Protein AF-A0A074W845-F1 (afdb_monomer_lite)

Foldseek 3Di:
DLLVQLLVCVVDPPPQADDLVVLLVVLVCVVVCLFPPCQLDDDDDPDPLDQGDDCVSVLCVVVSVVSSVVSNVVVVQVVVCVVCVVVVHHDDPPDPPPVPPPPPVPQPHDGSQSVLSSVLVSCLVSVVLVVSLVVVLVQLPDDPSSHAAEDAVCVVCCVPDFAPCPVVRPSVVVSCCVRVVDDPDDPPDPCPPCRRYYYLSSLLSSLVSLLVQLPPDDDDSGDQLLSSLVSLLSSLVRQVVNLHDNLSAALLVSLVSSVVSVNDDLLPCLVSNVSNLSSQDAACSQCRGPSHQDPSRDPDPPPCVRRGRPCSSLVSLLSNLLSCLSVLNLVSNVVSVVSLQVRLVRNVVVVVVVVVVVVVVVVVPPPDDDDDDDDPPPPCPDPPHVSNDSCRDLLSVLSSLQSCLVVLVLVVNCCQDAPPPPVGHVCDPVCLLPLSNLLSQCSSCVSVVPPPSNVSSVVSQVVPDPDDGDPSNLVSVLVSCVVVVVVVVNVVSVVVD

Radius of gyration: 31.83 Å; chains: 1; bounding box: 89×54×103 Å

Organism: NCBI:txid1043004

Structure (mmCIF, N/CA/C/O backbone):
data_AF-A0A074W845-F1
#
_entry.id   AF-A0A074W845-F1
#
loop_
_atom_site.group_PDB
_atom_site.id
_atom_site.type_symbol
_atom_site.label_atom_id
_atom_site.label_alt_id
_atom_site.label_comp_id
_atom_site.label_asym_id
_atom_site.label_entity_id
_atom_site.label_seq_id
_atom_site.pdbx_PDB_ins_code
_atom_site.Cartn_x
_atom_site.Cartn_y
_atom_site.Cartn_z
_atom_site.occupancy
_atom_site.B_iso_or_equiv
_atom_site.auth_seq_id
_atom_site.auth_comp_id
_atom_site.auth_asym_id
_atom_site.auth_atom_id
_atom_site.pdbx_PDB_model_num
ATOM 1 N N . MET A 1 1 ? 23.859 1.327 -13.560 1.00 82.25 1 MET A N 1
ATOM 2 C CA . MET A 1 1 ? 24.710 2.215 -14.386 1.00 82.25 1 MET A CA 1
ATOM 3 C C . MET A 1 1 ? 23.879 3.316 -15.021 1.00 82.25 1 MET A C 1
ATOM 5 O O . MET A 1 1 ? 24.210 4.465 -14.781 1.00 82.25 1 MET A O 1
ATOM 9 N N . ILE A 1 2 ? 22.758 2.977 -15.671 1.00 84.50 2 ILE A N 1
ATOM 10 C CA . ILE A 1 2 ? 21.783 3.922 -16.255 1.00 84.50 2 ILE A CA 1
ATOM 11 C C . ILE A 1 2 ? 21.478 5.115 -15.334 1.00 84.50 2 ILE A C 1
ATOM 13 O O . ILE A 1 2 ? 21.730 6.248 -15.718 1.00 84.50 2 ILE A O 1
ATOM 17 N N . LEU A 1 3 ? 21.049 4.870 -14.087 1.00 85.19 3 LEU A N 1
ATOM 18 C CA . LEU A 1 3 ? 20.718 5.952 -13.142 1.00 85.19 3 LEU A CA 1
ATOM 19 C C . LEU A 1 3 ? 21.883 6.928 -12.902 1.00 85.19 3 LEU A C 1
ATOM 21 O O . LEU A 1 3 ? 21.678 8.134 -12.879 1.00 85.19 3 LEU A O 1
ATOM 25 N N . ARG A 1 4 ? 23.115 6.418 -12.754 1.00 84.06 4 ARG A N 1
ATOM 26 C CA . ARG A 1 4 ? 24.316 7.251 -12.543 1.00 84.06 4 ARG A CA 1
ATOM 27 C C . ARG A 1 4 ? 24.718 8.010 -13.805 1.00 84.06 4 ARG A C 1
ATOM 29 O O . ARG A 1 4 ? 25.264 9.099 -13.717 1.00 84.06 4 ARG A O 1
ATOM 36 N N . ASP A 1 5 ? 24.492 7.425 -14.973 1.00 82.31 5 ASP A N 1
ATOM 37 C CA . ASP A 1 5 ? 24.778 8.092 -16.237 1.00 82.31 5 ASP A CA 1
ATOM 38 C C . ASP A 1 5 ? 23.783 9.228 -16.498 1.00 82.31 5 ASP A C 1
ATOM 40 O O . ASP A 1 5 ? 24.181 10.353 -16.792 1.00 82.31 5 ASP A O 1
ATOM 44 N N . ALA A 1 6 ? 22.501 8.973 -16.229 1.00 80.69 6 ALA A N 1
ATOM 45 C CA . ALA A 1 6 ? 21.444 9.972 -16.295 1.00 80.69 6 ALA A CA 1
ATOM 46 C C . ALA A 1 6 ? 21.689 11.156 -15.341 1.00 80.69 6 ALA A C 1
ATOM 48 O O . ALA A 1 6 ? 21.361 12.295 -15.686 1.00 80.69 6 ALA A O 1
ATOM 49 N N . THR A 1 7 ? 22.282 10.936 -14.156 1.00 78.38 7 THR A N 1
ATOM 50 C CA . THR A 1 7 ? 22.653 12.035 -13.243 1.00 78.38 7 THR A CA 1
ATOM 51 C C . THR A 1 7 ? 23.821 12.872 -13.769 1.00 78.38 7 THR A C 1
ATOM 53 O O . THR A 1 7 ? 23.797 14.097 -13.655 1.00 78.38 7 THR A O 1
ATOM 56 N N . LEU A 1 8 ? 24.821 12.247 -14.400 1.00 73.25 8 LEU A N 1
ATOM 57 C CA . LEU A 1 8 ? 25.986 12.934 -14.974 1.00 73.25 8 LEU A CA 1
ATOM 58 C C . LEU A 1 8 ? 25.651 13.706 -16.257 1.00 73.25 8 LEU A C 1
ATOM 60 O O . LEU A 1 8 ? 26.157 14.813 -16.450 1.00 73.25 8 LEU A O 1
ATOM 64 N N . ALA A 1 9 ? 24.735 13.182 -17.074 1.00 66.31 9 ALA A N 1
ATOM 65 C CA . ALA A 1 9 ? 24.201 13.836 -18.270 1.00 66.31 9 ALA A CA 1
ATOM 66 C C . ALA A 1 9 ? 23.536 15.205 -17.987 1.00 66.31 9 ALA A C 1
ATOM 68 O O . ALA A 1 9 ? 23.264 15.971 -18.907 1.00 66.31 9 ALA A O 1
ATOM 69 N N . ASN A 1 10 ? 23.281 15.563 -16.720 1.00 54.00 10 ASN A N 1
ATOM 70 C CA . ASN A 1 10 ? 22.754 16.882 -16.346 1.00 54.00 10 ASN A CA 1
ATOM 71 C C . ASN A 1 10 ? 23.775 18.017 -16.467 1.00 54.00 10 ASN A C 1
ATOM 73 O O . ASN A 1 10 ? 23.391 19.171 -16.624 1.00 54.00 10 ASN A O 1
ATOM 77 N N . LYS A 1 11 ? 25.074 17.708 -16.368 1.00 54.34 11 LYS A N 1
ATOM 78 C CA . LYS A 1 11 ? 26.129 18.730 -16.282 1.00 54.34 11 LYS A CA 1
ATOM 79 C C . LYS A 1 11 ? 26.616 19.226 -17.649 1.00 54.34 11 LYS A C 1
ATOM 81 O O . LYS A 1 11 ? 27.352 20.204 -17.701 1.00 54.34 11 LYS A O 1
ATOM 86 N N . GLY A 1 12 ? 26.188 18.602 -18.750 1.00 45.66 12 GLY A N 1
ATOM 87 C CA . GLY A 1 12 ? 26.522 19.017 -20.113 1.00 45.66 12 GLY A CA 1
ATOM 88 C C . GLY A 1 12 ? 25.290 19.026 -21.013 1.00 45.66 12 GLY A C 1
ATOM 89 O O . GLY A 1 12 ? 24.629 18.006 -21.165 1.00 45.66 12 GLY A O 1
ATOM 90 N N . ARG A 1 13 ? 24.995 20.160 -21.664 1.00 39.72 13 ARG A N 1
ATOM 91 C CA . ARG A 1 13 ? 23.838 20.325 -22.574 1.00 39.72 13 ARG A CA 1
ATOM 92 C C . ARG A 1 13 ? 23.877 19.437 -23.837 1.00 39.72 13 ARG A C 1
ATOM 94 O O . ARG A 1 13 ? 22.915 19.446 -24.591 1.00 39.72 13 ARG A O 1
ATOM 101 N N . VAL A 1 14 ? 24.959 18.686 -24.069 1.00 44.03 14 VAL A N 1
ATOM 102 C CA . VAL A 1 14 ? 25.241 17.989 -25.342 1.00 44.03 14 VAL A CA 1
ATOM 103 C C . VAL A 1 14 ? 25.152 16.453 -25.240 1.00 44.03 14 VAL A C 1
ATOM 105 O O . VAL A 1 14 ? 24.965 15.795 -26.257 1.00 44.03 14 VAL A O 1
ATOM 108 N N . ASN A 1 15 ? 25.192 15.861 -24.037 1.00 48.34 15 ASN A N 1
ATOM 109 C CA . ASN A 1 15 ? 25.216 14.399 -23.857 1.00 48.34 15 ASN A CA 1
ATOM 110 C C . ASN A 1 15 ? 23.910 13.871 -23.245 1.00 48.34 15 ASN A C 1
ATOM 112 O O . ASN A 1 15 ? 23.876 13.470 -22.086 1.00 48.34 15 ASN A O 1
ATOM 116 N N . GLN A 1 16 ? 22.829 13.879 -24.028 1.00 57.00 16 GLN A N 1
ATOM 117 C CA . GLN A 1 16 ? 21.597 13.142 -23.695 1.00 57.00 16 GLN A CA 1
ATOM 118 C C . GLN A 1 16 ? 21.675 11.657 -24.084 1.00 57.00 16 GLN A C 1
ATOM 120 O O . GLN A 1 16 ? 20.848 10.866 -23.648 1.00 57.00 16 GLN A O 1
ATOM 125 N N . ALA A 1 17 ? 22.673 11.273 -24.884 1.00 66.19 17 ALA A N 1
ATOM 126 C CA . ALA A 1 17 ? 22.894 9.887 -25.260 1.00 66.19 17 ALA A CA 1
ATOM 127 C C . ALA A 1 17 ? 23.453 9.087 -24.077 1.00 66.19 17 ALA A C 1
ATOM 129 O O . ALA A 1 17 ? 24.376 9.531 -23.389 1.00 66.19 17 ALA A O 1
ATOM 130 N N . ILE A 1 18 ? 22.893 7.899 -23.867 1.00 77.12 18 ILE A N 1
ATOM 131 C CA . ILE A 1 18 ? 23.401 6.925 -22.906 1.00 77.12 18 ILE A CA 1
ATOM 132 C C . ILE A 1 18 ? 24.825 6.491 -23.276 1.00 77.12 18 ILE A C 1
ATOM 134 O O . ILE A 1 18 ? 25.165 6.350 -24.454 1.00 77.12 18 ILE A O 1
ATOM 138 N N . LYS A 1 19 ? 25.666 6.282 -22.262 1.00 81.88 19 LYS A N 1
ATOM 139 C CA . LYS A 1 19 ? 27.034 5.795 -22.456 1.00 81.88 19 LYS A CA 1
ATOM 140 C C . LYS A 1 19 ? 27.090 4.485 -23.258 1.00 81.88 19 LYS A C 1
ATOM 142 O O . LYS A 1 19 ? 26.320 3.567 -22.953 1.00 81.88 19 LYS A O 1
ATOM 147 N N . PRO A 1 20 ? 28.011 4.367 -24.234 1.00 80.75 20 PRO A N 1
ATOM 148 C CA . PRO A 1 20 ? 28.107 3.194 -25.101 1.00 80.75 20 PRO A CA 1
ATOM 149 C C . PRO A 1 20 ? 28.362 1.911 -24.307 1.00 80.75 20 PRO A C 1
ATOM 151 O O . PRO A 1 20 ? 27.722 0.906 -24.584 1.00 80.75 20 PRO A O 1
ATOM 154 N N . GLU A 1 21 ? 29.158 1.959 -23.236 1.00 83.06 21 GLU A N 1
ATOM 155 C CA . GLU A 1 21 ? 29.459 0.786 -22.403 1.00 83.06 21 GLU A CA 1
ATOM 156 C C . GLU A 1 21 ? 28.196 0.220 -21.730 1.00 83.06 21 GLU A C 1
ATOM 158 O O . GLU A 1 21 ? 28.090 -0.972 -21.452 1.00 83.06 21 GLU A O 1
ATOM 163 N N . ILE A 1 22 ? 27.202 1.073 -21.458 1.00 86.75 22 ILE A N 1
ATOM 164 C CA . ILE A 1 22 ? 25.917 0.633 -20.906 1.00 86.75 22 ILE A CA 1
ATOM 165 C C . ILE A 1 22 ? 25.093 -0.070 -21.987 1.00 86.75 22 ILE A C 1
ATOM 167 O O . ILE A 1 22 ? 24.481 -1.100 -21.706 1.00 86.75 22 ILE A O 1
ATOM 171 N N . LEU A 1 23 ? 25.090 0.464 -23.212 1.00 85.75 23 LEU A N 1
ATOM 172 C CA . LEU A 1 23 ? 24.406 -0.153 -24.350 1.00 85.75 23 LEU A CA 1
ATOM 173 C C . LEU A 1 23 ? 25.010 -1.502 -24.716 1.00 85.75 23 LEU A C 1
ATOM 175 O O . LEU A 1 23 ? 24.262 -2.417 -25.032 1.00 85.75 23 LEU A O 1
ATOM 179 N N . GLU A 1 24 ? 26.328 -1.647 -24.628 1.00 86.12 24 GLU A N 1
ATOM 180 C CA . GLU A 1 24 ? 27.018 -2.916 -24.868 1.00 86.12 24 GLU A CA 1
ATOM 181 C C . GLU A 1 24 ? 26.565 -3.989 -23.873 1.00 86.12 24 GLU A C 1
ATOM 183 O O . GLU A 1 24 ? 26.203 -5.091 -24.280 1.00 86.12 24 GLU A O 1
ATOM 188 N N . ILE A 1 25 ? 26.468 -3.654 -22.580 1.00 88.69 25 ILE A N 1
ATOM 189 C CA . ILE A 1 25 ? 25.952 -4.579 -21.558 1.00 88.69 25 ILE A CA 1
ATOM 190 C C . ILE A 1 25 ? 24.498 -4.966 -21.853 1.00 88.69 25 ILE A C 1
ATOM 192 O O . ILE A 1 25 ? 24.147 -6.145 -21.787 1.00 88.69 25 ILE A O 1
ATOM 196 N N . ILE A 1 26 ? 23.640 -3.994 -22.183 1.00 90.00 26 ILE A N 1
ATOM 197 C CA . ILE A 1 26 ? 22.236 -4.270 -22.525 1.00 90.00 26 ILE A CA 1
ATOM 198 C C . ILE A 1 26 ? 22.164 -5.144 -23.783 1.00 90.00 26 ILE A C 1
ATOM 200 O O . ILE A 1 26 ? 21.388 -6.096 -23.819 1.00 90.00 26 ILE A O 1
ATOM 204 N N . ALA A 1 27 ? 23.006 -4.883 -24.783 1.00 88.06 27 ALA A N 1
ATOM 205 C CA . ALA A 1 27 ? 23.071 -5.667 -26.005 1.00 88.06 27 ALA A CA 1
ATOM 206 C C . ALA A 1 27 ? 23.530 -7.102 -25.727 1.00 88.06 27 ALA A C 1
ATOM 208 O O . ALA A 1 27 ? 22.932 -8.035 -26.255 1.00 88.06 27 ALA A O 1
ATOM 209 N N . MET A 1 28 ? 24.517 -7.313 -24.856 1.00 87.25 28 MET A N 1
ATOM 210 C CA . MET A 1 28 ? 24.917 -8.655 -24.420 1.00 87.25 28 MET A CA 1
ATOM 211 C C . MET A 1 28 ? 23.769 -9.392 -23.713 1.00 87.25 28 MET A C 1
ATOM 213 O O . MET A 1 28 ? 23.518 -10.566 -23.992 1.00 87.25 28 MET A O 1
ATOM 217 N N . LEU A 1 29 ? 23.033 -8.715 -22.826 1.00 89.00 29 LEU A N 1
ATOM 218 C CA . LEU A 1 29 ? 21.866 -9.294 -22.146 1.00 89.00 29 LEU A CA 1
ATOM 219 C C . LEU A 1 29 ? 20.739 -9.641 -23.129 1.00 89.00 29 LEU A C 1
ATOM 221 O O . LEU A 1 29 ? 20.114 -10.692 -23.007 1.00 89.00 29 LEU A O 1
ATOM 225 N N . HIS A 1 30 ? 20.512 -8.795 -24.130 1.00 89.50 30 HIS A N 1
ATOM 226 C CA . HIS A 1 30 ? 19.548 -9.054 -25.192 1.00 89.50 30 HIS A CA 1
ATOM 227 C C . HIS A 1 30 ? 19.936 -10.285 -26.027 1.00 89.50 30 HIS A C 1
ATOM 229 O O . HIS A 1 30 ? 19.157 -11.227 -26.140 1.00 89.50 30 HIS A O 1
ATOM 235 N N . HIS A 1 31 ? 21.164 -10.327 -26.555 1.00 86.56 31 HIS A N 1
ATOM 236 C CA . HIS A 1 31 ? 21.617 -11.415 -27.431 1.00 86.56 31 HIS A CA 1
ATOM 237 C C . HIS A 1 31 ? 21.824 -12.749 -26.699 1.00 86.56 31 HIS A C 1
ATOM 239 O O . HIS A 1 31 ? 21.720 -13.803 -27.319 1.00 86.56 31 HIS A O 1
ATOM 245 N N . SER A 1 32 ? 22.074 -12.730 -25.386 1.00 87.00 32 SER A N 1
ATOM 246 C CA . SER A 1 32 ? 22.133 -13.950 -24.563 1.00 87.00 32 SER A CA 1
ATOM 247 C C . SER A 1 32 ? 20.758 -14.554 -24.251 1.00 87.00 32 SER A C 1
ATOM 249 O O . SER A 1 32 ? 20.689 -15.614 -23.631 1.00 87.00 32 SER A O 1
ATOM 251 N N . GLY A 1 33 ? 19.663 -13.900 -24.655 1.00 84.12 33 GLY A N 1
ATOM 252 C CA . GLY A 1 33 ? 18.299 -14.339 -24.354 1.00 84.12 33 GLY A CA 1
ATOM 253 C C . GLY A 1 33 ? 17.853 -14.037 -22.921 1.00 84.12 33 GLY A C 1
ATOM 254 O O . GLY A 1 33 ? 16.796 -14.502 -22.501 1.00 84.12 33 GLY A O 1
ATOM 255 N N . ALA A 1 34 ? 18.625 -13.247 -22.162 1.00 84.69 34 ALA A N 1
ATOM 256 C CA . ALA A 1 34 ? 18.235 -12.817 -20.820 1.00 84.69 34 ALA A CA 1
ATOM 257 C C . ALA A 1 34 ? 17.078 -11.801 -20.842 1.00 84.69 34 ALA A C 1
ATOM 259 O O . ALA A 1 34 ? 16.389 -11.641 -19.834 1.00 84.69 34 ALA A O 1
ATOM 260 N N . MET A 1 35 ? 16.855 -11.126 -21.978 1.00 88.06 35 MET A N 1
ATOM 261 C CA . MET A 1 35 ? 15.687 -10.274 -22.218 1.00 88.06 35 MET A CA 1
ATOM 262 C C . MET A 1 35 ? 14.655 -11.014 -23.082 1.00 88.06 35 MET A C 1
ATOM 264 O O . MET A 1 35 ? 14.930 -11.280 -24.252 1.00 88.06 35 MET A O 1
ATOM 268 N N . PRO A 1 36 ? 13.470 -11.344 -22.538 1.00 86.38 36 PRO A N 1
ATOM 269 C CA . PRO A 1 36 ? 12.386 -11.946 -23.309 1.00 86.38 36 PRO A CA 1
ATOM 270 C C . PRO A 1 36 ? 11.984 -11.115 -24.536 1.00 86.38 36 PRO A C 1
ATOM 272 O O . PRO A 1 36 ? 11.757 -9.911 -24.434 1.00 86.38 36 PRO A O 1
ATOM 275 N N . SER A 1 37 ? 11.807 -11.768 -25.688 1.00 84.12 37 SER A N 1
ATOM 276 C CA . SER A 1 37 ? 11.355 -11.109 -26.925 1.00 84.12 37 SER A CA 1
ATOM 277 C C . SER A 1 37 ? 9.947 -10.514 -26.811 1.00 84.12 37 SER A C 1
ATOM 279 O O . SER A 1 37 ? 9.619 -9.562 -27.517 1.00 84.12 37 SER A O 1
ATOM 281 N N . THR A 1 38 ? 9.139 -11.022 -25.875 1.00 85.06 38 THR A N 1
ATOM 282 C CA . THR A 1 38 ? 7.786 -10.535 -25.579 1.00 85.06 38 THR A CA 1
ATOM 283 C C . THR A 1 38 ? 7.753 -9.075 -25.127 1.00 85.06 38 THR A C 1
ATOM 285 O O . THR A 1 38 ? 6.720 -8.433 -25.254 1.00 85.06 38 THR A O 1
ATOM 288 N N . ILE A 1 39 ? 8.875 -8.519 -24.654 1.00 88.12 39 ILE A N 1
ATOM 289 C CA . ILE A 1 39 ? 8.981 -7.108 -24.240 1.00 88.12 39 ILE A CA 1
ATOM 290 C C . ILE A 1 39 ? 8.793 -6.151 -25.426 1.00 88.12 39 ILE A C 1
ATOM 292 O O . ILE A 1 39 ? 8.389 -5.004 -25.240 1.00 88.12 39 ILE A O 1
ATOM 296 N N . TYR A 1 40 ? 9.086 -6.610 -26.645 1.00 87.38 40 TYR A N 1
ATOM 297 C CA . TYR A 1 40 ? 8.967 -5.815 -27.869 1.00 87.38 40 TYR A CA 1
ATOM 298 C C . TYR A 1 40 ? 7.599 -5.952 -28.547 1.00 87.38 40 TYR A C 1
ATOM 300 O O . TYR A 1 40 ? 7.295 -5.205 -29.478 1.00 87.38 40 TYR A O 1
ATOM 308 N N . SER A 1 41 ? 6.773 -6.901 -28.106 1.00 83.44 41 SER A N 1
ATOM 309 C CA . SER A 1 41 ? 5.416 -7.100 -28.609 1.00 83.44 41 SER A CA 1
ATOM 310 C C . SER A 1 41 ? 4.407 -6.441 -27.680 1.00 83.44 41 SER A C 1
ATOM 312 O O . SER A 1 41 ? 4.434 -6.683 -26.478 1.00 83.44 41 SER A O 1
ATOM 314 N N . TYR A 1 42 ? 3.485 -5.662 -28.240 1.00 80.88 42 TYR A N 1
ATOM 315 C CA . TYR A 1 42 ? 2.322 -5.176 -27.508 1.00 80.88 42 TYR A CA 1
ATOM 316 C C . TY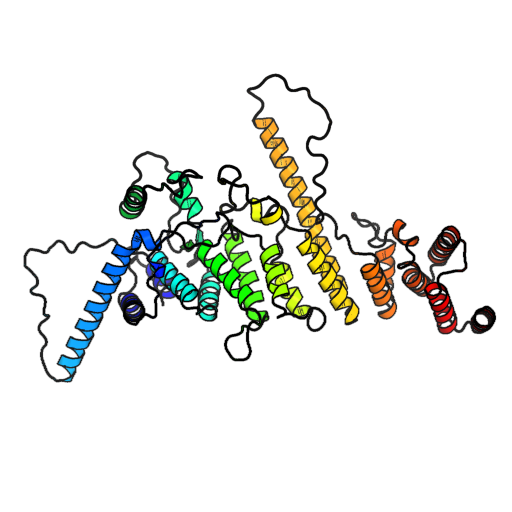R A 1 42 ? 1.082 -5.955 -27.942 1.00 80.88 42 TYR A C 1
ATOM 318 O O . TYR A 1 42 ? 0.841 -6.160 -29.131 1.00 80.88 42 TYR A O 1
ATOM 326 N N . SER A 1 43 ? 0.299 -6.405 -26.970 1.00 72.00 43 SER A N 1
ATOM 327 C CA . SER A 1 43 ? -1.049 -6.919 -27.191 1.00 72.00 43 SER A CA 1
ATOM 328 C C . SER A 1 43 ? -1.965 -6.169 -26.234 1.00 72.00 43 SER A C 1
ATOM 330 O O . SER A 1 43 ? -1.705 -6.213 -25.029 1.00 72.00 43 SER A O 1
ATOM 332 N N . PRO A 1 44 ? -2.984 -5.449 -26.736 1.00 67.94 44 PRO A N 1
ATOM 333 C CA . PRO A 1 44 ? -3.887 -4.723 -25.862 1.00 67.94 44 PRO A CA 1
ATOM 334 C C . PRO A 1 44 ? -4.589 -5.716 -24.927 1.00 67.94 44 PRO A C 1
ATOM 336 O O . PRO A 1 44 ? -4.960 -6.810 -25.373 1.00 67.94 44 PRO A O 1
ATOM 339 N N . PRO A 1 45 ? -4.759 -5.376 -23.640 1.00 66.06 45 PRO A N 1
ATOM 340 C CA . PRO A 1 45 ? -5.457 -6.251 -22.719 1.00 66.06 45 PRO A CA 1
ATOM 341 C C . PRO A 1 45 ? -6.884 -6.529 -23.193 1.00 66.06 45 PRO A C 1
ATOM 343 O O . PRO A 1 45 ? -7.580 -5.655 -23.711 1.00 66.06 45 PRO A O 1
ATOM 346 N N . ASN A 1 46 ? -7.350 -7.754 -22.949 1.00 64.44 46 ASN A N 1
ATOM 347 C CA . ASN A 1 46 ? -8.768 -8.080 -23.104 1.00 64.44 46 ASN A CA 1
ATOM 348 C C . ASN A 1 46 ? -9.631 -7.397 -22.033 1.00 64.44 46 ASN A C 1
ATOM 350 O O . ASN A 1 46 ? -10.817 -7.175 -22.267 1.00 64.44 46 ASN A O 1
ATOM 354 N N . ASP A 1 47 ? -9.025 -7.077 -20.889 1.00 63.25 47 ASP A N 1
ATOM 355 C CA . ASP A 1 47 ? -9.659 -6.504 -19.710 1.00 63.25 47 ASP A CA 1
ATOM 356 C C . ASP A 1 47 ? -9.036 -5.132 -19.363 1.00 63.25 47 ASP A C 1
ATOM 358 O O . ASP A 1 47 ? -7.836 -5.067 -19.087 1.00 63.25 47 ASP A O 1
ATOM 362 N N . PRO A 1 48 ? -9.810 -4.031 -19.360 1.00 56.59 48 PRO A N 1
ATOM 363 C CA . PRO A 1 48 ? -9.285 -2.675 -19.165 1.00 56.59 48 PRO A CA 1
ATOM 364 C C . PRO A 1 48 ? -8.653 -2.422 -17.785 1.00 56.59 48 PRO A C 1
ATOM 366 O O . PRO A 1 48 ? -7.879 -1.469 -17.638 1.00 56.59 48 PRO A O 1
ATOM 369 N N . VAL A 1 49 ? -8.953 -3.257 -16.781 1.00 59.84 49 VAL A N 1
ATOM 370 C CA . VAL A 1 49 ? -8.361 -3.163 -15.431 1.00 59.84 49 VAL A CA 1
ATOM 371 C C . VAL A 1 49 ? -7.136 -4.060 -15.241 1.00 59.84 49 VAL A C 1
ATOM 373 O O . VAL A 1 49 ? -6.525 -4.068 -14.174 1.00 59.84 49 VAL A O 1
ATOM 376 N N . SER A 1 50 ? -6.733 -4.803 -16.271 1.00 66.00 50 SER A N 1
ATOM 377 C CA . SER A 1 50 ? -5.541 -5.640 -16.201 1.00 66.00 50 SER A CA 1
ATOM 378 C C . SER A 1 50 ? -4.258 -4.818 -16.335 1.00 66.00 50 SER A C 1
ATOM 380 O O . SER A 1 50 ? -4.110 -3.972 -17.219 1.00 66.00 50 SER A O 1
ATOM 382 N N . LEU A 1 51 ? -3.284 -5.136 -15.481 1.00 72.75 51 LEU A N 1
ATOM 383 C CA . LEU A 1 51 ? -1.908 -4.661 -15.596 1.00 72.75 51 LEU A CA 1
ATOM 384 C C . LEU A 1 51 ? -1.330 -5.009 -16.963 1.00 72.75 51 LEU A C 1
ATOM 386 O O . LEU A 1 51 ? -1.237 -6.185 -17.316 1.00 72.75 51 LEU A O 1
ATOM 390 N N . CYS A 1 52 ? -0.902 -4.000 -17.715 1.00 73.38 52 CYS A N 1
ATOM 391 C CA . CYS A 1 52 ? -0.284 -4.204 -19.016 1.00 73.38 52 CYS A CA 1
ATOM 392 C C . CYS A 1 52 ? 0.917 -3.300 -19.223 1.00 73.38 52 CYS A C 1
ATOM 394 O O . CYS A 1 52 ? 0.957 -2.150 -18.787 1.00 73.38 52 CYS A O 1
ATOM 396 N N . GLN A 1 53 ? 1.891 -3.847 -19.943 1.00 84.00 53 GLN A N 1
ATOM 397 C CA . GLN A 1 53 ? 3.027 -3.090 -20.423 1.00 84.00 53 GLN A CA 1
ATOM 398 C C . GLN A 1 53 ? 2.548 -1.997 -21.390 1.00 84.00 53 GLN A C 1
ATOM 400 O O . GLN A 1 53 ? 1.840 -2.319 -22.346 1.00 84.00 53 GLN A O 1
ATOM 405 N N . PRO A 1 54 ? 2.955 -0.730 -21.199 1.00 82.50 54 PRO A N 1
ATOM 406 C CA . PRO A 1 54 ? 2.683 0.326 -22.161 1.00 82.50 54 PRO A CA 1
ATOM 407 C C . PRO A 1 54 ? 3.227 -0.010 -23.557 1.00 82.50 54 PRO A C 1
ATOM 409 O O . PRO A 1 54 ? 4.310 -0.597 -23.677 1.00 82.50 54 PRO A O 1
ATOM 412 N N . PRO A 1 55 ? 2.561 0.432 -24.636 1.00 80.88 55 PRO A N 1
ATOM 413 C CA . PRO A 1 55 ? 3.013 0.175 -26.001 1.00 80.88 55 PRO A CA 1
ATOM 414 C C . PRO A 1 55 ? 4.318 0.903 -26.359 1.00 80.88 55 PRO A C 1
ATOM 416 O O . PRO A 1 55 ? 4.870 0.673 -27.431 1.00 80.88 55 PRO A O 1
ATOM 419 N N . THR A 1 56 ? 4.862 1.750 -25.481 1.00 80.56 56 THR A N 1
ATOM 420 C CA . THR A 1 56 ? 6.076 2.549 -25.704 1.00 80.56 56 THR A CA 1
A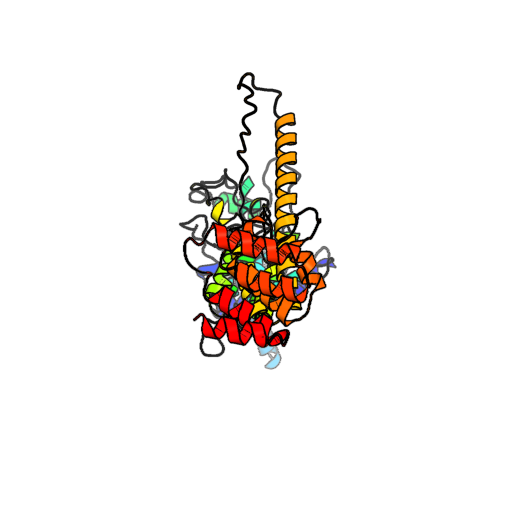TOM 421 C C . THR A 1 56 ? 7.266 1.721 -26.201 1.00 80.56 56 THR A C 1
ATOM 423 O O . THR A 1 56 ? 7.917 2.096 -27.175 1.00 80.56 56 THR A O 1
ATOM 426 N N . LEU A 1 57 ? 7.545 0.566 -25.584 1.00 87.06 57 LEU A N 1
ATOM 427 C CA . LEU A 1 57 ? 8.662 -0.293 -26.009 1.00 87.06 57 LEU A CA 1
ATOM 428 C C . LEU A 1 57 ? 8.387 -1.002 -27.340 1.00 87.06 57 LEU A C 1
ATOM 430 O O . LEU A 1 57 ? 9.317 -1.242 -28.109 1.00 87.06 57 LEU A O 1
ATOM 434 N N . HIS A 1 58 ? 7.120 -1.285 -27.642 1.00 85.69 58 HIS A N 1
ATOM 435 C CA . HIS A 1 58 ? 6.711 -1.819 -28.936 1.00 85.69 58 HIS A CA 1
ATOM 436 C C . HIS A 1 58 ? 6.869 -0.774 -30.051 1.00 85.69 58 HIS A C 1
ATOM 438 O O . HIS A 1 58 ? 7.474 -1.060 -31.086 1.00 85.69 58 HIS A O 1
ATOM 444 N N . LEU A 1 59 ? 6.422 0.460 -29.809 1.00 81.12 59 LEU A N 1
ATOM 445 C CA . LEU A 1 59 ? 6.545 1.594 -30.731 1.00 81.12 59 LEU A CA 1
ATOM 446 C C . LEU A 1 59 ? 8.006 1.915 -31.075 1.00 81.12 59 LEU A C 1
ATOM 448 O O . LEU A 1 59 ? 8.334 2.189 -32.233 1.00 81.12 59 LEU A O 1
ATOM 452 N N . LEU A 1 60 ? 8.887 1.828 -30.075 1.00 82.31 60 LEU A N 1
ATOM 453 C CA . LEU A 1 60 ? 10.320 2.110 -30.197 1.00 82.31 60 LEU A CA 1
ATOM 454 C C . LEU A 1 60 ? 11.165 0.866 -30.516 1.00 82.31 60 LEU A C 1
ATOM 456 O O . LEU A 1 60 ? 12.386 0.978 -30.638 1.00 82.31 60 LEU A O 1
ATOM 460 N N . SER A 1 61 ? 10.548 -0.306 -30.691 1.00 86.50 61 SER A N 1
ATOM 461 C CA . SER A 1 61 ? 11.242 -1.594 -30.866 1.00 86.50 61 SER A CA 1
ATOM 462 C C . SER A 1 61 ? 12.308 -1.557 -31.964 1.00 86.50 61 SER A C 1
ATOM 464 O O . SER A 1 61 ? 13.452 -1.933 -31.719 1.00 86.50 61 SER A O 1
ATOM 466 N N . ASN A 1 62 ? 11.987 -1.012 -33.142 1.00 83.56 62 ASN A N 1
ATOM 467 C CA . ASN A 1 62 ? 12.938 -0.897 -34.254 1.00 83.56 62 ASN A CA 1
ATOM 468 C C . ASN A 1 62 ? 14.169 -0.052 -33.885 1.00 83.56 62 ASN A C 1
ATOM 470 O O . ASN A 1 62 ? 15.295 -0.422 -34.219 1.00 83.56 62 ASN A O 1
ATOM 474 N N . GLN A 1 63 ? 13.973 1.071 -33.185 1.00 82.56 63 GLN A N 1
ATOM 475 C CA . GLN A 1 63 ? 15.071 1.946 -32.757 1.00 82.56 63 GLN A CA 1
ATOM 476 C C . GLN A 1 63 ? 15.915 1.285 -31.666 1.00 82.56 63 GLN A C 1
ATOM 478 O O . GLN A 1 63 ? 17.145 1.373 -31.707 1.00 82.56 63 GLN A O 1
ATOM 483 N N . ILE A 1 64 ? 15.270 0.584 -30.728 1.00 86.94 64 ILE A N 1
ATOM 484 C CA . ILE A 1 64 ? 15.941 -0.174 -29.670 1.00 86.94 64 ILE A CA 1
ATOM 485 C C . ILE A 1 64 ? 16.806 -1.275 -30.292 1.00 86.94 64 ILE A C 1
ATOM 487 O O . ILE A 1 64 ? 18.007 -1.313 -30.042 1.00 86.94 64 ILE A O 1
ATOM 491 N N . ILE A 1 65 ? 16.231 -2.127 -31.145 1.00 86.94 65 ILE A N 1
ATOM 492 C CA . ILE A 1 65 ? 16.931 -3.263 -31.767 1.00 86.94 65 ILE A CA 1
ATOM 493 C C . ILE A 1 65 ? 18.093 -2.780 -32.639 1.00 86.94 65 ILE A C 1
ATOM 495 O O . ILE A 1 65 ? 19.189 -3.334 -32.553 1.00 86.94 65 ILE A O 1
ATOM 499 N N . THR A 1 66 ? 17.896 -1.715 -33.424 1.00 85.75 66 THR A N 1
ATOM 500 C CA . THR A 1 66 ? 18.974 -1.121 -34.235 1.00 85.75 66 THR A CA 1
ATOM 501 C C . THR A 1 66 ? 20.110 -0.622 -33.341 1.00 85.75 66 THR A C 1
ATOM 503 O O . THR A 1 66 ? 21.269 -0.954 -33.572 1.00 85.75 66 THR A O 1
ATOM 506 N N . SER A 1 67 ? 19.783 0.097 -32.261 1.00 85.56 67 SER A N 1
ATOM 507 C CA . SER A 1 67 ? 20.779 0.620 -31.315 1.00 85.56 67 SER A CA 1
ATOM 508 C C . SER A 1 67 ? 21.544 -0.494 -30.590 1.00 85.56 67 SER A C 1
ATOM 510 O O . SER A 1 67 ? 22.751 -0.376 -30.380 1.00 85.56 67 SER A O 1
ATOM 512 N N . LEU A 1 68 ? 20.866 -1.587 -30.222 1.00 86.75 68 LEU A N 1
ATOM 513 C CA . LEU A 1 68 ? 21.486 -2.751 -29.580 1.00 86.75 68 LEU A CA 1
ATOM 514 C C . LEU A 1 68 ? 22.366 -3.549 -30.543 1.00 86.75 68 LEU A C 1
ATOM 516 O O . LEU A 1 68 ? 23.427 -4.020 -30.141 1.00 86.75 68 LEU A O 1
ATOM 520 N N . THR A 1 69 ? 21.956 -3.680 -31.804 1.00 85.56 69 THR A N 1
ATOM 521 C CA . THR A 1 69 ? 22.752 -4.353 -32.843 1.00 85.56 69 THR A CA 1
ATOM 522 C C . THR A 1 69 ? 24.024 -3.559 -33.137 1.00 85.56 69 THR A C 1
ATOM 524 O O . THR A 1 69 ? 25.118 -4.121 -33.149 1.00 85.56 69 THR A O 1
ATOM 527 N N . ASP A 1 70 ? 23.904 -2.235 -33.265 1.00 83.62 70 ASP A N 1
ATOM 528 C CA . ASP A 1 70 ? 25.040 -1.327 -33.425 1.00 83.62 70 ASP A CA 1
ATOM 529 C C . ASP A 1 70 ? 26.005 -1.390 -32.231 1.00 83.62 70 ASP A C 1
ATOM 531 O O . ASP A 1 70 ? 27.223 -1.382 -32.413 1.00 83.62 70 ASP A O 1
ATOM 535 N N . ALA A 1 71 ? 25.484 -1.438 -31.000 1.00 84.19 71 ALA A N 1
ATOM 536 C CA . ALA A 1 71 ? 26.302 -1.555 -29.794 1.00 84.19 71 ALA A CA 1
ATOM 537 C C . ALA A 1 71 ? 27.012 -2.915 -29.708 1.00 84.19 71 ALA A C 1
ATOM 539 O O . ALA A 1 71 ? 28.206 -2.957 -29.423 1.00 84.19 71 ALA A O 1
ATOM 540 N N . ALA A 1 72 ? 26.318 -4.016 -30.019 1.00 82.94 72 ALA A N 1
ATOM 541 C CA . ALA A 1 72 ? 26.921 -5.348 -30.069 1.00 82.94 72 ALA A CA 1
ATOM 542 C C . ALA A 1 72 ? 28.044 -5.429 -31.111 1.00 82.94 72 ALA A C 1
ATOM 544 O O . ALA A 1 72 ? 29.097 -6.004 -30.837 1.00 82.94 72 ALA A O 1
ATOM 545 N N . TRP A 1 73 ? 27.847 -4.819 -32.285 1.00 79.81 73 TRP A N 1
ATOM 546 C CA . TRP A 1 73 ? 28.873 -4.769 -33.323 1.00 79.81 73 TRP A CA 1
ATOM 547 C C . TRP A 1 73 ? 30.103 -3.975 -32.876 1.00 79.81 73 TRP A C 1
ATOM 549 O O . TRP A 1 73 ? 31.224 -4.443 -33.055 1.00 79.81 73 TRP A O 1
ATOM 559 N N . ARG A 1 74 ? 29.908 -2.811 -32.238 1.00 78.31 74 ARG A N 1
ATOM 560 C CA . ARG A 1 74 ? 31.018 -2.016 -31.684 1.00 78.31 74 ARG A CA 1
ATOM 561 C C . ARG A 1 74 ? 31.800 -2.785 -30.624 1.00 78.31 74 ARG A C 1
ATOM 563 O O . ARG A 1 74 ? 33.020 -2.810 -30.709 1.00 78.31 74 ARG A O 1
ATOM 570 N N . ALA A 1 75 ? 31.117 -3.454 -29.694 1.00 77.44 75 ALA A N 1
ATOM 571 C CA . ALA A 1 75 ? 31.770 -4.295 -28.690 1.00 77.44 75 ALA A CA 1
ATOM 572 C C . ALA A 1 75 ? 32.544 -5.464 -29.320 1.00 77.44 75 ALA A C 1
ATOM 574 O O . ALA A 1 75 ? 33.610 -5.853 -28.850 1.00 77.44 75 ALA A O 1
ATOM 575 N N . HIS A 1 76 ? 32.015 -6.057 -30.392 1.00 77.06 76 HIS A N 1
ATOM 576 C CA . HIS A 1 76 ? 32.724 -7.111 -31.106 1.00 77.06 76 HIS A CA 1
ATOM 577 C C . HIS A 1 76 ? 33.981 -6.571 -31.802 1.00 77.06 76 HIS A C 1
ATOM 579 O O . HIS A 1 76 ? 35.045 -7.173 -31.696 1.00 77.06 76 HIS A O 1
ATOM 585 N N . GLU A 1 77 ? 33.881 -5.415 -32.460 1.00 75.06 77 GLU A N 1
ATOM 586 C CA . GLU A 1 77 ? 35.007 -4.757 -33.122 1.00 75.06 77 GLU A CA 1
ATOM 587 C C . GLU A 1 77 ? 36.107 -4.358 -32.128 1.00 75.06 77 GLU A C 1
ATOM 589 O O . GLU A 1 77 ? 37.282 -4.618 -32.389 1.00 75.06 77 GLU A O 1
ATOM 594 N N . THR A 1 78 ? 35.753 -3.797 -30.966 1.00 75.56 78 THR A N 1
ATOM 595 C CA . THR A 1 78 ? 36.731 -3.457 -29.919 1.00 75.56 78 THR A CA 1
ATOM 596 C C . THR A 1 78 ? 37.440 -4.696 -29.385 1.00 75.56 78 THR A C 1
ATOM 598 O O . THR A 1 78 ? 38.668 -4.693 -29.319 1.00 75.56 78 THR A O 1
ATOM 601 N N . ASN A 1 79 ? 36.709 -5.780 -29.108 1.00 77.25 79 ASN A N 1
ATOM 602 C CA . ASN A 1 79 ? 37.300 -7.045 -28.665 1.00 77.25 79 ASN A CA 1
ATOM 603 C C . ASN A 1 79 ? 38.263 -7.630 -29.712 1.00 77.25 79 ASN A C 1
ATOM 605 O O . ASN A 1 79 ? 39.363 -8.054 -29.368 1.00 77.25 79 ASN A O 1
ATOM 609 N N . VAL A 1 80 ? 37.898 -7.607 -30.999 1.00 76.31 80 VAL A N 1
ATOM 610 C CA . VAL A 1 80 ? 38.763 -8.102 -32.087 1.00 76.31 80 VAL A CA 1
ATOM 611 C C . VAL A 1 80 ? 40.028 -7.250 -32.230 1.00 76.31 80 VAL A C 1
ATOM 613 O O . VAL A 1 80 ? 41.118 -7.788 -32.432 1.00 76.31 80 VAL A O 1
ATOM 616 N N . VAL A 1 81 ? 39.914 -5.926 -32.088 1.00 73.94 81 VAL A N 1
ATOM 617 C CA . VAL A 1 81 ? 41.062 -5.007 -32.103 1.00 73.94 81 VAL A CA 1
ATOM 618 C C . VAL A 1 81 ? 41.978 -5.242 -30.900 1.00 73.94 81 VAL A C 1
ATOM 620 O O . VAL A 1 81 ? 43.200 -5.220 -31.052 1.00 73.94 81 VAL A O 1
ATOM 623 N N . GLU A 1 82 ? 41.423 -5.456 -29.708 1.00 75.12 82 GLU A N 1
ATOM 624 C CA . GLU A 1 82 ? 42.200 -5.751 -28.501 1.00 75.12 82 GLU A CA 1
ATOM 625 C C . GLU A 1 82 ? 42.906 -7.107 -28.594 1.00 75.12 82 GLU A C 1
ATOM 627 O O . GLU A 1 82 ? 44.107 -7.178 -28.331 1.00 75.12 82 GLU A O 1
ATOM 632 N N . ASP A 1 83 ? 42.221 -8.149 -29.065 1.00 73.69 83 ASP A N 1
ATOM 633 C CA . ASP A 1 83 ? 42.806 -9.472 -29.300 1.00 73.69 83 ASP A CA 1
ATOM 634 C C . ASP A 1 83 ? 43.925 -9.424 -30.350 1.00 73.69 83 ASP A C 1
ATOM 636 O O . ASP A 1 83 ? 44.975 -10.055 -30.185 1.00 73.69 83 ASP A O 1
ATOM 640 N N . ALA A 1 84 ? 43.741 -8.649 -31.423 1.00 71.38 84 ALA A N 1
ATOM 641 C CA . ALA A 1 84 ? 44.767 -8.443 -32.442 1.00 71.38 84 ALA A CA 1
ATOM 642 C C . ALA A 1 84 ? 45.991 -7.709 -31.871 1.00 71.38 84 ALA A C 1
ATOM 644 O O . ALA A 1 84 ? 47.122 -8.150 -32.090 1.00 71.38 84 ALA A O 1
ATOM 645 N N . LYS A 1 85 ? 45.777 -6.656 -31.069 1.00 73.50 85 LYS A N 1
ATOM 646 C CA . LYS A 1 85 ? 46.851 -5.924 -30.374 1.00 73.50 85 LYS A CA 1
ATOM 647 C C . LYS A 1 85 ? 47.618 -6.817 -29.399 1.00 73.50 85 LYS A C 1
ATOM 649 O O . LYS A 1 85 ? 48.844 -6.755 -29.365 1.00 73.50 85 LYS A O 1
ATOM 654 N N . GLN A 1 86 ? 46.929 -7.671 -28.641 1.00 73.19 86 GLN A N 1
ATOM 655 C CA . GLN A 1 86 ? 47.558 -8.619 -27.712 1.00 73.19 86 GLN A CA 1
ATOM 656 C C . GLN A 1 86 ? 48.392 -9.686 -28.435 1.00 73.19 86 GLN A C 1
ATOM 658 O O . GLN A 1 86 ? 49.401 -10.147 -27.905 1.00 73.19 86 GLN A O 1
ATOM 663 N N . ARG A 1 87 ? 48.013 -10.048 -29.666 1.00 77.38 87 ARG A N 1
ATOM 664 C CA . ARG A 1 87 ? 48.757 -10.980 -30.531 1.00 77.38 87 ARG A CA 1
ATOM 665 C C . ARG A 1 87 ? 49.843 -10.301 -31.377 1.00 77.38 87 ARG A C 1
ATOM 667 O O . ARG A 1 87 ? 50.439 -10.957 -32.228 1.00 77.38 87 ARG A O 1
ATOM 674 N N . GLY A 1 88 ? 50.113 -9.011 -31.153 1.00 59.09 88 GLY A N 1
ATOM 675 C CA . GLY A 1 88 ? 51.133 -8.242 -31.876 1.00 59.09 88 GLY A CA 1
ATOM 676 C C . GLY A 1 88 ? 50.764 -7.893 -33.323 1.00 59.09 88 GLY A C 1
ATOM 677 O O . GLY A 1 88 ? 51.640 -7.511 -34.096 1.00 59.09 88 GLY A O 1
ATOM 678 N N . GLY A 1 89 ? 49.492 -8.035 -33.704 1.00 63.28 89 GLY A N 1
ATOM 679 C CA . GLY A 1 89 ? 48.976 -7.723 -35.035 1.00 63.28 89 GLY A CA 1
ATOM 680 C C . GLY A 1 89 ? 48.356 -6.326 -35.122 1.00 63.28 89 GLY A C 1
ATOM 681 O O . GLY A 1 89 ? 47.825 -5.793 -34.148 1.00 63.28 89 GLY A O 1
ATOM 682 N N . PHE A 1 90 ? 48.397 -5.737 -36.318 1.00 54.84 90 PHE A N 1
ATOM 683 C CA . PHE A 1 90 ? 47.647 -4.528 -36.655 1.00 54.84 90 PHE A CA 1
ATOM 684 C C . PHE A 1 90 ? 46.302 -4.942 -37.264 1.00 54.84 90 PHE A C 1
ATOM 686 O O . PHE A 1 90 ? 46.278 -5.715 -38.220 1.00 54.84 90 PHE A O 1
ATOM 693 N N . TYR A 1 91 ? 45.193 -4.459 -36.702 1.00 54.12 91 TYR A N 1
ATOM 694 C CA . TYR A 1 91 ? 43.859 -4.677 -37.262 1.00 54.12 91 TYR A CA 1
ATOM 695 C C . TYR A 1 91 ? 43.395 -3.403 -37.963 1.00 54.12 91 TYR A C 1
ATOM 697 O O . TYR A 1 91 ? 43.239 -2.360 -37.327 1.00 54.12 91 TYR A O 1
ATOM 705 N N . GLU A 1 92 ? 43.188 -3.495 -39.271 1.00 53.47 92 GLU A N 1
ATOM 706 C CA . GLU A 1 92 ? 42.570 -2.448 -40.076 1.00 53.47 92 GLU A CA 1
ATOM 707 C C . GLU A 1 92 ? 41.051 -2.665 -40.033 1.00 53.47 92 GLU A C 1
ATOM 709 O O . GLU A 1 92 ? 40.570 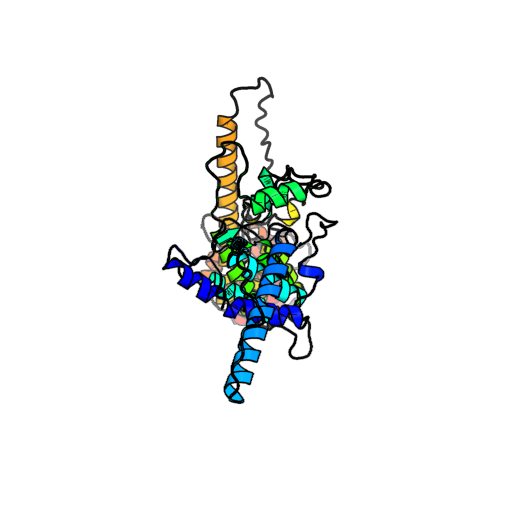-3.765 -40.310 1.00 53.47 92 GLU A O 1
ATOM 714 N N . SER A 1 93 ? 40.294 -1.657 -39.588 1.00 49.78 93 SER A N 1
ATOM 715 C CA . SER A 1 93 ? 38.845 -1.781 -39.393 1.00 49.78 93 SER A CA 1
ATOM 716 C C . SER A 1 93 ? 38.170 -2.245 -40.686 1.00 49.78 93 SER A C 1
ATOM 718 O O . SER A 1 93 ? 38.310 -1.599 -41.721 1.00 49.78 93 SER A O 1
ATOM 720 N N . LEU A 1 94 ? 37.375 -3.316 -40.626 1.00 53.53 94 LEU A N 1
ATOM 721 C CA . LEU A 1 94 ? 36.652 -3.891 -41.773 1.00 53.53 94 LEU A CA 1
ATOM 722 C C . LEU A 1 94 ? 35.563 -2.977 -42.375 1.00 53.53 94 LEU A C 1
ATOM 724 O O . LEU A 1 94 ? 34.834 -3.401 -43.272 1.00 53.53 94 LEU A O 1
ATOM 728 N N . ARG A 1 95 ? 35.435 -1.721 -41.928 1.00 46.75 95 ARG A N 1
ATOM 729 C CA . ARG A 1 95 ? 34.734 -0.691 -42.697 1.00 46.75 95 ARG A CA 1
ATOM 730 C C . ARG A 1 95 ? 35.728 0.007 -43.623 1.00 46.75 95 ARG A C 1
ATOM 732 O O . ARG A 1 95 ? 36.546 0.782 -43.132 1.00 46.75 95 ARG A O 1
ATOM 739 N N . PRO A 1 96 ? 35.575 -0.105 -44.954 1.00 44.81 96 PRO A N 1
ATOM 740 C CA . PR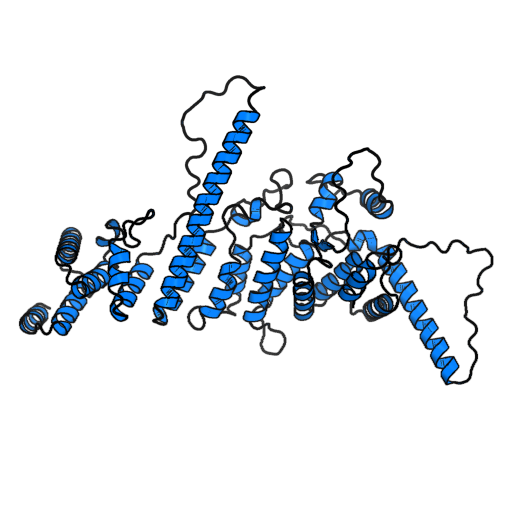O A 1 96 ? 35.859 1.052 -45.781 1.00 44.81 96 PRO A CA 1
ATOM 741 C C . PRO A 1 96 ? 34.984 2.176 -45.219 1.00 44.81 96 PRO A C 1
ATOM 743 O O . PRO A 1 96 ? 33.757 2.037 -45.156 1.00 44.81 96 PRO A O 1
ATOM 746 N N . GLU A 1 97 ? 35.578 3.277 -44.767 1.00 41.78 97 GLU A N 1
ATOM 747 C CA . GLU A 1 97 ? 34.829 4.525 -44.704 1.00 41.78 97 GLU A CA 1
ATOM 748 C C . GLU A 1 97 ? 34.356 4.790 -46.133 1.00 41.78 97 GLU A C 1
ATOM 750 O O . GLU A 1 97 ? 35.137 5.245 -46.959 1.00 41.78 97 GLU A O 1
ATOM 755 N N . ILE A 1 98 ? 33.121 4.405 -46.473 1.00 39.03 98 ILE A N 1
ATOM 756 C CA . ILE A 1 98 ? 32.568 4.653 -47.804 1.00 39.03 98 ILE A CA 1
ATOM 757 C C . ILE A 1 98 ? 32.585 6.175 -47.981 1.00 39.03 98 ILE A C 1
ATOM 759 O O . ILE A 1 98 ? 31.802 6.852 -47.290 1.00 39.03 98 ILE A O 1
ATOM 763 N N . PRO A 1 99 ? 33.431 6.735 -48.870 1.00 35.53 99 PRO A N 1
ATOM 764 C CA . PRO A 1 99 ? 33.450 8.164 -49.122 1.00 35.53 99 PRO A CA 1
ATOM 765 C C . PRO A 1 99 ? 32.119 8.492 -49.800 1.00 35.53 99 PRO A C 1
ATOM 767 O O . PRO A 1 99 ? 31.886 8.111 -50.943 1.00 35.53 99 PRO A O 1
ATOM 770 N N . GLY A 1 100 ? 31.192 9.091 -49.050 1.00 39.09 100 GLY A N 1
ATOM 771 C CA . GLY A 1 100 ? 29.820 9.355 -49.503 1.00 39.09 100 GLY A CA 1
ATOM 772 C C . GLY A 1 100 ? 28.715 8.942 -48.525 1.00 39.09 100 GLY A C 1
ATOM 773 O O . GLY A 1 100 ? 27.608 9.459 -48.626 1.00 39.09 100 GLY A O 1
ATOM 774 N N . SER A 1 101 ? 28.992 8.112 -47.510 1.00 36.72 101 SER A N 1
ATOM 775 C CA . SER A 1 101 ? 28.014 7.807 -46.443 1.00 36.72 101 SER A CA 1
ATOM 776 C C . SER A 1 101 ? 28.057 8.831 -45.295 1.00 36.72 101 SER A C 1
ATOM 778 O O . SER A 1 101 ? 28.084 8.499 -44.114 1.00 36.72 101 SER A O 1
ATOM 780 N N . MET A 1 102 ? 28.015 10.125 -45.633 1.00 28.55 102 MET A N 1
ATOM 781 C CA . MET A 1 102 ? 27.772 11.195 -44.650 1.00 28.55 102 MET A CA 1
ATOM 782 C C . MET A 1 102 ? 26.318 11.240 -44.154 1.00 28.55 102 MET A C 1
ATOM 784 O O . MET A 1 102 ? 25.946 12.141 -43.414 1.00 28.55 102 MET A O 1
ATOM 788 N N . TYR A 1 103 ? 25.511 10.225 -44.455 1.00 34.25 103 TYR A N 1
ATOM 789 C CA . TYR A 1 103 ? 24.345 9.892 -43.649 1.00 34.25 103 TYR A CA 1
ATOM 790 C C . TYR A 1 103 ? 24.752 8.871 -42.582 1.00 34.25 103 TYR A C 1
ATOM 792 O O . TYR A 1 103 ? 24.275 7.739 -42.552 1.00 34.25 103 TYR A O 1
ATOM 800 N N . LYS A 1 104 ? 25.594 9.299 -41.628 1.00 38.50 104 LYS A N 1
ATOM 801 C CA . LYS A 1 104 ? 25.405 8.826 -40.252 1.00 38.50 104 LYS A CA 1
ATOM 802 C C . LYS A 1 104 ? 24.024 9.342 -39.879 1.00 38.50 104 LYS A C 1
ATOM 804 O O . LYS A 1 104 ? 23.911 10.469 -39.401 1.00 38.50 104 LYS A O 1
ATOM 809 N N . VAL A 1 105 ? 22.979 8.570 -40.179 1.00 33.56 105 VAL A N 1
ATOM 810 C CA . VAL A 1 105 ? 21.664 8.792 -39.593 1.00 33.56 105 VAL A CA 1
ATOM 811 C C . VAL A 1 105 ? 21.929 8.680 -38.103 1.00 33.56 105 VAL A C 1
ATOM 813 O O . VAL A 1 105 ? 22.062 7.588 -37.558 1.00 33.56 105 VAL A O 1
ATOM 816 N N . ARG A 1 106 ? 22.156 9.827 -37.457 1.00 34.19 106 ARG A N 1
ATOM 817 C CA . ARG A 1 106 ? 22.085 9.949 -36.013 1.00 34.19 106 ARG A CA 1
ATOM 818 C C . ARG A 1 106 ? 20.629 9.638 -35.726 1.00 34.19 106 ARG A C 1
ATOM 820 O O . ARG A 1 106 ? 19.804 10.544 -35.734 1.00 34.19 106 ARG A O 1
ATOM 827 N N . VAL A 1 107 ? 20.306 8.352 -35.584 1.00 43.81 107 VAL A N 1
ATOM 828 C CA . VAL A 1 107 ? 19.063 7.937 -34.947 1.00 43.81 107 VAL A CA 1
ATOM 829 C C . VAL A 1 107 ? 19.062 8.732 -33.654 1.00 43.81 107 VAL A C 1
ATOM 831 O O . VAL A 1 107 ? 20.045 8.666 -32.908 1.00 43.81 107 VAL A O 1
ATOM 834 N N . ALA A 1 108 ? 18.071 9.608 -33.486 1.00 50.44 108 ALA A N 1
ATOM 835 C CA . ALA A 1 108 ? 17.947 10.419 -32.289 1.00 50.44 108 ALA A CA 1
ATOM 836 C C . ALA A 1 108 ? 18.135 9.474 -31.099 1.00 50.44 108 ALA A C 1
ATOM 838 O O . ALA A 1 108 ? 17.432 8.470 -30.991 1.00 50.44 108 ALA A O 1
ATOM 839 N N . GLY A 1 109 ? 19.196 9.697 -30.320 1.00 64.31 109 GLY A N 1
ATOM 840 C CA . GLY A 1 109 ? 19.607 8.732 -29.311 1.00 64.31 109 GLY A CA 1
ATOM 841 C C . GLY A 1 109 ? 18.459 8.526 -28.335 1.00 64.31 109 GLY A C 1
ATOM 842 O O . GLY A 1 109 ? 17.975 9.500 -27.762 1.00 64.31 109 GLY A O 1
ATOM 843 N N . LEU A 1 110 ? 18.022 7.277 -28.169 1.00 75.50 110 LEU A N 1
ATOM 844 C CA . LEU A 1 110 ? 17.015 6.934 -27.173 1.00 75.50 110 LEU A CA 1
ATOM 845 C C . LEU A 1 110 ? 17.492 7.405 -25.795 1.00 75.50 110 LEU A C 1
ATOM 847 O O . LEU A 1 110 ? 18.631 7.124 -25.399 1.00 75.50 110 LEU A O 1
ATOM 851 N N . GLY A 1 111 ? 16.619 8.122 -25.089 1.00 77.50 111 GLY A N 1
ATOM 852 C CA . GLY A 1 111 ? 16.902 8.652 -23.761 1.00 77.50 111 GLY A CA 1
ATOM 853 C C . GLY A 1 111 ? 17.090 7.553 -22.713 1.00 77.50 111 GLY A C 1
ATOM 854 O O . GLY A 1 111 ? 16.691 6.398 -22.902 1.00 77.50 111 GLY A O 1
ATOM 855 N N . HIS A 1 112 ? 17.707 7.908 -21.583 1.00 85.75 112 HIS A N 1
ATOM 856 C CA . HIS A 1 112 ? 17.932 7.000 -20.449 1.00 85.75 112 HIS A CA 1
ATOM 857 C C . HIS A 1 112 ? 16.640 6.366 -19.922 1.00 85.75 112 HIS A C 1
ATOM 859 O O . HIS A 1 112 ? 16.689 5.283 -19.344 1.00 85.75 112 HIS A O 1
ATOM 865 N N . GLU A 1 113 ? 15.508 7.030 -20.126 1.00 85.50 113 GLU A N 1
ATOM 866 C CA . GLU A 1 113 ? 14.168 6.637 -19.702 1.00 85.50 113 GLU A CA 1
ATOM 867 C C . GLU A 1 113 ? 13.723 5.360 -20.422 1.00 85.50 113 GLU A C 1
ATOM 869 O O . GLU A 1 113 ? 13.345 4.388 -19.775 1.00 85.50 113 GLU A O 1
ATOM 874 N N . VAL A 1 114 ? 13.887 5.301 -21.749 1.00 87.06 114 VAL A N 1
ATOM 875 C CA . VAL A 1 114 ? 13.517 4.129 -22.565 1.00 87.06 114 VAL A CA 1
ATOM 876 C C . VAL A 1 114 ? 14.381 2.918 -22.207 1.00 87.06 114 VAL A C 1
ATOM 878 O O . VAL A 1 114 ? 13.883 1.798 -22.089 1.00 87.06 114 VAL A O 1
ATOM 881 N N . TRP A 1 115 ? 15.680 3.134 -21.988 1.00 90.06 115 TRP A N 1
ATOM 882 C CA . TRP A 1 115 ? 16.591 2.063 -21.575 1.00 90.06 115 TRP A CA 1
ATOM 883 C C . TRP A 1 115 ? 16.293 1.553 -20.168 1.00 90.06 115 TRP A C 1
ATOM 885 O O . TRP A 1 115 ? 16.418 0.355 -19.909 1.00 90.06 115 TRP A O 1
ATOM 895 N N . LEU A 1 116 ? 15.901 2.444 -19.256 1.00 91.44 116 LEU A N 1
ATOM 896 C CA . LEU A 1 116 ? 15.483 2.058 -17.916 1.00 91.44 116 LEU A CA 1
ATOM 897 C C . LEU A 1 116 ? 14.194 1.227 -17.964 1.00 91.44 116 LEU A C 1
ATOM 899 O O . LEU A 1 116 ? 14.167 0.153 -17.368 1.00 91.44 116 LEU A O 1
ATOM 903 N N . GLU A 1 117 ? 13.178 1.685 -18.700 1.00 91.38 117 GLU A N 1
ATOM 904 C CA . GLU A 1 117 ? 11.921 0.959 -18.935 1.00 91.38 117 GLU A CA 1
ATOM 905 C C . GLU A 1 117 ? 12.182 -0.450 -19.471 1.00 91.38 117 GLU A C 1
ATOM 907 O O . GLU A 1 117 ? 11.699 -1.429 -18.904 1.00 91.38 117 GLU A O 1
ATOM 912 N N . LEU A 1 118 ? 13.013 -0.568 -20.513 1.00 92.62 118 LEU A N 1
ATOM 913 C CA . LEU A 1 118 ? 13.379 -1.853 -21.109 1.00 92.62 118 LEU A CA 1
ATOM 914 C C . LEU A 1 118 ? 13.955 -2.818 -20.067 1.00 92.62 118 LEU A C 1
ATOM 916 O O . LEU A 1 118 ? 13.547 -3.976 -19.993 1.00 92.62 118 LEU A O 1
ATOM 920 N N . VAL A 1 119 ? 14.894 -2.341 -19.247 1.00 93.50 119 VAL A N 1
ATOM 921 C CA . VAL A 1 119 ? 15.534 -3.161 -18.212 1.00 93.50 119 VAL A CA 1
ATOM 922 C C . VAL A 1 119 ? 14.546 -3.541 -17.108 1.00 93.50 119 VAL A C 1
ATOM 924 O O . VAL A 1 119 ? 14.579 -4.678 -16.642 1.00 93.50 119 VAL A O 1
ATOM 927 N N . LEU A 1 120 ? 13.666 -2.632 -16.685 1.00 94.25 120 LEU A N 1
ATOM 928 C CA . LEU A 1 120 ? 12.680 -2.910 -15.638 1.00 94.25 120 LEU A CA 1
ATOM 929 C C . LEU A 1 120 ? 11.619 -3.917 -16.105 1.00 94.25 120 LEU A C 1
ATOM 931 O O . LEU A 1 120 ? 11.344 -4.876 -15.381 1.00 94.25 120 LEU A O 1
ATOM 935 N N . TRP A 1 121 ? 11.100 -3.779 -17.328 1.00 93.56 121 TRP A N 1
ATOM 936 C CA . TRP A 1 121 ? 10.219 -4.784 -17.932 1.00 93.56 121 TRP A CA 1
ATOM 937 C C . TRP A 1 121 ? 10.937 -6.121 -18.121 1.00 93.56 121 TRP A C 1
ATOM 939 O O . TRP A 1 121 ? 10.378 -7.165 -17.787 1.00 93.56 121 TRP A O 1
ATOM 949 N N . ALA A 1 122 ? 12.204 -6.118 -18.549 1.00 92.44 122 ALA A N 1
ATOM 950 C CA . ALA A 1 122 ? 13.003 -7.342 -18.620 1.00 92.44 122 ALA A CA 1
ATOM 951 C C . ALA A 1 122 ? 13.165 -8.022 -17.257 1.00 92.44 122 ALA A C 1
ATOM 953 O O . ALA A 1 122 ? 13.082 -9.246 -17.169 1.00 92.44 122 ALA A O 1
ATOM 954 N N . MET A 1 123 ? 13.336 -7.251 -16.179 1.00 92.25 123 MET A N 1
ATOM 955 C CA . MET A 1 123 ? 13.360 -7.796 -14.822 1.00 92.25 123 MET A CA 1
ATOM 956 C C . MET A 1 123 ? 12.009 -8.394 -14.416 1.00 92.25 123 MET A C 1
ATOM 958 O O . MET A 1 123 ? 11.998 -9.452 -13.790 1.00 92.25 123 MET A O 1
ATOM 962 N N . LEU A 1 124 ? 10.886 -7.768 -14.785 1.00 90.50 124 LEU A N 1
ATOM 963 C CA . LEU A 1 124 ? 9.541 -8.288 -14.513 1.00 90.50 124 LEU A CA 1
ATOM 964 C C . LEU A 1 124 ? 9.285 -9.614 -15.240 1.00 90.50 124 LEU A C 1
ATOM 966 O O . LEU A 1 124 ? 9.015 -10.626 -14.589 1.00 90.50 124 LEU A O 1
ATOM 970 N N . TYR A 1 125 ? 9.436 -9.647 -16.567 1.00 89.25 125 TYR A N 1
ATOM 971 C CA . TYR A 1 125 ? 9.211 -10.866 -17.355 1.00 89.25 125 TYR A CA 1
ATOM 972 C C . TYR A 1 125 ? 10.246 -11.958 -17.057 1.00 89.25 125 TYR A C 1
ATOM 974 O O . TYR A 1 125 ? 9.912 -13.141 -17.017 1.00 89.25 125 TYR A O 1
ATOM 982 N N . GLY A 1 126 ? 11.495 -11.569 -16.787 1.00 87.19 126 GLY A N 1
ATOM 983 C CA . GLY A 1 126 ? 12.581 -12.467 -16.390 1.00 87.19 126 GLY A CA 1
ATOM 984 C C . GLY A 1 126 ? 12.503 -12.961 -14.941 1.00 87.19 126 GLY A C 1
ATOM 985 O O . GLY A 1 126 ? 13.354 -13.741 -14.521 1.00 87.19 126 GLY A O 1
ATOM 986 N N . ARG A 1 127 ? 11.490 -12.542 -14.166 1.00 87.44 127 ARG A N 1
ATOM 987 C CA . ARG A 1 127 ? 11.281 -12.911 -12.752 1.00 87.44 127 ARG A CA 1
ATOM 988 C C . ARG A 1 127 ? 12.399 -12.467 -11.797 1.00 87.44 127 ARG A C 1
ATOM 990 O O . ARG A 1 127 ? 12.590 -13.043 -10.724 1.00 87.44 127 ARG A O 1
ATOM 997 N N . PHE A 1 128 ? 13.116 -11.404 -12.146 1.00 88.94 128 PHE A N 1
ATOM 998 C CA . PHE A 1 128 ? 14.149 -10.760 -11.329 1.00 88.94 128 PHE A CA 1
ATOM 999 C C . PHE A 1 128 ? 13.560 -9.654 -10.433 1.00 88.94 128 PHE A C 1
ATOM 1001 O O . PHE A 1 128 ? 14.073 -8.534 -10.363 1.00 88.94 128 PHE A O 1
ATOM 1008 N N . TYR A 1 129 ? 12.469 -9.966 -9.724 1.00 89.25 129 TYR A N 1
ATOM 1009 C CA . TYR A 1 129 ? 11.685 -8.988 -8.955 1.00 89.25 129 TYR A CA 1
ATOM 1010 C C . TYR A 1 129 ? 12.498 -8.294 -7.859 1.00 89.25 129 TYR A C 1
ATOM 1012 O O . TYR A 1 129 ? 12.420 -7.081 -7.700 1.00 89.25 129 TYR A O 1
ATOM 1020 N N . LYS A 1 130 ? 13.353 -9.040 -7.141 1.00 89.25 130 LYS A N 1
ATOM 1021 C CA . LYS A 1 130 ? 14.212 -8.488 -6.074 1.00 89.25 130 LYS A CA 1
ATOM 1022 C C . LYS A 1 130 ? 15.123 -7.380 -6.613 1.00 89.25 130 LYS A C 1
ATOM 1024 O O . LYS A 1 130 ? 15.287 -6.342 -5.979 1.00 89.25 130 LYS A O 1
ATOM 1029 N N . GLN A 1 131 ? 15.713 -7.601 -7.785 1.00 90.69 131 GLN A N 1
ATOM 1030 C CA . GLN A 1 131 ? 16.590 -6.646 -8.454 1.00 90.69 131 GLN A CA 1
ATOM 1031 C C . GLN A 1 131 ? 15.800 -5.434 -8.959 1.00 90.69 131 GLN A C 1
ATOM 1033 O O . GLN A 1 131 ? 16.253 -4.304 -8.766 1.00 90.69 131 GLN A O 1
ATOM 1038 N N . GLY A 1 132 ? 14.610 -5.662 -9.523 1.00 92.44 132 GLY A N 1
ATOM 1039 C CA . GLY A 1 132 ? 13.694 -4.605 -9.955 1.00 92.44 132 GLY A CA 1
ATOM 1040 C C . GLY A 1 132 ? 13.249 -3.697 -8.806 1.00 92.44 132 GLY A C 1
ATOM 1041 O O . GLY A 1 132 ? 13.364 -2.477 -8.905 1.00 92.44 132 GLY A O 1
ATOM 1042 N N . MET A 1 133 ? 12.863 -4.280 -7.668 1.00 93.50 133 MET A N 1
ATOM 1043 C CA . MET A 1 133 ? 12.520 -3.536 -6.451 1.00 93.50 133 MET A CA 1
ATOM 1044 C C . MET A 1 133 ? 13.690 -2.680 -5.960 1.00 93.50 133 MET A C 1
ATOM 1046 O O . MET A 1 133 ? 13.513 -1.505 -5.661 1.00 93.50 133 MET A O 1
ATOM 1050 N N . ILE A 1 134 ? 14.910 -3.234 -5.921 1.00 92.75 134 ILE A N 1
ATOM 1051 C CA . ILE A 1 134 ? 16.109 -2.477 -5.522 1.00 92.75 134 ILE A CA 1
ATOM 1052 C C . ILE A 1 134 ? 16.367 -1.311 -6.484 1.00 92.75 134 ILE A C 1
ATOM 1054 O O . ILE A 1 134 ? 16.771 -0.234 -6.042 1.00 92.75 134 ILE A O 1
ATOM 1058 N N . ALA A 1 135 ? 16.166 -1.514 -7.788 1.00 93.31 135 ALA A N 1
ATOM 1059 C CA . ALA A 1 135 ? 16.344 -0.466 -8.784 1.00 93.31 135 ALA A CA 1
ATOM 1060 C C . ALA A 1 135 ? 15.341 0.680 -8.579 1.00 93.31 135 ALA A C 1
ATOM 1062 O O . ALA A 1 135 ? 15.764 1.835 -8.512 1.00 93.31 135 ALA A O 1
ATOM 1063 N N . LEU A 1 136 ? 14.056 0.364 -8.399 1.00 94.94 136 LEU A N 1
ATOM 1064 C CA . LEU A 1 136 ? 12.998 1.351 -8.164 1.00 94.94 136 LEU A CA 1
ATOM 1065 C C . LEU A 1 136 ? 13.136 2.062 -6.810 1.00 94.94 136 LEU A C 1
ATOM 1067 O O . LEU A 1 136 ? 13.045 3.283 -6.760 1.00 94.94 136 LEU A O 1
ATOM 1071 N N . THR A 1 137 ? 13.467 1.347 -5.729 1.00 93.88 137 THR A N 1
ATOM 1072 C CA . THR A 1 137 ? 13.776 1.962 -4.424 1.00 93.88 137 THR A CA 1
ATOM 1073 C C . THR A 1 137 ? 14.943 2.942 -4.524 1.00 93.88 137 THR A C 1
ATOM 1075 O O . THR A 1 137 ? 14.921 4.007 -3.915 1.00 93.88 137 THR A O 1
ATOM 1078 N N . ARG A 1 138 ? 15.995 2.604 -5.280 1.00 91.62 138 ARG A N 1
ATOM 1079 C CA . ARG A 1 138 ? 17.123 3.527 -5.483 1.00 91.62 138 ARG A CA 1
ATOM 1080 C C . ARG A 1 138 ? 16.709 4.748 -6.286 1.00 91.62 138 ARG A C 1
ATOM 1082 O O . ARG A 1 138 ? 17.199 5.832 -5.996 1.00 91.62 138 ARG A O 1
ATOM 1089 N N . LEU A 1 139 ? 15.848 4.563 -7.283 1.00 91.31 139 LEU A N 1
ATOM 1090 C CA . LEU A 1 139 ? 15.326 5.642 -8.110 1.00 91.31 139 LEU A CA 1
ATOM 1091 C C . LEU A 1 139 ? 14.485 6.619 -7.276 1.00 91.31 139 LEU A C 1
ATOM 1093 O O . LEU A 1 139 ? 14.718 7.821 -7.362 1.00 91.31 139 LEU A O 1
ATOM 1097 N N . SER A 1 140 ? 13.614 6.119 -6.394 1.00 90.56 140 SER A N 1
ATOM 1098 C CA . SER A 1 140 ? 12.772 6.955 -5.524 1.00 90.56 140 SER A CA 1
ATOM 1099 C C . SER A 1 140 ? 13.549 7.707 -4.431 1.00 90.56 140 SER A C 1
ATOM 1101 O O . SER A 1 140 ? 13.009 8.608 -3.799 1.00 90.56 140 SER A O 1
ATOM 1103 N N . GLN A 1 141 ? 14.804 7.327 -4.168 1.00 89.44 141 GLN A N 1
ATOM 1104 C CA . GLN A 1 141 ? 15.671 7.923 -3.140 1.00 89.44 141 GLN A CA 1
ATOM 1105 C C . GLN A 1 141 ? 16.703 8.909 -3.709 1.00 89.44 141 GLN A C 1
ATOM 1107 O O . GLN A 1 141 ? 17.581 9.373 -2.977 1.00 89.44 141 GLN A O 1
ATOM 1112 N N . LEU A 1 142 ? 16.656 9.208 -5.010 1.00 85.75 142 LEU A N 1
ATOM 1113 C CA . LEU A 1 142 ? 17.587 10.158 -5.613 1.00 85.75 142 LEU A CA 1
ATOM 1114 C C . LEU A 1 142 ? 17.340 11.588 -5.084 1.00 85.75 142 LEU A C 1
ATOM 1116 O O . LEU A 1 142 ? 16.192 11.975 -4.867 1.00 85.75 142 LEU A O 1
ATOM 1120 N N . PRO A 1 143 ? 18.406 12.386 -4.868 1.00 79.19 143 PRO A N 1
ATOM 1121 C CA . PRO A 1 143 ? 18.283 13.760 -4.378 1.00 79.19 143 PRO A CA 1
ATOM 1122 C C . PRO A 1 143 ? 17.558 14.656 -5.394 1.00 79.19 143 PRO A C 1
ATOM 1124 O O . PRO A 1 143 ? 17.637 14.395 -6.593 1.00 79.19 143 PRO A O 1
ATOM 1127 N N . HIS A 1 144 ? 16.926 15.736 -4.918 1.00 70.25 144 HIS A N 1
ATOM 1128 C CA . HIS A 1 144 ? 16.072 16.645 -5.705 1.00 70.25 144 HIS A CA 1
ATOM 1129 C C . HIS A 1 144 ? 16.690 17.114 -7.040 1.00 70.25 144 HIS A C 1
ATOM 1131 O O . HIS A 1 144 ? 16.016 17.106 -8.064 1.00 70.25 144 HIS A O 1
ATOM 1137 N N . ASP A 1 145 ? 17.993 17.408 -7.088 1.00 68.25 145 ASP A N 1
ATOM 1138 C CA . ASP A 1 145 ? 18.682 17.831 -8.326 1.00 68.25 145 ASP A CA 1
ATOM 1139 C C . ASP A 1 145 ? 18.737 16.743 -9.426 1.00 68.25 145 ASP A C 1
ATOM 1141 O O . ASP A 1 145 ? 19.029 17.008 -10.601 1.00 68.25 145 ASP A O 1
ATOM 1145 N N . ASN A 1 146 ? 18.504 15.486 -9.044 1.00 74.94 146 ASN A N 1
ATOM 1146 C CA . ASN A 1 146 ? 18.514 14.305 -9.902 1.00 74.94 146 ASN A CA 1
ATOM 1147 C C . ASN A 1 146 ? 17.239 13.472 -9.786 1.00 74.94 146 ASN A C 1
ATOM 1149 O O . ASN A 1 146 ? 17.264 12.264 -10.036 1.00 74.94 146 ASN A O 1
ATOM 1153 N N . GLU A 1 147 ? 16.146 14.120 -9.412 1.00 81.31 147 GLU A N 1
ATOM 1154 C CA . GLU A 1 147 ? 14.868 13.462 -9.249 1.00 81.31 147 GLU A CA 1
ATOM 1155 C C . GLU A 1 147 ? 14.365 12.866 -10.567 1.00 81.31 147 GLU A C 1
ATOM 1157 O O . GLU A 1 147 ? 14.533 13.445 -11.646 1.00 81.31 147 GLU A O 1
ATOM 1162 N N . TRP A 1 148 ? 13.779 11.678 -10.446 1.00 87.19 148 TRP A N 1
ATOM 1163 C CA . TRP A 1 148 ? 13.001 11.053 -11.500 1.00 87.19 148 TRP A CA 1
ATOM 1164 C C . TRP A 1 148 ? 11.522 11.269 -11.205 1.00 87.19 148 TRP A C 1
ATOM 1166 O O . TRP A 1 148 ? 11.100 11.052 -10.071 1.00 87.19 148 TRP A O 1
ATOM 1176 N N . SER A 1 149 ? 10.749 11.674 -12.206 1.00 87.56 149 SER A N 1
ATOM 1177 C CA . SER A 1 149 ? 9.298 11.802 -12.093 1.00 87.56 149 SER A CA 1
ATOM 1178 C C . SER A 1 149 ? 8.592 10.539 -12.577 1.00 87.56 149 SER A C 1
ATOM 1180 O O . SER A 1 149 ? 9.156 9.715 -13.304 1.00 87.56 149 SER A O 1
ATOM 1182 N N . VAL A 1 150 ? 7.344 10.374 -12.154 1.00 89.31 150 VAL A N 1
ATOM 1183 C CA . VAL A 1 150 ? 6.478 9.292 -12.626 1.00 89.31 150 VAL A CA 1
ATOM 1184 C C . VAL A 1 150 ? 5.496 9.855 -13.642 1.00 89.31 150 VAL A C 1
ATOM 1186 O O . VAL A 1 150 ? 4.919 10.915 -13.418 1.00 89.31 150 VAL A O 1
ATOM 1189 N N . LEU A 1 151 ? 5.312 9.147 -14.753 1.00 85.19 151 LEU A N 1
ATOM 1190 C CA . LEU A 1 151 ? 4.299 9.460 -15.759 1.00 85.19 151 LEU A CA 1
ATOM 1191 C C . LEU A 1 151 ? 3.477 8.214 -16.056 1.00 85.19 151 LEU A C 1
ATOM 1193 O O . LEU A 1 151 ? 4.027 7.117 -16.116 1.00 85.19 151 LEU A O 1
ATOM 1197 N N . SER A 1 152 ? 2.178 8.373 -16.287 1.00 81.19 152 SER A N 1
ATOM 1198 C CA . SER A 1 152 ? 1.388 7.303 -16.892 1.00 81.19 152 SER A CA 1
ATOM 1199 C C . SER A 1 152 ? 1.412 7.453 -18.403 1.00 81.19 152 SER A C 1
ATOM 1201 O O . SER A 1 152 ? 1.291 8.557 -18.941 1.00 81.19 152 SER A O 1
ATOM 1203 N N . TRP A 1 153 ? 1.534 6.328 -19.102 1.00 75.56 153 TRP A N 1
ATOM 1204 C CA . TRP A 1 153 ? 1.402 6.315 -20.555 1.00 75.56 153 TRP A CA 1
ATOM 1205 C C . TRP A 1 153 ? 0.022 6.833 -20.991 1.00 75.56 153 TRP A C 1
ATOM 1207 O O . TRP A 1 153 ? -0.075 7.487 -22.025 1.00 75.56 153 TRP A O 1
ATOM 1217 N N . ARG A 1 154 ? -1.022 6.602 -20.181 1.00 70.94 154 ARG A N 1
ATOM 1218 C CA . ARG A 1 154 ? -2.388 7.059 -20.464 1.00 70.94 154 ARG A CA 1
ATOM 1219 C C . ARG A 1 154 ? -2.465 8.581 -20.539 1.00 70.94 154 ARG A C 1
ATOM 1221 O O . ARG A 1 154 ? -3.044 9.095 -21.482 1.00 70.94 154 ARG A O 1
ATOM 1228 N N . GLU A 1 155 ? -1.791 9.310 -19.649 1.00 68.12 155 GLU A N 1
ATOM 1229 C CA . GLU A 1 155 ? -1.730 10.779 -19.737 1.00 68.12 155 GLU A CA 1
ATOM 1230 C C . GLU A 1 155 ? -1.110 11.266 -21.055 1.00 68.12 155 GLU A C 1
ATOM 1232 O O . GLU A 1 155 ? -1.569 12.249 -21.632 1.00 68.12 155 GLU A O 1
ATOM 1237 N N . LEU A 1 156 ? -0.063 10.582 -21.529 1.00 65.12 156 LEU A N 1
ATOM 1238 C CA . LEU A 1 156 ? 0.608 10.910 -22.791 1.00 65.12 156 LEU A CA 1
ATOM 1239 C C . LEU A 1 156 ? -0.241 10.526 -24.010 1.00 65.12 156 LEU A C 1
ATOM 1241 O O . LEU A 1 156 ? -0.125 11.150 -25.062 1.00 65.12 156 LEU A O 1
ATOM 1245 N N . ALA A 1 157 ? -1.073 9.495 -23.866 1.00 61.94 157 ALA A N 1
ATOM 1246 C CA . ALA A 1 157 ? -1.929 8.950 -24.908 1.00 61.94 157 ALA A CA 1
ATOM 1247 C C . ALA A 1 157 ? -3.278 9.665 -25.029 1.00 61.94 157 ALA A C 1
ATOM 1249 O O . ALA A 1 157 ? -3.802 9.731 -26.134 1.00 61.94 157 ALA A O 1
ATOM 1250 N N . ASN A 1 158 ? -3.819 10.222 -23.941 1.00 58.62 158 ASN A N 1
ATOM 1251 C CA . ASN A 1 158 ? -5.121 10.897 -23.887 1.00 58.62 158 ASN A CA 1
ATOM 1252 C C . ASN A 1 158 ? -5.383 11.915 -25.021 1.00 58.62 158 ASN A C 1
ATOM 1254 O O . ASN A 1 158 ? -6.503 11.927 -25.528 1.00 58.62 158 ASN A O 1
ATOM 1258 N N . PRO A 1 159 ? -4.417 12.751 -25.466 1.00 57.66 159 PRO A N 1
ATOM 1259 C CA . PRO A 1 159 ? -4.663 13.663 -26.588 1.00 57.66 159 PRO A CA 1
ATOM 1260 C C . PRO A 1 159 ? -4.702 12.975 -27.965 1.00 57.66 159 PRO A C 1
ATOM 1262 O O . PRO A 1 159 ? -5.144 13.586 -28.932 1.00 57.66 159 PRO A O 1
ATOM 1265 N N . ILE A 1 160 ? -4.228 11.730 -28.075 1.00 56.03 160 ILE A N 1
ATOM 1266 C CA . ILE A 1 160 ? -4.043 11.000 -29.343 1.00 56.03 160 ILE A CA 1
ATOM 1267 C C . ILE A 1 160 ? -5.049 9.849 -29.475 1.00 56.03 160 ILE A C 1
ATOM 1269 O O . ILE A 1 160 ? -5.522 9.544 -30.566 1.00 56.03 160 ILE A O 1
ATOM 1273 N N . ILE A 1 161 ? -5.372 9.190 -28.365 1.00 58.12 161 ILE A N 1
ATOM 1274 C CA . ILE A 1 161 ? -6.224 8.008 -28.309 1.00 58.12 161 ILE A CA 1
ATOM 1275 C C . ILE A 1 161 ? -7.435 8.372 -27.464 1.00 58.12 161 ILE A C 1
ATOM 1277 O O . ILE A 1 161 ? -7.355 8.473 -26.240 1.00 58.12 161 ILE A O 1
ATOM 1281 N N . GLN A 1 162 ? -8.568 8.564 -28.137 1.00 55.31 162 GLN A N 1
ATOM 1282 C CA . GLN A 1 162 ? -9.848 8.697 -27.457 1.00 55.31 162 GLN A CA 1
ATOM 1283 C C . GLN A 1 162 ? -10.186 7.375 -26.775 1.00 55.31 162 GLN A C 1
ATOM 1285 O O . GLN A 1 162 ? -9.926 6.287 -27.305 1.00 55.31 162 GLN A O 1
ATOM 1290 N N . SER A 1 163 ? -10.784 7.463 -25.593 1.00 50.28 163 SER A N 1
ATOM 1291 C CA . SER A 1 163 ? -11.161 6.259 -24.875 1.00 50.28 163 SER A CA 1
ATOM 1292 C C . SER A 1 163 ? -12.107 5.374 -25.693 1.00 50.28 163 SER A C 1
ATOM 1294 O O . SER A 1 163 ? -13.012 5.849 -26.378 1.00 50.28 163 SER A O 1
ATOM 1296 N N . GLY A 1 164 ? -11.870 4.061 -25.641 1.00 52.03 164 GLY A N 1
ATOM 1297 C CA . GLY A 1 164 ? -12.629 3.067 -26.395 1.00 52.03 164 GLY A CA 1
ATOM 1298 C C . GLY A 1 164 ? -12.082 2.761 -27.787 1.00 52.03 164 GLY A C 1
ATOM 1299 O O . GLY A 1 164 ? -12.481 1.759 -28.376 1.00 52.03 164 GLY A O 1
ATOM 1300 N N . GLN A 1 165 ? -11.123 3.544 -28.290 1.00 55.09 165 GLN A N 1
ATOM 1301 C CA . GLN A 1 165 ? -10.450 3.284 -29.567 1.00 55.09 165 GLN A CA 1
ATOM 1302 C C . GLN A 1 165 ? -9.143 2.490 -29.421 1.00 55.09 165 GLN A C 1
ATOM 1304 O O . GLN A 1 165 ? -8.422 2.321 -30.399 1.00 55.09 165 GLN A O 1
ATOM 1309 N N . GLU A 1 166 ? -8.843 1.933 -28.239 1.00 55.66 166 GLU A N 1
ATOM 1310 C CA . GLU A 1 166 ? -7.586 1.208 -27.977 1.00 55.66 166 GLU A CA 1
ATOM 1311 C C . GLU A 1 166 ? -7.371 -0.015 -28.890 1.00 55.66 166 GLU A C 1
ATOM 1313 O O . GLU A 1 166 ? -6.244 -0.376 -29.229 1.00 55.66 166 GLU A O 1
ATOM 1318 N N . LYS A 1 167 ? -8.461 -0.647 -29.341 1.00 54.00 167 LYS A N 1
ATOM 1319 C CA . LYS A 1 167 ? -8.416 -1.779 -30.284 1.00 54.00 167 LYS A CA 1
ATOM 1320 C C . LYS A 1 167 ? -8.287 -1.345 -31.748 1.00 54.00 167 LYS A C 1
ATOM 1322 O O . LYS A 1 167 ? -7.964 -2.173 -32.595 1.00 54.00 167 LYS A O 1
ATOM 1327 N N . SER A 1 168 ? -8.522 -0.068 -32.040 1.00 56.47 168 SER A N 1
ATOM 1328 C CA . SER A 1 168 ? -8.455 0.549 -33.369 1.00 56.47 168 SER A CA 1
ATOM 1329 C C . SER A 1 168 ? -7.424 1.681 -33.419 1.00 56.47 168 SER A C 1
ATOM 1331 O O . SER A 1 168 ? -7.584 2.619 -34.197 1.00 56.47 168 SER A O 1
ATOM 1333 N N . ILE A 1 169 ? -6.385 1.621 -32.575 1.00 63.19 169 ILE A N 1
ATOM 1334 C CA . ILE A 1 169 ? -5.310 2.618 -32.574 1.00 63.19 169 ILE A CA 1
ATOM 1335 C C . ILE A 1 169 ? -4.595 2.559 -33.922 1.00 63.19 169 ILE A C 1
ATOM 1337 O O . ILE A 1 169 ? -4.082 1.510 -34.325 1.00 63.19 169 ILE A O 1
ATOM 1341 N N . ASN A 1 170 ? -4.504 3.707 -34.592 1.00 65.88 170 ASN A N 1
ATOM 1342 C CA . ASN A 1 170 ? -3.604 3.879 -35.719 1.00 65.88 170 ASN A CA 1
ATOM 1343 C C . ASN A 1 170 ? -2.160 3.979 -35.203 1.00 65.88 170 ASN A C 1
ATOM 1345 O O . ASN A 1 170 ? -1.634 5.060 -34.936 1.00 65.88 170 ASN A O 1
ATOM 1349 N N . TRP A 1 171 ? -1.524 2.823 -35.016 1.00 66.38 171 TRP A N 1
ATOM 1350 C CA . TRP A 1 171 ? -0.175 2.735 -34.457 1.00 66.38 171 TRP A CA 1
ATOM 1351 C C . TRP A 1 171 ? 0.875 3.479 -35.284 1.00 66.38 171 TRP A C 1
ATOM 1353 O O . TRP A 1 171 ? 1.876 3.915 -34.719 1.00 66.38 171 TRP A O 1
ATOM 1363 N N . ASP A 1 172 ? 0.648 3.674 -36.584 1.00 64.25 172 ASP A N 1
ATOM 1364 C CA . ASP A 1 172 ? 1.566 4.403 -37.460 1.00 64.25 172 ASP A CA 1
ATOM 1365 C C . ASP A 1 172 ? 1.549 5.913 -37.190 1.00 64.25 172 ASP A C 1
ATOM 1367 O O . ASP A 1 172 ? 2.601 6.553 -37.197 1.00 64.25 172 ASP A O 1
ATOM 1371 N N . GLU A 1 173 ? 0.385 6.475 -36.863 1.00 63.81 173 GLU A N 1
ATOM 1372 C CA . GLU A 1 173 ? 0.217 7.883 -36.487 1.00 63.81 173 GLU A CA 1
ATOM 1373 C C . GLU A 1 173 ? 0.809 8.168 -35.102 1.00 63.81 173 GLU A C 1
ATOM 1375 O O . GLU A 1 173 ? 1.588 9.108 -34.929 1.00 63.81 173 GLU A O 1
ATOM 1380 N N . VAL A 1 174 ? 0.553 7.279 -34.137 1.00 62.78 174 VAL A N 1
ATOM 1381 C CA . VAL A 1 174 ? 1.182 7.334 -32.808 1.00 62.78 174 VAL A CA 1
ATOM 1382 C C . VAL A 1 174 ? 2.705 7.239 -32.947 1.00 62.78 174 VAL A C 1
ATOM 1384 O O . VAL A 1 174 ? 3.443 8.058 -32.399 1.00 62.78 174 VAL A O 1
ATOM 1387 N N . LYS A 1 175 ? 3.203 6.282 -33.738 1.00 63.16 175 LYS A N 1
ATOM 1388 C CA . LYS A 1 175 ? 4.635 6.107 -34.004 1.00 63.16 175 LYS A CA 1
ATOM 1389 C C . LYS A 1 175 ? 5.246 7.320 -34.699 1.00 63.16 175 LYS A C 1
ATOM 1391 O O . LYS A 1 175 ? 6.389 7.661 -34.401 1.00 63.16 175 LYS A O 1
ATOM 1396 N N . TYR A 1 176 ? 4.521 7.972 -35.606 1.00 59.97 176 TYR A N 1
ATOM 1397 C CA . TYR A 1 176 ? 4.970 9.208 -36.240 1.00 59.97 176 TYR A CA 1
ATOM 1398 C C . TYR A 1 176 ? 5.164 10.311 -35.196 1.00 59.97 176 TYR A C 1
ATOM 1400 O O . TYR A 1 176 ? 6.273 10.827 -35.092 1.00 59.97 176 TYR A O 1
ATOM 1408 N N . ILE A 1 177 ? 4.162 10.585 -34.355 1.00 59.47 177 ILE A N 1
ATOM 1409 C CA . ILE A 1 177 ? 4.211 11.632 -33.317 1.00 59.47 177 ILE A CA 1
ATOM 1410 C C . ILE A 1 177 ? 5.337 11.374 -32.304 1.00 59.47 177 ILE A C 1
ATOM 1412 O O . ILE A 1 177 ? 6.105 12.284 -31.984 1.00 59.47 177 ILE A O 1
ATOM 1416 N N . PHE A 1 178 ? 5.492 10.126 -31.846 1.00 58.75 178 PHE A N 1
ATOM 1417 C CA . PHE A 1 178 ? 6.574 9.743 -30.931 1.00 58.75 178 PHE A CA 1
ATOM 1418 C C . PHE A 1 178 ? 7.972 9.878 -31.561 1.00 58.75 178 PHE A C 1
ATOM 1420 O O . PHE A 1 178 ? 8.938 10.132 -30.843 1.00 58.75 178 PHE A O 1
ATOM 1427 N N . ASN A 1 179 ? 8.093 9.736 -32.886 1.00 56.44 179 ASN A N 1
ATOM 1428 C CA . ASN A 1 179 ? 9.370 9.834 -33.596 1.00 56.44 179 ASN A CA 1
ATOM 1429 C C . ASN A 1 179 ? 9.719 11.255 -34.060 1.00 56.44 179 ASN A C 1
ATOM 1431 O O . ASN A 1 179 ? 10.904 11.577 -34.149 1.00 56.44 179 ASN A O 1
ATOM 1435 N N . THR A 1 180 ? 8.732 12.091 -34.389 1.00 48.75 180 THR A N 1
ATOM 1436 C CA . THR A 1 180 ? 8.953 13.441 -34.941 1.00 48.75 180 THR A CA 1
ATOM 1437 C C . THR A 1 180 ? 8.793 14.551 -33.907 1.00 48.75 180 THR A C 1
ATOM 1439 O O . THR A 1 180 ? 9.323 15.641 -34.109 1.00 48.75 180 THR A O 1
ATOM 1442 N N . GLY A 1 181 ? 8.123 14.298 -32.775 1.00 46.06 181 GLY A N 1
ATOM 1443 C CA . GLY A 1 181 ? 7.920 15.288 -31.709 1.00 46.06 181 GLY A CA 1
ATOM 1444 C C . GLY A 1 181 ? 7.062 16.495 -32.119 1.00 46.06 181 GLY A C 1
ATOM 1445 O O . GLY A 1 181 ? 6.993 17.482 -31.380 1.00 46.06 181 GLY A O 1
ATOM 1446 N N . THR A 1 182 ? 6.427 16.431 -33.290 1.00 37.97 182 THR A N 1
ATOM 1447 C CA . THR A 1 182 ? 5.588 17.479 -33.872 1.00 37.97 182 THR A CA 1
ATOM 1448 C C . THR A 1 182 ? 4.176 16.943 -34.059 1.00 37.97 182 THR A C 1
ATOM 1450 O O . THR A 1 182 ? 3.893 16.253 -35.036 1.00 37.97 182 THR A O 1
ATOM 1453 N N . SER A 1 183 ? 3.289 17.270 -33.125 1.00 37.50 183 SER A N 1
ATOM 1454 C CA . SER A 1 183 ? 1.883 17.474 -33.456 1.00 37.50 183 SER A CA 1
ATOM 1455 C C . SER A 1 183 ? 1.770 18.874 -34.066 1.00 37.50 183 SER A C 1
ATOM 1457 O O . SER A 1 183 ? 2.122 19.857 -33.409 1.00 37.50 183 SER A O 1
ATOM 1459 N N . ASP A 1 184 ? 1.353 18.966 -35.328 1.00 38.38 184 ASP A N 1
ATOM 1460 C CA . ASP A 1 184 ? 0.875 20.237 -35.878 1.00 38.38 184 ASP A CA 1
ATOM 1461 C C . ASP A 1 184 ? -0.321 20.694 -35.037 1.00 38.38 184 ASP A C 1
ATOM 1463 O O . ASP A 1 184 ? -1.138 19.860 -34.643 1.00 38.38 184 ASP A O 1
ATOM 1467 N N . THR A 1 185 ? -0.426 22.008 -34.814 1.00 35.00 185 THR A N 1
ATOM 1468 C CA . THR A 1 185 ? -1.435 22.757 -34.030 1.00 35.00 185 THR A CA 1
ATOM 1469 C C . THR A 1 185 ? -1.084 23.047 -32.552 1.00 35.00 185 THR A C 1
ATOM 1471 O O . THR A 1 185 ? -1.316 22.260 -31.643 1.00 35.00 185 THR A O 1
ATOM 1474 N N . ASP A 1 186 ? -0.462 24.212 -32.323 1.00 34.41 186 ASP A N 1
ATOM 1475 C CA . ASP A 1 186 ? -0.871 25.311 -31.415 1.00 34.41 186 ASP A CA 1
ATOM 1476 C C . ASP A 1 186 ? -1.500 25.060 -30.021 1.00 34.41 186 ASP A C 1
ATOM 1478 O O . ASP A 1 186 ? -2.004 26.002 -29.413 1.00 34.41 186 ASP A O 1
ATOM 1482 N N . GLN A 1 187 ? -1.398 23.876 -29.414 1.00 37.59 187 GLN A N 1
ATOM 1483 C CA . GLN A 1 187 ? -1.700 23.685 -27.983 1.00 37.59 187 GLN A CA 1
ATOM 1484 C C . GLN A 1 187 ? -0.415 23.603 -27.154 1.00 37.59 187 GLN A C 1
ATOM 1486 O O . GLN A 1 187 ? 0.065 22.555 -26.716 1.00 37.59 187 GLN A O 1
ATOM 1491 N N . ILE A 1 188 ? 0.176 24.781 -26.983 1.00 41.16 188 ILE A N 1
ATOM 1492 C CA . ILE A 1 188 ? 1.290 25.063 -26.085 1.00 41.16 188 ILE A CA 1
ATOM 1493 C C . ILE A 1 188 ? 0.722 25.155 -24.664 1.00 41.16 188 ILE A C 1
ATOM 1495 O O . ILE A 1 188 ? 0.168 26.183 -24.314 1.00 41.16 188 ILE A O 1
ATOM 1499 N N . ASP A 1 189 ? 0.847 24.079 -23.880 1.00 33.56 189 ASP A N 1
ATOM 1500 C CA . ASP A 1 189 ? 1.096 24.179 -22.423 1.00 33.56 189 ASP A CA 1
ATOM 1501 C C . ASP A 1 189 ? 1.485 22.839 -21.763 1.00 33.56 189 ASP A C 1
ATOM 1503 O O . ASP A 1 189 ? 2.207 22.821 -20.770 1.00 33.56 189 ASP A O 1
ATOM 1507 N N . ASN A 1 190 ? 1.155 21.687 -22.361 1.00 40.12 190 ASN A N 1
ATOM 1508 C CA . ASN A 1 190 ? 1.374 20.370 -21.735 1.00 40.12 190 ASN A CA 1
ATOM 1509 C C . ASN A 1 190 ? 2.576 19.565 -22.260 1.00 40.12 190 ASN A C 1
ATOM 1511 O O . ASN A 1 190 ? 2.573 18.333 -22.221 1.00 40.12 190 ASN A O 1
ATOM 1515 N N . LYS A 1 191 ? 3.668 20.210 -22.697 1.00 46.44 191 LYS A N 1
ATOM 1516 C CA . LYS A 1 191 ? 4.930 19.481 -22.948 1.00 46.44 191 LYS A CA 1
ATOM 1517 C C . LYS A 1 191 ? 5.605 19.121 -21.616 1.00 46.44 191 LYS A C 1
ATOM 1519 O O . LYS A 1 191 ? 6.665 19.664 -21.292 1.00 46.44 191 LYS A O 1
ATOM 1524 N N . LYS A 1 192 ? 5.024 18.185 -20.845 1.00 51.88 192 LYS A N 1
ATOM 1525 C CA . LYS A 1 192 ? 5.745 17.492 -19.763 1.00 51.88 192 LYS A CA 1
ATOM 1526 C C . LYS A 1 192 ? 7.011 16.907 -20.399 1.00 51.88 192 LYS A C 1
ATOM 1528 O O . LYS A 1 192 ? 6.946 16.032 -21.258 1.00 51.88 192 LYS A O 1
ATOM 1533 N N . LYS A 1 193 ? 8.183 17.446 -20.051 1.00 57.94 193 LYS A N 1
ATOM 1534 C CA . LYS A 1 193 ? 9.461 16.936 -20.565 1.00 57.94 193 LYS A CA 1
ATOM 1535 C C . LYS A 1 193 ? 9.614 15.498 -20.066 1.00 57.94 193 LYS A C 1
ATOM 1537 O O . LYS A 1 193 ? 9.762 15.302 -18.866 1.00 57.94 193 LYS A O 1
ATOM 1542 N N . VAL A 1 194 ? 9.628 14.522 -20.978 1.00 66.69 194 VAL A N 1
ATOM 1543 C CA . VAL A 1 194 ? 9.793 13.072 -20.710 1.00 66.69 194 VAL A CA 1
ATOM 1544 C C . VAL A 1 194 ? 11.240 12.734 -20.303 1.00 66.69 194 VAL A C 1
ATOM 1546 O O . VAL A 1 194 ? 11.823 11.740 -20.714 1.00 66.69 194 VAL A O 1
ATOM 1549 N N . ARG A 1 195 ? 11.895 13.631 -19.561 1.00 73.25 195 ARG A N 1
ATOM 1550 C CA . ARG A 1 195 ? 13.277 13.470 -19.119 1.00 73.25 195 ARG A CA 1
ATOM 1551 C C . ARG A 1 195 ? 13.260 12.981 -17.681 1.00 73.25 195 ARG A C 1
ATOM 1553 O O . ARG A 1 195 ? 12.665 13.629 -16.828 1.00 73.25 195 ARG A O 1
ATOM 1560 N N . ARG A 1 196 ? 13.992 11.901 -17.419 1.00 78.75 196 ARG A N 1
ATOM 1561 C CA . ARG A 1 196 ? 14.077 11.183 -16.144 1.00 78.75 196 ARG A CA 1
ATOM 1562 C C . ARG A 1 196 ? 12.707 10.761 -15.648 1.00 78.75 196 ARG A C 1
ATOM 1564 O O . ARG A 1 196 ? 12.355 10.983 -14.499 1.00 78.75 196 ARG A O 1
ATOM 1571 N N . THR A 1 197 ? 11.943 10.148 -16.533 1.00 85.44 197 THR A N 1
ATOM 1572 C CA . THR A 1 197 ? 10.622 9.630 -16.209 1.00 85.44 197 THR A CA 1
ATOM 1573 C C . THR A 1 197 ? 10.650 8.115 -16.157 1.00 85.44 197 THR A C 1
ATOM 1575 O O . THR A 1 197 ? 11.346 7.474 -16.945 1.00 85.44 197 THR A O 1
ATOM 1578 N N . VAL A 1 198 ? 9.880 7.552 -15.238 1.00 90.50 198 VAL A N 1
ATOM 1579 C CA . VAL A 1 198 ? 9.553 6.125 -15.189 1.00 90.50 198 VAL A CA 1
ATOM 1580 C C . VAL A 1 198 ? 8.036 5.975 -15.248 1.00 90.50 198 VAL A C 1
ATOM 1582 O O . VAL A 1 198 ? 7.302 6.833 -14.756 1.00 90.50 198 VAL A O 1
ATOM 1585 N N . SER A 1 199 ? 7.565 4.916 -15.888 1.00 89.38 199 SER A N 1
ATOM 1586 C CA . SER A 1 199 ? 6.148 4.652 -16.070 1.00 89.38 199 SER A CA 1
ATOM 1587 C C . SER A 1 199 ? 5.491 4.203 -14.763 1.00 89.38 199 SER A C 1
ATOM 1589 O O . SER A 1 199 ? 6.029 3.371 -14.020 1.00 89.38 199 SER A O 1
ATOM 1591 N N . ALA A 1 200 ? 4.303 4.742 -14.482 1.00 90.00 200 ALA A N 1
ATOM 1592 C CA . ALA A 1 200 ? 3.473 4.296 -13.364 1.00 90.00 200 ALA A CA 1
ATOM 1593 C C . ALA A 1 200 ? 3.125 2.803 -13.507 1.00 90.00 200 ALA A C 1
ATOM 1595 O O . ALA A 1 200 ? 3.090 2.069 -12.521 1.00 90.00 200 ALA A O 1
ATOM 1596 N N . GLU A 1 201 ? 2.952 2.334 -14.745 1.00 88.69 201 GLU A N 1
ATOM 1597 C CA . GLU A 1 201 ? 2.592 0.959 -15.079 1.00 88.69 201 GLU A CA 1
ATOM 1598 C C . GLU A 1 201 ? 3.691 -0.047 -14.692 1.00 88.69 201 GLU A C 1
ATOM 1600 O O . GLU A 1 201 ? 3.375 -1.112 -14.154 1.00 88.69 201 GLU A O 1
ATOM 1605 N N . VAL A 1 202 ? 4.981 0.279 -14.878 1.00 92.06 202 VAL A N 1
ATOM 1606 C CA . VAL A 1 202 ? 6.093 -0.558 -14.376 1.00 92.06 202 VAL A CA 1
ATOM 1607 C C . VAL A 1 202 ? 6.101 -0.612 -12.860 1.00 92.06 202 VAL A C 1
ATOM 1609 O O . VAL A 1 202 ? 6.290 -1.688 -12.287 1.00 92.06 202 VAL A O 1
ATOM 1612 N N . ILE A 1 203 ? 5.940 0.542 -12.203 1.00 94.00 203 ILE A N 1
ATOM 1613 C CA . ILE A 1 203 ? 5.959 0.623 -10.738 1.00 94.00 203 ILE A CA 1
ATOM 1614 C C . ILE A 1 203 ? 4.844 -0.249 -10.176 1.00 94.00 203 ILE A C 1
ATOM 161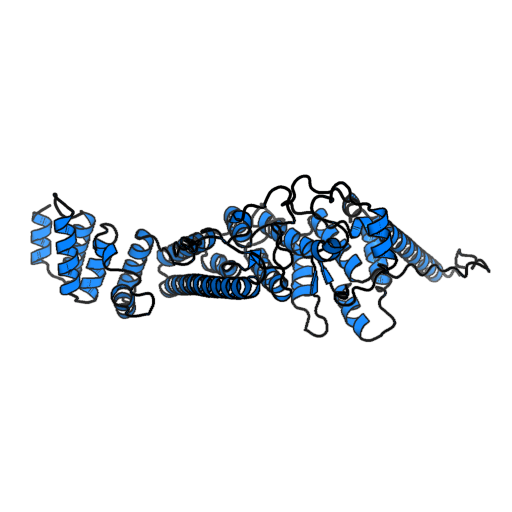6 O O . ILE A 1 203 ? 5.095 -1.093 -9.318 1.00 94.00 203 ILE A O 1
ATOM 1620 N N . ALA A 1 204 ? 3.635 -0.091 -10.700 1.00 91.56 204 ALA A N 1
ATOM 1621 C CA . ALA A 1 204 ? 2.471 -0.811 -10.231 1.00 91.56 204 ALA A CA 1
ATOM 1622 C C . ALA A 1 204 ? 2.549 -2.318 -10.555 1.00 91.56 204 ALA A C 1
ATOM 1624 O O . ALA A 1 204 ? 2.283 -3.145 -9.682 1.00 91.56 204 ALA A O 1
ATOM 1625 N N . SER A 1 205 ? 3.078 -2.697 -11.727 1.00 91.12 205 SER A N 1
ATOM 1626 C CA . SER A 1 205 ? 3.402 -4.100 -12.048 1.00 91.12 205 SER A CA 1
ATOM 1627 C C . SER A 1 205 ? 4.430 -4.699 -11.083 1.00 91.12 205 SER A C 1
ATOM 1629 O O . SER A 1 205 ? 4.333 -5.862 -10.694 1.00 91.12 205 SER A O 1
ATOM 1631 N N . MET A 1 206 ? 5.429 -3.913 -10.667 1.00 93.19 206 MET A N 1
ATOM 1632 C CA . MET A 1 206 ? 6.419 -4.356 -9.684 1.00 93.19 206 MET A CA 1
ATOM 1633 C C . MET A 1 206 ? 5.824 -4.465 -8.280 1.00 93.19 206 MET A C 1
ATOM 1635 O O . MET A 1 206 ? 6.200 -5.374 -7.542 1.00 93.19 206 MET A O 1
ATOM 1639 N N . VAL A 1 207 ? 4.906 -3.573 -7.899 1.00 93.19 207 VAL A N 1
ATOM 1640 C CA . VAL A 1 207 ? 4.149 -3.665 -6.640 1.00 93.19 207 VAL A CA 1
ATOM 1641 C C . VAL A 1 207 ? 3.312 -4.945 -6.620 1.00 93.19 207 VAL A C 1
ATOM 1643 O O . VAL A 1 207 ? 3.402 -5.711 -5.660 1.00 93.19 207 VAL A O 1
ATOM 1646 N N . ASP A 1 208 ? 2.587 -5.234 -7.700 1.00 90.00 208 ASP A N 1
ATOM 1647 C CA . ASP A 1 208 ? 1.802 -6.463 -7.851 1.00 90.00 208 ASP A CA 1
ATOM 1648 C C . ASP A 1 208 ? 2.670 -7.730 -7.762 1.00 90.00 208 ASP A C 1
ATOM 1650 O O . ASP A 1 208 ? 2.371 -8.660 -7.000 1.00 90.00 208 ASP A O 1
ATOM 1654 N N . ALA A 1 209 ? 3.807 -7.739 -8.461 1.00 89.44 209 ALA A N 1
ATOM 1655 C CA . ALA A 1 209 ? 4.769 -8.831 -8.385 1.00 89.44 209 ALA A CA 1
ATOM 1656 C C . ALA A 1 209 ? 5.367 -8.973 -6.974 1.00 89.44 209 ALA A C 1
ATOM 1658 O O . ALA A 1 209 ? 5.539 -10.089 -6.477 1.00 89.44 209 ALA A O 1
ATOM 1659 N N . ALA A 1 210 ? 5.668 -7.860 -6.296 1.00 89.56 210 ALA A N 1
ATOM 1660 C CA . ALA A 1 210 ? 6.233 -7.880 -4.951 1.00 89.56 210 ALA A CA 1
ATOM 1661 C C . ALA A 1 210 ? 5.293 -8.568 -3.957 1.00 89.56 210 ALA A C 1
ATOM 1663 O O . ALA A 1 210 ? 5.760 -9.385 -3.163 1.00 89.56 210 ALA A O 1
ATOM 1664 N N . VAL A 1 211 ? 3.993 -8.277 -4.046 1.00 88.62 211 VAL A N 1
ATOM 1665 C CA . VAL A 1 211 ? 2.927 -8.848 -3.208 1.00 88.62 211 VAL A CA 1
ATOM 1666 C C . VAL A 1 211 ? 2.705 -10.325 -3.521 1.00 88.62 211 VAL A C 1
ATOM 1668 O O . VAL A 1 211 ? 2.666 -11.153 -2.614 1.00 88.62 211 VAL A O 1
ATOM 1671 N N . SER A 1 212 ? 2.657 -10.680 -4.806 1.00 86.31 212 SER A N 1
ATOM 1672 C CA . SER A 1 212 ? 2.443 -12.061 -5.266 1.00 86.31 212 SER A CA 1
ATOM 1673 C C . SER A 1 212 ? 3.574 -13.022 -4.867 1.00 86.31 212 SER A C 1
ATOM 1675 O O . SER A 1 212 ? 3.399 -14.240 -4.865 1.00 86.31 212 SER A O 1
ATOM 1677 N N . HIS A 1 213 ? 4.739 -12.488 -4.492 1.00 81.81 213 HIS A N 1
ATOM 1678 C CA . HIS A 1 213 ? 5.906 -13.253 -4.049 1.00 81.81 213 HIS A CA 1
ATOM 1679 C C . HIS A 1 213 ? 6.226 -13.106 -2.552 1.00 81.81 213 HIS A C 1
ATOM 1681 O O . HIS A 1 213 ? 7.279 -13.577 -2.093 1.00 81.81 213 HIS A O 1
ATOM 1687 N N . VAL A 1 214 ? 5.318 -12.513 -1.769 1.00 80.50 214 VAL A N 1
ATOM 1688 C CA . VAL A 1 214 ? 5.360 -12.562 -0.302 1.00 80.50 214 VAL A CA 1
ATOM 1689 C C . VAL A 1 214 ? 5.092 -14.012 0.116 1.00 80.50 214 VAL A C 1
ATOM 1691 O O . VAL A 1 214 ? 4.028 -14.561 -0.145 1.00 80.50 214 VAL A O 1
ATOM 1694 N N . SER A 1 215 ? 6.104 -14.659 0.701 1.00 66.69 215 SER A N 1
ATOM 1695 C CA . SER A 1 215 ? 6.076 -16.044 1.219 1.00 66.69 215 SER A CA 1
ATOM 1696 C C . SER A 1 215 ? 5.529 -17.158 0.303 1.00 66.69 215 SER A C 1
ATOM 1698 O O . SER A 1 215 ? 4.973 -18.138 0.792 1.00 66.69 215 SER A O 1
ATOM 1700 N N . ALA A 1 216 ? 5.775 -17.091 -1.006 1.00 54.88 216 ALA A N 1
ATOM 1701 C CA . ALA A 1 216 ? 5.468 -18.175 -1.949 1.00 54.88 216 ALA A CA 1
ATOM 1702 C C . ALA A 1 216 ? 6.657 -19.137 -2.212 1.00 54.88 216 ALA A C 1
ATOM 1704 O O . ALA A 1 216 ? 6.954 -19.453 -3.365 1.00 54.88 216 ALA A O 1
ATOM 1705 N N . GLY A 1 217 ? 7.383 -19.618 -1.189 1.00 50.59 217 GLY A N 1
ATOM 1706 C CA . GLY A 1 217 ? 8.361 -20.684 -1.457 1.00 50.59 217 GLY A CA 1
ATOM 1707 C C . GLY A 1 217 ? 9.195 -21.232 -0.301 1.00 50.59 217 GLY A C 1
ATOM 1708 O O . GLY A 1 217 ? 9.696 -20.495 0.543 1.00 50.59 217 GLY A O 1
ATOM 1709 N N . VAL A 1 218 ? 9.421 -22.547 -0.366 1.00 47.28 218 VAL A N 1
ATOM 1710 C CA . VAL A 1 218 ? 10.512 -23.273 0.296 1.00 47.28 218 VAL A CA 1
ATOM 1711 C C . VAL A 1 218 ? 11.816 -22.949 -0.462 1.00 47.28 218 VAL A C 1
ATOM 1713 O O . VAL A 1 218 ? 11.890 -23.151 -1.674 1.00 47.28 218 VAL A O 1
ATOM 1716 N N . GLY A 1 219 ? 12.837 -22.409 0.214 1.00 55.50 219 GLY A N 1
ATOM 1717 C CA . GLY A 1 219 ? 14.139 -22.049 -0.384 1.00 55.50 219 GLY A CA 1
ATOM 1718 C C . GLY A 1 219 ? 14.326 -20.560 -0.739 1.00 55.50 219 GLY A C 1
ATOM 1719 O O . GLY A 1 219 ? 13.558 -19.693 -0.336 1.00 55.50 219 GLY A O 1
ATOM 1720 N N . SER A 1 220 ? 15.375 -20.229 -1.504 1.00 57.91 220 SER A N 1
ATOM 1721 C CA . SER A 1 220 ? 15.867 -18.850 -1.748 1.00 57.91 220 SER A CA 1
ATOM 1722 C C . SER A 1 220 ? 14.989 -17.952 -2.645 1.00 57.91 220 SER A C 1
ATOM 1724 O O . SER A 1 220 ? 15.312 -16.775 -2.865 1.00 57.91 220 SER A O 1
ATOM 1726 N N . ARG A 1 221 ? 13.875 -18.478 -3.173 1.00 62.34 221 ARG A N 1
ATOM 1727 C CA . ARG A 1 221 ? 13.008 -17.792 -4.150 1.00 62.34 221 ARG A CA 1
ATOM 1728 C C . ARG A 1 221 ? 11.961 -16.874 -3.512 1.00 62.34 221 ARG A C 1
ATOM 1730 O O . ARG A 1 221 ? 11.599 -15.881 -4.133 1.00 62.34 221 ARG A O 1
ATOM 1737 N N . GLY A 1 222 ? 11.547 -17.135 -2.271 1.00 69.06 222 GLY A N 1
ATOM 1738 C CA . GLY A 1 222 ? 10.628 -16.258 -1.537 1.00 69.06 222 GLY A CA 1
ATOM 1739 C C . GLY A 1 222 ? 11.260 -14.921 -1.126 1.00 69.06 222 GLY A C 1
ATOM 1740 O O . GLY A 1 222 ? 12.491 -14.773 -1.067 1.00 69.06 222 GLY A O 1
ATOM 1741 N N . MET A 1 223 ? 10.412 -13.932 -0.835 1.00 77.81 223 MET A N 1
ATOM 1742 C CA . MET A 1 223 ? 10.805 -12.683 -0.180 1.00 77.81 223 MET A CA 1
ATOM 1743 C C . MET A 1 223 ? 10.332 -12.663 1.270 1.00 77.81 223 MET A C 1
ATOM 1745 O O . MET A 1 223 ? 9.188 -13.009 1.559 1.00 77.81 223 MET A O 1
ATOM 1749 N N . SER A 1 224 ? 11.217 -12.229 2.175 1.00 84.44 224 SER A N 1
ATOM 1750 C CA . SER A 1 224 ? 10.819 -11.912 3.547 1.00 84.44 224 SER A CA 1
ATOM 1751 C C . SER A 1 224 ? 9.799 -10.767 3.508 1.00 84.44 224 SER A C 1
ATOM 1753 O O . SER A 1 224 ? 10.096 -9.761 2.856 1.00 84.44 224 SER A O 1
ATOM 1755 N N . PRO A 1 225 ? 8.652 -10.874 4.203 1.00 83.50 225 PRO A N 1
ATOM 1756 C CA . PRO A 1 225 ? 7.561 -9.898 4.137 1.00 83.50 225 PRO A CA 1
ATOM 1757 C C . PRO A 1 225 ? 7.971 -8.447 4.423 1.00 83.50 225 PRO A C 1
ATOM 1759 O O . PRO A 1 225 ? 7.395 -7.514 3.868 1.00 83.50 225 PRO A O 1
ATOM 1762 N N . GLY A 1 226 ? 9.019 -8.237 5.227 1.00 84.81 226 GLY A N 1
ATOM 1763 C CA . GLY A 1 226 ? 9.533 -6.898 5.520 1.00 84.81 226 GLY A CA 1
ATOM 1764 C C . GLY A 1 226 ? 10.104 -6.163 4.298 1.00 84.81 226 GLY A C 1
ATOM 1765 O O . GLY A 1 226 ? 10.104 -4.932 4.275 1.00 84.81 226 GLY A O 1
ATOM 1766 N N . ASN A 1 227 ? 10.578 -6.888 3.277 1.00 87.44 227 ASN A N 1
ATOM 1767 C CA . ASN A 1 227 ? 11.111 -6.279 2.057 1.00 87.44 227 ASN A CA 1
ATOM 1768 C C . ASN A 1 227 ? 9.992 -5.745 1.146 1.00 87.44 227 ASN A C 1
ATOM 1770 O O . ASN A 1 227 ? 10.046 -4.552 0.838 1.00 87.44 227 ASN A O 1
ATOM 1774 N N . PRO A 1 228 ? 8.965 -6.537 0.769 1.00 89.25 228 PRO A N 1
ATOM 1775 C CA . PRO A 1 228 ? 7.806 -6.019 0.050 1.00 89.25 228 PRO A CA 1
ATOM 1776 C C . PRO A 1 228 ? 7.062 -4.928 0.824 1.00 89.25 228 PRO A C 1
ATOM 1778 O O . PRO A 1 228 ? 6.761 -3.906 0.227 1.00 89.25 228 PRO A O 1
ATOM 1781 N N . ALA A 1 229 ? 6.872 -5.045 2.147 1.00 89.00 229 ALA A N 1
ATOM 1782 C CA . ALA A 1 229 ? 6.202 -3.998 2.934 1.00 89.00 229 ALA A CA 1
ATOM 1783 C C . ALA A 1 229 ? 6.912 -2.631 2.839 1.00 89.00 229 ALA A C 1
ATOM 1785 O O . ALA A 1 229 ? 6.281 -1.601 2.599 1.00 89.00 229 ALA A O 1
ATOM 1786 N N . ARG A 1 230 ? 8.249 -2.611 2.968 1.00 90.81 230 ARG A N 1
ATOM 1787 C CA . ARG A 1 230 ? 9.043 -1.379 2.810 1.00 90.81 230 ARG A CA 1
ATOM 1788 C C . ARG A 1 230 ? 8.965 -0.835 1.384 1.00 90.81 230 ARG A C 1
ATOM 1790 O O . ARG A 1 230 ? 8.886 0.376 1.204 1.00 90.81 230 ARG A O 1
ATOM 1797 N N . PHE A 1 231 ? 9.019 -1.723 0.395 1.00 92.31 231 PHE A N 1
ATOM 1798 C CA . PHE A 1 231 ? 8.942 -1.358 -1.015 1.00 92.31 231 PHE A CA 1
ATOM 1799 C C . PHE A 1 231 ? 7.585 -0.735 -1.367 1.00 92.31 231 PHE A C 1
ATOM 1801 O O . PHE A 1 231 ? 7.565 0.352 -1.929 1.00 92.31 231 PHE A O 1
ATOM 1808 N N . ILE A 1 232 ? 6.474 -1.355 -0.954 1.00 92.69 232 ILE A N 1
ATOM 1809 C CA . ILE A 1 232 ? 5.103 -0.856 -1.154 1.00 92.69 232 ILE A CA 1
ATOM 1810 C C . ILE A 1 232 ? 4.971 0.564 -0.597 1.00 92.69 232 ILE A C 1
ATOM 1812 O O . ILE A 1 232 ? 4.582 1.472 -1.324 1.00 92.69 232 ILE A O 1
ATOM 1816 N N . LYS A 1 233 ? 5.404 0.789 0.652 1.00 91.69 233 LYS A N 1
ATOM 1817 C CA . LYS A 1 233 ? 5.397 2.123 1.271 1.00 91.69 233 LYS A CA 1
ATOM 1818 C C . LYS A 1 233 ? 6.189 3.155 0.464 1.00 91.69 233 LYS A C 1
ATOM 1820 O O . LYS A 1 233 ? 5.747 4.285 0.294 1.00 91.69 233 LYS A O 1
ATOM 1825 N N . GLN A 1 234 ? 7.380 2.787 -0.006 1.00 92.31 234 GLN A N 1
ATOM 1826 C CA . GLN A 1 234 ? 8.222 3.692 -0.792 1.00 92.31 234 GLN A CA 1
ATOM 1827 C C . GLN A 1 234 ? 7.613 4.011 -2.155 1.00 92.31 234 GLN A C 1
ATOM 1829 O O . GLN A 1 234 ? 7.686 5.156 -2.586 1.00 92.31 234 GLN A O 1
ATOM 1834 N N . MET A 1 235 ? 7.026 3.018 -2.827 1.00 94.19 235 MET A N 1
ATOM 1835 C CA . MET A 1 235 ? 6.385 3.219 -4.125 1.00 94.19 235 MET A CA 1
ATOM 1836 C C . MET A 1 235 ? 5.106 4.041 -4.003 1.00 94.19 235 MET A C 1
ATOM 1838 O O . MET A 1 235 ? 4.878 4.880 -4.866 1.00 94.19 235 MET A O 1
ATOM 1842 N N . LYS A 1 236 ? 4.339 3.883 -2.915 1.00 92.00 236 LYS A N 1
ATOM 1843 C CA . LYS A 1 236 ? 3.195 4.752 -2.617 1.00 92.00 236 LYS A CA 1
ATOM 1844 C C . LYS A 1 236 ? 3.609 6.216 -2.541 1.00 92.00 236 LYS A C 1
ATOM 1846 O O . LYS A 1 236 ? 3.155 7.010 -3.351 1.00 92.00 236 LYS A O 1
ATOM 1851 N N . LEU A 1 237 ? 4.567 6.536 -1.671 1.00 91.12 237 LEU A N 1
ATOM 1852 C CA . LEU A 1 237 ? 5.087 7.904 -1.539 1.00 91.12 237 LEU A CA 1
ATOM 1853 C C . LEU A 1 237 ? 5.658 8.443 -2.859 1.00 91.12 237 LEU A C 1
ATOM 1855 O O . LEU A 1 237 ? 5.575 9.636 -3.145 1.00 91.12 237 LEU A O 1
ATOM 1859 N N . PHE A 1 238 ? 6.276 7.570 -3.659 1.00 92.12 238 PHE A N 1
ATOM 1860 C CA . PHE A 1 238 ? 6.849 7.960 -4.941 1.00 92.12 238 PHE A CA 1
ATOM 1861 C C . PHE A 1 238 ? 5.776 8.297 -5.988 1.00 92.12 238 PHE A C 1
ATOM 1863 O O . PHE A 1 238 ? 5.938 9.263 -6.736 1.00 92.12 238 PHE A O 1
ATOM 1870 N N . LEU A 1 239 ? 4.678 7.542 -6.013 1.00 91.19 239 LEU A N 1
ATOM 1871 C CA . LEU A 1 239 ? 3.525 7.786 -6.877 1.00 91.19 239 LEU A CA 1
ATOM 1872 C C . LEU A 1 239 ? 2.746 9.037 -6.434 1.00 91.19 239 LEU A C 1
ATOM 1874 O O . LEU A 1 239 ? 2.535 9.933 -7.252 1.00 91.19 239 LEU A O 1
ATOM 1878 N N . GLU A 1 240 ? 2.450 9.173 -5.138 1.00 89.94 240 GLU A N 1
ATOM 1879 C CA . GLU A 1 240 ? 1.734 10.327 -4.566 1.00 89.94 240 GLU A CA 1
ATOM 1880 C C . GLU A 1 240 ? 2.433 11.655 -4.865 1.00 89.94 240 GLU A C 1
ATOM 1882 O O . GLU A 1 240 ? 1.799 12.628 -5.268 1.00 89.94 240 GLU A O 1
ATOM 1887 N N . ARG A 1 241 ? 3.769 11.690 -4.758 1.00 88.88 241 ARG A N 1
ATOM 1888 C CA . ARG A 1 241 ? 4.573 12.881 -5.076 1.00 88.88 241 ARG A CA 1
ATOM 1889 C C . ARG A 1 241 ? 4.372 13.388 -6.509 1.00 88.88 241 ARG A C 1
ATOM 1891 O O . ARG A 1 241 ? 4.597 14.566 -6.774 1.00 88.88 241 ARG A O 1
ATOM 1898 N N . ASN A 1 242 ? 3.984 12.507 -7.425 1.00 86.56 242 ASN A N 1
ATOM 1899 C CA . ASN A 1 242 ? 3.762 12.816 -8.833 1.00 86.56 242 ASN A CA 1
ATOM 1900 C C . ASN A 1 242 ? 2.267 12.916 -9.190 1.00 86.56 242 ASN A C 1
ATOM 1902 O O . ASN A 1 242 ? 1.945 12.957 -10.374 1.00 86.56 242 ASN A O 1
ATOM 1906 N N . ASN A 1 243 ? 1.371 12.964 -8.194 1.00 87.00 243 ASN A N 1
ATOM 1907 C CA . ASN A 1 243 ? -0.085 12.909 -8.368 1.00 87.00 243 ASN A CA 1
ATOM 1908 C C . ASN A 1 243 ? -0.562 11.650 -9.125 1.00 87.00 243 ASN A C 1
ATOM 1910 O O . ASN A 1 243 ? -1.436 11.711 -9.991 1.00 87.00 243 ASN A O 1
ATOM 1914 N N . MET A 1 244 ? 0.059 10.507 -8.822 1.00 87.19 244 MET A N 1
ATOM 1915 C CA . MET A 1 244 ? -0.217 9.208 -9.437 1.00 87.19 244 MET A CA 1
ATOM 1916 C C . MET A 1 244 ? -0.639 8.188 -8.375 1.00 87.19 244 MET A C 1
ATOM 1918 O O . MET A 1 244 ? -0.193 8.248 -7.231 1.00 87.19 244 MET A O 1
ATOM 1922 N N . SER A 1 245 ? -1.442 7.208 -8.779 1.00 87.19 245 SER A N 1
ATOM 1923 C CA . SER A 1 245 ? -1.764 5.988 -8.030 1.00 87.19 245 SER A CA 1
ATOM 1924 C C . SER A 1 245 ? -1.335 4.756 -8.846 1.00 87.19 245 SER A C 1
ATOM 1926 O O . SER A 1 245 ? -0.609 4.859 -9.837 1.00 87.19 245 SER A O 1
ATOM 1928 N N . LEU A 1 246 ? -1.754 3.559 -8.448 1.00 84.88 246 LEU A N 1
ATOM 1929 C CA . LEU A 1 246 ? -1.568 2.331 -9.214 1.00 84.88 246 LEU A CA 1
ATOM 1930 C C . LEU A 1 246 ? -2.395 2.344 -10.515 1.00 84.88 246 LEU A C 1
ATOM 1932 O O . LEU A 1 246 ? -2.017 1.675 -11.470 1.00 84.88 246 LEU A O 1
ATOM 1936 N N . GLY A 1 247 ? -3.484 3.121 -10.591 1.00 74.25 247 GLY A N 1
ATOM 1937 C CA . GLY A 1 247 ? -4.238 3.407 -11.827 1.00 74.25 247 GLY A CA 1
ATOM 1938 C C . GLY A 1 247 ? -5.157 2.287 -12.347 1.00 74.25 247 GLY A C 1
ATOM 1939 O O . GLY A 1 247 ? -5.948 2.511 -13.262 1.00 74.25 247 GLY A O 1
ATOM 1940 N N . TYR A 1 248 ? -5.087 1.079 -11.783 1.00 71.31 248 TYR A N 1
ATOM 1941 C CA . TYR A 1 248 ? -5.991 -0.047 -12.098 1.00 71.31 248 TYR A CA 1
ATOM 1942 C C . TYR A 1 248 ? -6.491 -0.798 -10.853 1.00 71.31 248 TYR A C 1
ATOM 1944 O O . TYR A 1 248 ? -7.402 -1.613 -10.947 1.00 71.31 248 TYR A O 1
ATOM 1952 N N . THR A 1 249 ? -5.895 -0.542 -9.688 1.00 75.81 249 THR A N 1
ATOM 1953 C CA . THR A 1 249 ? -6.244 -1.146 -8.396 1.00 75.81 249 THR A CA 1
ATOM 1954 C C . THR A 1 249 ? -6.052 -0.104 -7.298 1.00 75.81 249 THR A C 1
ATOM 1956 O O . THR A 1 249 ? -5.264 0.822 -7.476 1.00 75.81 249 THR A O 1
ATOM 1959 N N . SER A 1 250 ? -6.719 -0.265 -6.158 1.00 81.12 250 SER A N 1
ATOM 1960 C CA . SER A 1 250 ? -6.456 0.539 -4.958 1.00 81.12 250 SER A CA 1
ATOM 1961 C C . SER A 1 250 ? -5.266 0.007 -4.154 1.00 81.12 250 SER A C 1
ATOM 1963 O O . SER A 1 250 ? -4.915 -1.182 -4.234 1.00 81.12 250 SER A O 1
ATOM 1965 N N . TRP A 1 251 ? -4.658 0.866 -3.330 1.00 86.81 251 TRP A N 1
ATOM 1966 C CA . TRP A 1 251 ? -3.655 0.412 -2.357 1.00 86.81 251 TRP A CA 1
ATOM 1967 C C . TRP A 1 251 ? -4.249 -0.525 -1.305 1.00 86.81 251 TRP A C 1
ATOM 1969 O O . TRP A 1 251 ? -3.570 -1.453 -0.864 1.00 86.81 251 TRP A O 1
ATOM 1979 N N . ASP A 1 252 ? -5.523 -0.356 -0.956 1.00 84.06 252 ASP A N 1
ATOM 1980 C CA . ASP A 1 252 ? -6.220 -1.239 -0.018 1.00 84.06 252 ASP A CA 1
ATOM 1981 C C . ASP A 1 252 ? -6.297 -2.680 -0.544 1.00 84.06 252 ASP A C 1
ATOM 1983 O O . ASP A 1 252 ? -6.043 -3.632 0.199 1.00 84.06 252 ASP A O 1
ATOM 1987 N N . ALA A 1 253 ? -6.539 -2.863 -1.847 1.00 82.19 253 ALA A N 1
ATOM 1988 C CA . ALA A 1 253 ? -6.502 -4.181 -2.481 1.00 82.19 253 ALA A CA 1
ATOM 1989 C C . ALA A 1 253 ? -5.094 -4.809 -2.446 1.00 82.19 253 ALA A C 1
ATOM 1991 O O . ALA A 1 253 ? -4.948 -6.017 -2.235 1.00 82.19 253 ALA A O 1
ATOM 1992 N N . ILE A 1 254 ? -4.042 -3.998 -2.600 1.00 86.94 254 ILE A N 1
ATOM 1993 C CA . ILE A 1 254 ? -2.649 -4.445 -2.454 1.00 86.94 254 ILE A CA 1
ATOM 1994 C C . ILE A 1 254 ? -2.353 -4.895 -1.018 1.00 86.94 254 ILE A C 1
ATOM 1996 O O . ILE A 1 254 ? -1.716 -5.934 -0.819 1.00 86.94 254 ILE A O 1
ATOM 2000 N N . ILE A 1 255 ? -2.836 -4.153 -0.020 1.00 86.69 255 ILE A N 1
ATOM 2001 C CA . ILE A 1 255 ? -2.692 -4.498 1.400 1.00 86.69 255 ILE A CA 1
ATOM 2002 C C . ILE A 1 255 ? -3.405 -5.817 1.706 1.00 86.69 255 ILE A C 1
ATOM 2004 O O . ILE A 1 255 ? -2.816 -6.701 2.329 1.00 86.69 255 ILE A O 1
ATOM 2008 N N . LEU A 1 256 ? -4.640 -5.988 1.227 1.00 84.94 256 LEU A N 1
ATOM 2009 C CA . LEU A 1 256 ? -5.385 -7.239 1.379 1.00 84.94 256 LEU A CA 1
ATOM 2010 C C . LEU A 1 256 ? -4.615 -8.428 0.797 1.00 84.94 256 LEU A C 1
ATOM 2012 O O . LEU A 1 256 ? -4.358 -9.398 1.512 1.00 84.94 256 LEU A O 1
ATOM 2016 N N . ARG A 1 257 ? -4.156 -8.324 -0.456 1.00 84.38 257 ARG A N 1
ATOM 2017 C CA . ARG A 1 257 ? -3.382 -9.389 -1.116 1.00 84.38 257 ARG A CA 1
ATOM 2018 C C . ARG A 1 257 ? -2.064 -9.695 -0.405 1.00 84.38 257 ARG A C 1
ATOM 2020 O O . ARG A 1 257 ? -1.655 -10.855 -0.337 1.00 84.38 257 ARG A O 1
ATOM 2027 N N . PHE A 1 258 ? -1.409 -8.684 0.166 1.00 86.25 258 PHE A N 1
ATOM 2028 C CA . PHE A 1 258 ? -0.201 -8.868 0.975 1.00 86.25 258 PHE A CA 1
ATOM 2029 C C . PHE A 1 258 ? -0.459 -9.751 2.203 1.00 86.25 258 PHE A C 1
ATOM 2031 O O . PHE A 1 258 ? 0.394 -10.560 2.565 1.00 86.25 258 PHE A O 1
ATOM 2038 N N . PHE A 1 259 ? -1.638 -9.655 2.815 1.00 80.75 259 PHE A N 1
ATOM 2039 C CA . PHE A 1 259 ? -2.009 -10.499 3.950 1.00 80.75 259 PHE A CA 1
ATOM 2040 C C . PHE A 1 259 ? -2.584 -11.858 3.548 1.00 80.75 259 PHE A C 1
ATOM 2042 O O . PHE A 1 259 ? -2.326 -12.855 4.228 1.00 80.75 259 PHE A O 1
ATOM 2049 N N . GLU A 1 260 ? -3.300 -11.939 2.427 1.00 83.56 260 GLU A N 1
ATOM 2050 C CA . GLU A 1 260 ? -3.752 -13.212 1.849 1.00 83.56 260 GLU A CA 1
ATOM 2051 C C . GLU A 1 260 ? -2.588 -14.137 1.484 1.00 83.56 260 GLU A C 1
ATOM 2053 O O . GLU A 1 260 ? -2.734 -15.359 1.531 1.00 83.56 260 GLU A O 1
ATOM 2058 N N . SER A 1 261 ? -1.405 -13.574 1.218 1.00 80.94 261 SER A N 1
ATOM 2059 C CA . SER A 1 261 ? -0.176 -14.332 0.971 1.00 80.94 261 SER A CA 1
ATOM 2060 C C . SER A 1 261 ? 0.243 -15.232 2.150 1.00 80.94 261 SER A C 1
ATOM 2062 O O . SER A 1 261 ? 1.109 -16.096 1.987 1.00 80.94 261 SER A O 1
ATOM 2064 N N . ARG A 1 262 ? -0.333 -15.018 3.348 1.00 75.06 262 ARG A N 1
ATOM 2065 C CA . ARG A 1 262 ? 0.004 -15.684 4.624 1.00 75.06 262 ARG A CA 1
ATOM 2066 C C . ARG A 1 262 ? 1.466 -15.529 5.051 1.00 75.06 262 ARG A C 1
ATOM 2068 O O . ARG A 1 262 ? 1.932 -16.258 5.924 1.00 75.06 262 ARG A O 1
ATOM 2075 N N . GLY A 1 263 ? 2.189 -14.572 4.472 1.00 73.88 263 GLY A N 1
ATOM 2076 C CA . GLY A 1 263 ? 3.576 -14.302 4.849 1.00 73.88 263 GLY A CA 1
ATOM 2077 C C . GLY A 1 263 ? 3.712 -13.575 6.167 1.00 73.88 263 GLY A C 1
ATOM 2078 O O . GLY A 1 263 ? 4.767 -13.640 6.792 1.00 73.88 263 GLY A O 1
ATOM 2079 N N . VAL A 1 264 ? 2.645 -12.907 6.592 1.00 76.50 264 VAL A N 1
ATOM 2080 C CA . VAL A 1 264 ? 2.581 -12.164 7.843 1.00 76.50 264 VAL A CA 1
ATOM 2081 C C . VAL A 1 264 ? 1.526 -12.789 8.732 1.00 76.50 264 VAL A C 1
ATOM 2083 O O . VAL A 1 264 ? 0.359 -12.897 8.356 1.00 76.50 264 VAL A O 1
ATOM 2086 N N . ASP A 1 265 ? 1.951 -13.187 9.922 1.00 79.44 265 ASP A N 1
ATOM 2087 C CA . ASP A 1 265 ? 1.069 -13.667 10.973 1.00 79.44 265 ASP A CA 1
ATOM 2088 C C . ASP A 1 265 ? 0.813 -12.511 11.949 1.00 79.44 265 ASP A C 1
ATOM 2090 O O . ASP A 1 265 ? 1.691 -12.161 12.739 1.00 79.44 265 ASP A O 1
ATOM 2094 N N . PHE A 1 266 ? -0.374 -11.896 11.857 1.00 75.62 266 PHE A N 1
ATOM 2095 C CA . PHE A 1 266 ? -0.776 -10.760 12.702 1.00 75.62 266 PHE A CA 1
ATOM 2096 C C . PHE A 1 266 ? -0.591 -11.051 14.189 1.00 75.62 266 PHE A C 1
ATOM 2098 O O . PHE A 1 266 ? -0.169 -10.175 14.931 1.00 75.62 266 PHE A O 1
ATOM 2105 N N . GLU A 1 267 ? -0.902 -12.278 14.604 1.00 79.12 267 GLU A N 1
ATOM 2106 C CA . GLU A 1 267 ? -0.925 -12.670 16.012 1.00 79.12 267 GLU A CA 1
ATOM 2107 C C . GLU A 1 267 ? 0.491 -12.844 16.579 1.00 79.12 267 GLU A C 1
ATOM 2109 O O . GLU A 1 267 ? 0.698 -12.712 17.781 1.00 79.12 267 GLU A O 1
ATOM 2114 N N . LYS A 1 268 ? 1.482 -13.129 15.722 1.00 80.38 268 LYS A N 1
ATOM 2115 C CA . LYS A 1 268 ? 2.878 -13.341 16.141 1.00 80.38 268 LYS A CA 1
ATOM 2116 C C . LYS A 1 268 ? 3.753 -12.108 15.980 1.00 80.38 268 LYS A C 1
ATOM 2118 O O . LYS A 1 268 ? 4.668 -11.916 16.773 1.00 80.38 268 LYS A O 1
ATOM 2123 N N . ASP A 1 269 ? 3.515 -11.307 14.943 1.00 80.44 269 ASP A N 1
ATOM 2124 C CA . ASP A 1 269 ? 4.308 -10.110 14.653 1.00 80.44 269 ASP A CA 1
ATOM 2125 C C . ASP A 1 269 ? 3.418 -8.966 14.132 1.00 80.44 269 ASP A C 1
ATOM 2127 O O . ASP A 1 269 ? 3.416 -8.646 12.933 1.00 80.44 269 ASP A O 1
ATOM 2131 N N . PRO A 1 270 ? 2.654 -8.308 15.025 1.00 82.94 270 PRO A N 1
ATOM 2132 C CA . PRO A 1 270 ? 1.833 -7.168 14.640 1.00 82.94 270 PRO A CA 1
ATOM 2133 C C . PRO A 1 270 ? 2.676 -5.946 14.262 1.00 82.94 270 PRO A C 1
ATOM 2135 O O . PRO A 1 270 ? 2.202 -5.085 13.527 1.00 82.94 270 PRO A O 1
ATOM 2138 N N . GLN A 1 271 ? 3.949 -5.869 14.668 1.00 82.31 271 GLN A N 1
ATOM 2139 C CA . GLN A 1 271 ? 4.825 -4.768 14.258 1.00 82.31 271 GLN A CA 1
ATOM 2140 C C . GLN A 1 271 ? 5.137 -4.819 12.763 1.00 82.31 271 GLN A C 1
ATOM 2142 O O . GLN A 1 271 ? 5.210 -3.780 12.102 1.00 82.31 271 GLN A O 1
ATOM 2147 N N . LEU A 1 272 ? 5.343 -6.017 12.209 1.00 78.31 272 LEU A N 1
ATOM 2148 C CA . LEU A 1 272 ? 5.533 -6.174 10.773 1.00 78.31 272 LEU A CA 1
ATOM 2149 C C . LEU A 1 272 ? 4.252 -5.845 10.007 1.00 78.31 272 LEU A C 1
ATOM 2151 O O . LEU A 1 272 ? 4.347 -5.156 8.990 1.00 78.31 272 LEU A O 1
ATOM 2155 N N . ALA A 1 273 ? 3.086 -6.264 10.510 1.00 79.12 273 ALA A N 1
ATOM 2156 C CA . ALA A 1 273 ? 1.798 -5.866 9.944 1.00 79.12 273 ALA A CA 1
ATOM 2157 C C . ALA A 1 273 ? 1.655 -4.335 9.952 1.00 79.12 273 ALA A C 1
ATOM 2159 O O . ALA A 1 273 ? 1.464 -3.740 8.895 1.00 79.12 273 ALA A O 1
ATOM 2160 N N . GLY A 1 274 ? 1.929 -3.683 11.087 1.00 80.19 274 GLY A N 1
ATOM 2161 C CA . GLY A 1 274 ? 1.901 -2.228 11.242 1.00 80.19 274 GLY A CA 1
ATOM 2162 C C . GLY A 1 274 ? 2.766 -1.453 10.240 1.00 80.19 274 GLY A C 1
ATOM 2163 O O . GLY A 1 274 ? 2.440 -0.323 9.899 1.00 80.19 274 GLY A O 1
ATOM 2164 N N . LYS A 1 275 ? 3.832 -2.037 9.674 1.00 80.12 275 LYS A N 1
ATOM 2165 C CA . LYS A 1 275 ? 4.659 -1.350 8.658 1.00 80.12 275 LYS A CA 1
ATOM 2166 C C . LYS A 1 275 ? 3.905 -1.054 7.362 1.00 80.12 275 LYS A C 1
ATOM 2168 O O . LYS A 1 275 ? 4.298 -0.122 6.657 1.00 80.12 275 LYS A O 1
ATOM 2173 N N . ILE A 1 276 ? 2.862 -1.823 7.049 1.00 81.62 276 ILE A N 1
ATOM 2174 C CA . ILE A 1 276 ? 2.046 -1.614 5.850 1.00 81.62 276 ILE A CA 1
ATOM 2175 C C . ILE A 1 276 ? 0.861 -0.672 6.099 1.00 81.62 276 ILE A C 1
ATOM 2177 O O . ILE A 1 276 ? 0.290 -0.192 5.130 1.00 81.62 276 ILE A O 1
ATOM 2181 N N . SER A 1 277 ? 0.538 -0.324 7.355 1.00 78.19 277 SER A N 1
ATOM 2182 C CA . SER A 1 277 ? -0.596 0.569 7.671 1.00 78.19 277 SER A CA 1
ATOM 2183 C C . SER A 1 277 ? -0.479 1.923 6.973 1.00 78.19 277 SER A C 1
ATOM 2185 O O . SER A 1 277 ? -1.456 2.442 6.450 1.00 78.19 277 SER A O 1
ATOM 2187 N N . SER A 1 278 ? 0.742 2.457 6.868 1.00 76.38 278 SER A N 1
ATOM 2188 C CA . SER A 1 278 ? 1.006 3.711 6.154 1.00 76.38 278 SER A CA 1
ATOM 2189 C C . SER A 1 278 ? 0.804 3.635 4.636 1.00 76.38 278 SER A C 1
ATOM 2191 O O . SER A 1 278 ? 0.924 4.656 3.972 1.00 76.38 278 SER A O 1
ATOM 2193 N N . ALA A 1 279 ? 0.550 2.446 4.078 1.00 79.94 279 ALA A N 1
ATOM 2194 C CA . ALA A 1 279 ? 0.198 2.281 2.672 1.00 79.94 279 ALA A CA 1
ATOM 2195 C C . ALA A 1 279 ? -1.313 2.440 2.406 1.00 79.94 279 ALA A C 1
ATOM 2197 O O . ALA A 1 279 ? -1.702 2.530 1.248 1.00 79.94 279 ALA A O 1
ATOM 2198 N N . THR A 1 280 ? -2.152 2.494 3.446 1.00 82.25 280 THR A N 1
ATOM 2199 C CA . THR A 1 280 ? -3.620 2.611 3.339 1.00 82.25 280 THR A CA 1
ATOM 2200 C C . THR A 1 280 ? -4.020 3.913 2.654 1.00 82.25 280 THR A C 1
ATOM 2202 O O . THR A 1 280 ? -3.429 4.951 2.967 1.00 82.25 280 THR A O 1
ATOM 2205 N N . SER A 1 281 ? -4.963 3.868 1.710 1.00 78.31 281 SER A N 1
ATOM 2206 C CA . SER A 1 281 ? -5.464 5.065 1.012 1.00 78.31 281 SER A CA 1
ATOM 2207 C C . SER A 1 281 ? -6.468 5.838 1.864 1.00 78.31 281 SER A C 1
ATOM 2209 O O . SER A 1 281 ? -7.248 5.242 2.609 1.00 78.31 281 SER A O 1
ATOM 2211 N N . ILE A 1 282 ? -6.439 7.167 1.761 1.00 78.75 282 ILE A N 1
ATOM 2212 C CA . ILE A 1 282 ? -7.455 8.049 2.341 1.00 78.75 282 ILE A CA 1
ATOM 2213 C C . ILE A 1 282 ? -8.584 8.192 1.308 1.00 78.75 282 ILE A C 1
ATOM 2215 O O . ILE A 1 282 ? -8.406 7.955 0.109 1.00 78.75 282 ILE A O 1
ATOM 2219 N N . PHE A 1 283 ? -9.775 8.541 1.781 1.00 74.25 283 PHE A N 1
ATOM 2220 C CA . PHE A 1 283 ? -10.942 8.823 0.958 1.00 74.25 283 PHE A CA 1
ATOM 2221 C C . PHE A 1 283 ? -10.597 9.796 -0.180 1.00 74.25 283 PHE A C 1
ATOM 2223 O O . PHE A 1 283 ? -10.084 10.891 0.062 1.00 74.25 283 PHE A O 1
ATOM 2230 N N . GLY A 1 284 ? -10.900 9.374 -1.410 1.00 70.00 284 GLY A N 1
ATOM 2231 C CA . GLY A 1 284 ? -10.696 10.155 -2.630 1.00 70.00 284 GLY A CA 1
ATOM 2232 C C . GLY A 1 284 ? -9.271 10.142 -3.197 1.00 70.00 284 GLY A C 1
ATOM 2233 O O . GLY A 1 284 ? -9.097 10.561 -4.342 1.00 70.00 284 GLY A O 1
ATOM 2234 N N . ASP A 1 285 ? -8.268 9.618 -2.478 1.00 74.56 285 ASP A N 1
ATOM 2235 C CA . ASP A 1 285 ? -6.863 9.651 -2.922 1.00 74.56 285 ASP A CA 1
ATOM 2236 C C . ASP A 1 285 ? -6.688 8.947 -4.271 1.00 74.56 285 ASP A C 1
ATOM 2238 O O . ASP A 1 285 ? -6.257 9.552 -5.246 1.00 74.56 285 ASP A O 1
ATOM 2242 N N . ASP A 1 286 ? -7.086 7.676 -4.360 1.00 72.94 286 ASP A N 1
ATOM 2243 C CA . ASP A 1 286 ? -6.845 6.857 -5.553 1.00 72.94 286 ASP A CA 1
ATOM 2244 C C . ASP A 1 286 ? -7.677 7.308 -6.766 1.00 72.94 286 ASP A C 1
ATOM 2246 O O . ASP A 1 286 ? -7.244 7.140 -7.907 1.00 72.94 286 ASP A O 1
ATOM 2250 N N . ILE A 1 287 ? -8.835 7.930 -6.526 1.00 70.88 287 ILE A N 1
ATOM 2251 C CA . ILE A 1 287 ? -9.773 8.395 -7.560 1.00 70.88 287 ILE A CA 1
ATOM 2252 C C . ILE A 1 287 ? -9.364 9.767 -8.113 1.00 70.88 287 ILE A C 1
ATOM 2254 O O . ILE A 1 287 ? -9.602 10.051 -9.284 1.00 70.88 287 ILE A O 1
ATOM 2258 N N . SER A 1 288 ? -8.743 10.615 -7.291 1.00 72.25 288 SER A N 1
ATOM 2259 C CA . SER A 1 288 ? -8.330 11.970 -7.685 1.00 72.25 288 SER A CA 1
ATOM 2260 C C . SER A 1 288 ? -7.003 12.015 -8.452 1.00 72.25 288 SER A C 1
ATOM 2262 O O . SER A 1 288 ? -6.632 13.062 -8.987 1.00 72.25 288 SER A O 1
ATOM 2264 N N . THR A 1 289 ? -6.283 10.891 -8.530 1.00 76.25 289 THR A N 1
ATOM 2265 C CA . THR A 1 289 ? -4.989 10.824 -9.221 1.00 76.25 289 THR A CA 1
ATOM 2266 C C . THR A 1 289 ? -5.110 10.936 -10.737 1.00 76.25 289 THR A C 1
ATOM 2268 O O . THR A 1 289 ? -6.093 10.528 -11.351 1.00 76.25 289 THR A O 1
ATOM 2271 N N . ALA A 1 290 ? -4.065 11.459 -11.378 1.00 74.12 290 ALA A N 1
ATOM 2272 C CA . ALA A 1 290 ? -4.105 11.773 -12.803 1.00 74.12 290 ALA A CA 1
ATOM 2273 C C . ALA A 1 290 ? -4.127 10.534 -13.722 1.00 74.12 290 ALA A C 1
ATOM 2275 O O . ALA A 1 290 ? -4.527 10.620 -14.882 1.00 74.12 290 ALA A O 1
ATOM 2276 N N . ASN A 1 291 ? -3.718 9.373 -13.205 1.00 74.12 291 ASN A N 1
ATOM 2277 C CA . ASN A 1 291 ? -3.818 8.085 -13.888 1.00 74.12 291 ASN A CA 1
ATOM 2278 C C . ASN A 1 291 ? -4.987 7.220 -13.391 1.00 74.12 291 ASN A C 1
ATOM 2280 O O . ASN A 1 291 ? -5.074 6.050 -13.783 1.00 74.12 291 ASN A O 1
ATOM 2284 N N . ALA A 1 292 ? -5.871 7.769 -12.550 1.00 71.25 292 ALA A N 1
ATOM 2285 C CA . ALA A 1 292 ? -7.144 7.143 -12.243 1.00 71.25 292 ALA A CA 1
ATOM 2286 C C . ALA A 1 292 ? -7.984 7.079 -13.527 1.00 71.25 292 ALA A C 1
ATOM 2288 O O . ALA A 1 292 ? -8.072 8.065 -14.265 1.00 71.25 292 ALA A O 1
ATOM 2289 N N . PRO A 1 293 ? -8.598 5.931 -13.840 1.00 61.78 293 PRO A N 1
ATOM 2290 C CA . PRO A 1 293 ? -9.393 5.822 -15.043 1.00 61.78 293 PRO A CA 1
ATOM 2291 C C . PRO A 1 293 ? -10.647 6.696 -14.901 1.00 61.78 293 PRO A C 1
ATOM 2293 O O . PRO A 1 293 ? -11.444 6.526 -13.977 1.00 61.78 293 PRO A O 1
ATOM 2296 N N . THR A 1 294 ? -10.815 7.662 -15.805 1.00 54.50 294 THR A N 1
ATOM 2297 C CA . THR A 1 294 ? -11.947 8.598 -15.765 1.00 54.50 294 THR A CA 1
ATOM 2298 C C . THR A 1 294 ? -13.244 7.895 -16.176 1.00 54.50 294 THR A C 1
ATOM 2300 O O . THR A 1 294 ? -13.230 6.942 -16.954 1.00 54.50 294 THR A O 1
ATOM 2303 N N . ARG A 1 295 ? -14.395 8.383 -15.697 1.00 45.69 295 ARG A N 1
ATOM 2304 C CA . ARG A 1 295 ? -15.730 7.859 -16.052 1.00 45.69 295 ARG A CA 1
ATOM 2305 C C . ARG A 1 295 ? -15.999 7.868 -17.565 1.00 45.69 295 ARG A C 1
ATOM 2307 O O . ARG A 1 295 ? -16.647 6.954 -18.062 1.00 45.69 295 ARG A O 1
ATOM 2314 N N . ASP A 1 296 ? -15.437 8.840 -18.278 1.00 44.12 296 ASP A N 1
ATOM 2315 C CA . ASP A 1 296 ? -15.525 8.951 -19.741 1.00 44.12 296 ASP A CA 1
ATOM 2316 C C . ASP A 1 296 ? -14.518 8.047 -20.470 1.00 44.12 296 ASP A C 1
ATOM 2318 O O . ASP A 1 296 ? -14.568 7.905 -21.690 1.00 44.12 296 ASP A O 1
ATOM 2322 N N . GLN A 1 297 ? -13.603 7.413 -19.723 1.00 48.19 297 GLN A N 1
ATOM 2323 C CA . GLN A 1 297 ? -12.519 6.601 -20.254 1.00 48.19 297 GLN A CA 1
ATOM 2324 C C . GLN A 1 297 ? -12.775 5.081 -20.273 1.00 48.19 297 GLN A C 1
ATOM 2326 O O . GLN A 1 297 ? -11.843 4.328 -20.569 1.00 48.19 297 GLN A O 1
ATOM 2331 N N . LEU A 1 298 ? -13.990 4.584 -20.012 1.00 43.09 298 LEU A N 1
ATOM 2332 C CA . LEU A 1 298 ? -14.189 3.150 -19.773 1.00 43.09 298 LEU A CA 1
ATOM 2333 C C . LEU A 1 298 ? -15.479 2.560 -20.361 1.00 43.09 298 LEU A C 1
ATOM 2335 O O . LEU A 1 298 ? -16.593 2.919 -19.995 1.00 43.09 298 LEU A O 1
ATOM 2339 N N . TRP A 1 299 ? -15.297 1.533 -21.195 1.00 39.81 299 TRP A N 1
ATOM 2340 C CA . TRP A 1 299 ? -16.346 0.667 -21.750 1.00 39.81 299 TRP A CA 1
ATOM 2341 C C . TRP A 1 299 ? -16.994 -0.295 -20.750 1.00 39.81 299 TRP A C 1
ATOM 2343 O O . TRP A 1 299 ? -17.975 -0.949 -21.085 1.00 39.81 299 TRP A O 1
ATOM 2353 N N . GLN A 1 300 ? -16.492 -0.372 -19.526 1.00 42.78 300 GLN A N 1
ATOM 2354 C CA . GLN A 1 300 ? -17.217 -0.855 -18.357 1.00 42.78 300 GLN A CA 1
ATOM 2355 C C . GLN A 1 300 ? -16.632 -0.052 -17.203 1.00 42.78 300 GLN A C 1
ATOM 2357 O O . GLN A 1 300 ? -15.412 -0.100 -17.043 1.00 42.78 300 GLN A O 1
ATOM 2362 N N . PRO A 1 301 ? -17.424 0.738 -16.458 1.00 44.25 301 PRO A N 1
ATOM 2363 C CA . PRO A 1 301 ? -16.886 1.516 -15.355 1.00 44.25 301 PRO A CA 1
ATOM 2364 C C . PRO A 1 301 ? -16.141 0.541 -14.454 1.00 44.25 301 PRO A C 1
ATOM 2366 O O . PRO A 1 301 ? -16.764 -0.401 -13.968 1.00 44.25 301 PRO A O 1
ATOM 2369 N N . THR A 1 302 ? -14.829 0.728 -14.266 1.00 46.22 302 THR A N 1
ATOM 2370 C CA . THR A 1 302 ? -14.124 0.155 -13.123 1.00 46.22 302 THR A CA 1
ATOM 2371 C C . THR A 1 302 ? -14.993 0.540 -11.946 1.00 46.22 302 THR A C 1
ATOM 2373 O O . THR A 1 302 ? -15.146 1.742 -11.697 1.00 46.22 302 THR A O 1
ATOM 2376 N N . PRO A 1 303 ? -15.702 -0.413 -11.324 1.00 52.03 303 PRO A N 1
ATOM 2377 C CA . PRO A 1 303 ? -16.707 -0.027 -10.363 1.00 52.03 303 PRO A CA 1
ATOM 2378 C C . PRO A 1 303 ? -16.017 0.781 -9.279 1.00 52.03 303 PRO A C 1
ATOM 2380 O O . PRO A 1 303 ? -14.903 0.423 -8.897 1.00 52.03 303 PRO A O 1
ATOM 2383 N N . ALA A 1 304 ? -16.645 1.861 -8.811 1.00 50.50 304 ALA A N 1
ATOM 2384 C CA . ALA A 1 304 ? -16.021 2.746 -7.831 1.00 50.50 304 ALA A CA 1
ATOM 2385 C C . ALA A 1 304 ? -15.397 1.938 -6.679 1.00 50.50 304 ALA A C 1
ATOM 2387 O O . ALA A 1 304 ? -14.264 2.204 -6.325 1.00 50.50 304 ALA A O 1
ATOM 2388 N N . TYR A 1 305 ? -16.028 0.834 -6.247 1.00 54.19 305 TYR A N 1
ATOM 2389 C CA . TYR A 1 305 ? -15.514 -0.091 -5.224 1.00 54.19 305 TYR A CA 1
ATOM 2390 C C . TYR A 1 305 ? -14.106 -0.685 -5.461 1.00 54.19 305 TYR A C 1
ATOM 2392 O O . TYR A 1 305 ? -13.521 -1.224 -4.527 1.00 54.19 305 TYR A O 1
ATOM 2400 N N . VAL A 1 306 ? -13.575 -0.675 -6.689 1.00 56.09 306 VAL A N 1
ATOM 2401 C CA . VAL A 1 306 ? -12.233 -1.194 -7.021 1.00 56.09 306 VAL A CA 1
ATOM 2402 C C . VAL A 1 306 ? -11.140 -0.178 -6.673 1.00 56.09 306 VAL A C 1
ATOM 2404 O O . VAL A 1 306 ? -10.034 -0.569 -6.296 1.00 56.09 306 VAL A O 1
ATOM 2407 N N . LEU A 1 307 ? -11.447 1.114 -6.806 1.00 54.09 307 LEU A N 1
ATOM 2408 C CA . LEU A 1 307 ? -10.527 2.232 -6.560 1.00 54.09 307 LEU A CA 1
ATOM 2409 C C . LEU A 1 307 ? -10.858 2.986 -5.271 1.00 54.09 307 LEU A C 1
ATOM 2411 O O . LEU A 1 307 ? -9.990 3.626 -4.692 1.00 54.09 307 LEU A O 1
ATOM 2415 N N . ASP A 1 308 ? -12.104 2.902 -4.829 1.00 59.62 308 ASP A N 1
ATOM 2416 C CA . ASP A 1 308 ? -12.602 3.496 -3.606 1.00 59.62 308 ASP A CA 1
ATOM 2417 C C . ASP A 1 308 ? -12.163 2.648 -2.407 1.00 59.62 308 ASP A C 1
ATOM 2419 O O . ASP A 1 308 ? -12.247 1.414 -2.426 1.00 59.62 308 ASP A O 1
ATOM 2423 N N . GLY A 1 309 ? -11.655 3.328 -1.380 1.00 57.34 309 GLY A N 1
ATOM 2424 C CA . GLY A 1 309 ? -11.129 2.750 -0.148 1.00 57.34 309 GLY A CA 1
ATOM 2425 C C . GLY A 1 309 ? -12.141 1.843 0.551 1.00 57.34 309 GLY A C 1
ATOM 2426 O O . GLY A 1 309 ? -13.011 2.251 1.318 1.00 57.34 309 GLY A O 1
ATOM 2427 N N . SER A 1 310 ? -12.043 0.550 0.284 1.00 58.88 310 SER A N 1
ATOM 2428 C CA . SER A 1 310 ? -12.904 -0.440 0.918 1.00 58.88 310 SER A CA 1
ATOM 2429 C C . SER A 1 310 ? -12.819 -0.360 2.454 1.00 58.88 310 SER A C 1
ATOM 2431 O O . SER A 1 310 ? -11.788 -0.010 3.031 1.00 58.88 310 SER A O 1
ATOM 2433 N N . ALA A 1 311 ? -13.865 -0.821 3.150 1.00 71.75 311 ALA A N 1
ATOM 2434 C CA . ALA A 1 311 ? -13.829 -1.056 4.602 1.00 71.75 311 ALA A CA 1
ATOM 2435 C C . ALA A 1 311 ? -12.704 -2.029 5.047 1.00 71.75 311 ALA A C 1
ATOM 2437 O O . ALA A 1 311 ? -12.546 -2.302 6.238 1.00 71.75 311 ALA A O 1
ATOM 2438 N N . ALA A 1 312 ? -11.912 -2.560 4.107 1.00 76.50 312 ALA A N 1
ATOM 2439 C CA . ALA A 1 312 ? -10.726 -3.359 4.359 1.00 76.50 312 ALA A CA 1
ATOM 2440 C C . ALA A 1 312 ? -9.677 -2.632 5.194 1.00 76.50 312 ALA A C 1
ATOM 2442 O O . ALA A 1 312 ? -9.063 -3.270 6.046 1.00 76.50 312 ALA A O 1
ATOM 2443 N N . SER A 1 313 ? -9.486 -1.328 4.981 1.00 81.00 313 SER A N 1
ATOM 2444 C CA . SER A 1 313 ? -8.569 -0.514 5.784 1.00 81.00 313 SER A CA 1
ATOM 2445 C C . SER A 1 313 ? -8.955 -0.573 7.264 1.00 81.00 313 SER A C 1
ATOM 2447 O O . SER A 1 313 ? -8.150 -0.961 8.108 1.00 81.00 313 SER A O 1
ATOM 2449 N N . ILE A 1 314 ? -10.228 -0.324 7.573 1.00 83.94 314 ILE A N 1
ATOM 2450 C CA . ILE A 1 314 ? -10.795 -0.432 8.923 1.00 83.94 314 ILE A CA 1
ATOM 2451 C C . ILE A 1 314 ? -10.636 -1.855 9.476 1.00 83.94 314 ILE A C 1
ATOM 2453 O O . ILE A 1 314 ? -10.116 -2.041 10.577 1.00 83.94 314 ILE A O 1
ATOM 2457 N N . GLY A 1 315 ? -11.040 -2.872 8.706 1.00 84.38 315 GLY A N 1
ATOM 2458 C CA . GLY A 1 315 ? -10.933 -4.274 9.118 1.00 84.38 315 GLY A CA 1
ATOM 2459 C C . GLY A 1 315 ? -9.487 -4.705 9.393 1.00 84.38 315 GLY A C 1
ATOM 2460 O O . GLY A 1 315 ? -9.227 -5.497 10.303 1.00 84.38 315 GLY A O 1
ATOM 2461 N N . TYR A 1 316 ? -8.528 -4.136 8.660 1.00 86.50 316 TYR A N 1
ATOM 2462 C CA . TYR A 1 316 ? -7.101 -4.299 8.910 1.00 86.50 316 TYR A CA 1
ATOM 2463 C C . TYR A 1 316 ? -6.698 -3.718 10.274 1.00 86.50 316 TYR A C 1
ATOM 2465 O O . TYR A 1 316 ? -6.072 -4.427 11.069 1.00 86.50 316 TYR A O 1
ATOM 2473 N N . TYR A 1 317 ? -7.107 -2.486 10.592 1.00 89.19 317 TYR A N 1
ATOM 2474 C CA . TYR A 1 317 ? -6.845 -1.882 11.904 1.00 89.19 317 TYR A CA 1
ATOM 2475 C C . TYR A 1 317 ? -7.516 -2.658 13.042 1.00 89.19 317 TYR A C 1
ATOM 2477 O O . TYR A 1 317 ? -6.889 -2.864 14.079 1.00 89.19 317 TYR A O 1
ATOM 2485 N N . HIS A 1 318 ? -8.735 -3.176 12.857 1.00 90.56 318 HIS A N 1
ATOM 2486 C CA . HIS A 1 318 ? -9.397 -4.026 13.859 1.00 90.56 318 HIS A CA 1
ATOM 2487 C C . HIS A 1 318 ? -8.612 -5.305 14.139 1.00 90.56 318 HIS A C 1
ATOM 2489 O O . HIS A 1 318 ? -8.438 -5.696 15.294 1.00 90.56 318 HIS A O 1
ATOM 2495 N N . ARG A 1 319 ? -8.098 -5.957 13.091 1.00 89.06 319 ARG A N 1
ATOM 2496 C CA . ARG A 1 319 ? -7.274 -7.160 13.249 1.00 89.06 319 ARG A CA 1
ATOM 2497 C C . ARG A 1 319 ? -5.946 -6.849 13.934 1.00 89.06 319 ARG A C 1
ATOM 2499 O O . ARG A 1 319 ? -5.510 -7.629 14.778 1.00 89.06 319 ARG A O 1
ATOM 2506 N N . LEU A 1 320 ? -5.324 -5.721 13.594 1.00 90.50 320 LEU A N 1
ATOM 2507 C CA . LEU A 1 320 ? -4.089 -5.262 14.223 1.00 90.50 320 LEU A CA 1
ATOM 2508 C C . LEU A 1 320 ? -4.301 -4.928 15.708 1.00 90.50 320 LEU A C 1
ATOM 2510 O O . LEU A 1 320 ? -3.496 -5.331 16.547 1.00 90.50 320 LEU A O 1
ATOM 2514 N N . LEU A 1 321 ? -5.413 -4.266 16.036 1.00 92.88 321 LEU A N 1
ATOM 2515 C CA . LEU A 1 321 ? -5.817 -3.959 17.406 1.00 92.88 321 LEU A CA 1
ATOM 2516 C C . LEU A 1 321 ? -5.989 -5.248 18.212 1.00 92.88 321 LEU A C 1
ATOM 2518 O O . LEU A 1 321 ? -5.372 -5.406 19.262 1.00 92.88 321 LEU A O 1
ATOM 2522 N N . ARG A 1 322 ? -6.742 -6.214 17.674 1.00 93.06 322 ARG A N 1
ATOM 2523 C CA . ARG A 1 322 ? -6.945 -7.519 18.314 1.00 93.06 322 ARG A CA 1
ATOM 2524 C C . ARG A 1 322 ? -5.630 -8.255 18.581 1.00 93.06 322 ARG A C 1
ATOM 2526 O O . ARG A 1 322 ? -5.478 -8.844 19.648 1.00 93.06 322 ARG A O 1
ATOM 2533 N N . ALA A 1 323 ? -4.687 -8.213 17.642 1.00 91.88 323 ALA A N 1
ATOM 2534 C CA . ALA A 1 323 ? -3.378 -8.836 17.819 1.00 91.88 323 ALA A CA 1
ATOM 2535 C C . ALA A 1 323 ? -2.572 -8.177 18.951 1.00 91.88 323 ALA A C 1
ATOM 2537 O O . ALA A 1 323 ? -2.016 -8.872 19.800 1.00 91.88 323 ALA A O 1
ATOM 2538 N N . HIS A 1 324 ? -2.546 -6.842 19.018 1.00 92.50 324 HIS A N 1
ATOM 2539 C CA . HIS A 1 324 ? -1.886 -6.134 20.120 1.00 92.50 324 HIS A CA 1
ATOM 2540 C C . HIS A 1 324 ? -2.539 -6.405 21.478 1.00 92.50 324 HIS A C 1
ATOM 2542 O O . HIS A 1 324 ? -1.815 -6.550 22.465 1.00 92.50 324 HIS A O 1
ATOM 2548 N N . ILE A 1 325 ? -3.871 -6.526 21.520 1.00 93.56 325 ILE A N 1
ATOM 2549 C CA . ILE A 1 325 ? -4.600 -6.867 22.745 1.00 93.56 325 ILE A CA 1
ATOM 2550 C C . ILE A 1 325 ? -4.237 -8.275 23.221 1.00 93.56 325 ILE A C 1
ATOM 2552 O O . ILE A 1 325 ? -3.866 -8.452 24.377 1.00 93.56 325 ILE A O 1
ATOM 2556 N N . LYS A 1 326 ? -4.233 -9.266 22.323 1.00 92.06 326 LYS A N 1
ATOM 2557 C CA . LYS A 1 326 ? -3.839 -10.646 22.655 1.00 92.06 326 LYS A CA 1
ATOM 2558 C C . LYS A 1 326 ? -2.394 -10.778 23.131 1.00 92.06 326 LYS A C 1
ATOM 2560 O O . LYS A 1 326 ? -2.099 -11.666 23.923 1.00 92.06 326 LYS A O 1
ATOM 2565 N N . LEU A 1 327 ? -1.497 -9.915 22.657 1.00 90.94 327 LEU A N 1
ATOM 2566 C CA . LEU A 1 327 ? -0.114 -9.850 23.140 1.00 90.94 327 LEU A CA 1
ATOM 2567 C C . LEU A 1 327 ? 0.037 -9.100 24.474 1.00 90.94 327 LEU A C 1
ATOM 2569 O O . LEU A 1 327 ? 1.154 -9.003 24.978 1.00 90.94 327 LEU A O 1
ATOM 2573 N N . GLY A 1 328 ? -1.038 -8.528 25.026 1.00 90.50 328 GLY A N 1
ATOM 2574 C CA . GLY A 1 328 ? -0.991 -7.734 26.255 1.00 90.50 328 GLY A CA 1
ATOM 2575 C C . GLY A 1 328 ? -0.316 -6.367 26.089 1.00 90.50 328 GLY A C 1
ATOM 2576 O O . GLY A 1 328 ? 0.124 -5.760 27.062 1.00 90.50 328 GLY A O 1
ATOM 2577 N N . SER A 1 329 ? -0.174 -5.865 24.858 1.00 92.12 329 SER A N 1
ATOM 2578 C CA . SER A 1 329 ? 0.555 -4.623 24.585 1.00 92.12 329 SER A CA 1
ATOM 2579 C C . SER A 1 329 ? -0.386 -3.418 24.568 1.00 92.12 329 SER A C 1
ATOM 2581 O O . SER A 1 329 ? -0.845 -3.002 23.502 1.00 92.12 329 SER A O 1
ATOM 2583 N N . LEU A 1 330 ? -0.624 -2.812 25.737 1.00 93.56 330 LEU A N 1
ATOM 2584 C CA . LEU A 1 330 ? -1.449 -1.600 25.848 1.00 93.56 330 LEU A CA 1
ATOM 2585 C C . LEU A 1 330 ? -0.934 -0.429 24.979 1.00 93.56 330 LEU A C 1
ATOM 2587 O O . LEU A 1 330 ? -1.738 0.144 24.239 1.00 93.56 330 LEU A O 1
ATOM 2591 N N . PRO A 1 331 ? 0.377 -0.088 24.965 1.00 92.94 331 PRO A N 1
ATOM 2592 C CA . PRO A 1 331 ? 0.877 0.994 24.112 1.00 92.94 331 PRO A CA 1
ATOM 2593 C C . PRO A 1 331 ? 0.674 0.716 22.619 1.00 92.94 331 PRO A C 1
ATOM 2595 O O . PRO A 1 331 ? 0.383 1.630 21.850 1.00 92.94 331 PRO A O 1
ATOM 2598 N N . GLY A 1 332 ? 0.809 -0.549 22.207 1.00 90.94 332 GLY A N 1
ATOM 2599 C CA . GLY A 1 332 ? 0.559 -0.967 20.832 1.00 90.94 332 GLY A CA 1
ATOM 2600 C C . GLY A 1 332 ? -0.916 -0.841 20.460 1.00 90.94 332 GLY A C 1
ATOM 2601 O O . GLY A 1 332 ? -1.232 -0.226 19.448 1.00 90.94 332 GLY A O 1
ATOM 2602 N N . ALA A 1 333 ? -1.817 -1.345 21.309 1.00 93.62 333 ALA A N 1
ATOM 2603 C CA . ALA A 1 333 ? -3.261 -1.263 21.098 1.00 93.62 333 ALA A CA 1
ATOM 2604 C C . ALA A 1 333 ? -3.739 0.194 20.970 1.00 93.62 333 ALA A C 1
ATOM 2606 O O . ALA A 1 333 ? -4.416 0.538 20.002 1.00 93.62 333 ALA A O 1
ATOM 2607 N N . MET A 1 334 ? -3.307 1.079 21.875 1.00 93.25 334 MET A N 1
ATOM 2608 C CA . MET A 1 334 ? -3.656 2.502 21.805 1.00 93.25 334 MET A CA 1
ATOM 2609 C C . MET A 1 334 ? -3.024 3.222 20.612 1.00 93.25 334 MET A C 1
ATOM 2611 O O . MET A 1 334 ? -3.652 4.109 20.034 1.00 93.25 334 MET A O 1
ATOM 2615 N N . GLY A 1 335 ? -1.819 2.822 20.193 1.00 92.38 335 GLY A N 1
ATOM 2616 C CA . GLY A 1 335 ? -1.219 3.303 18.948 1.00 92.38 335 GLY A CA 1
ATOM 2617 C C . GLY A 1 335 ? -2.100 3.000 17.732 1.00 92.38 335 GLY A C 1
ATOM 2618 O O . GLY A 1 335 ? -2.344 3.884 16.916 1.00 92.38 335 GLY A O 1
ATOM 2619 N N . VAL A 1 336 ? -2.656 1.787 17.662 1.00 91.94 336 VAL A N 1
ATOM 2620 C CA . VAL A 1 336 ? -3.573 1.376 16.586 1.00 91.94 336 VAL A CA 1
ATOM 2621 C C . VAL A 1 336 ? -4.891 2.148 16.635 1.00 91.94 336 VAL A C 1
ATOM 2623 O O . VAL A 1 336 ? -5.365 2.581 15.588 1.00 91.94 336 VAL A O 1
ATOM 2626 N N . VAL A 1 337 ? -5.474 2.352 17.825 1.00 91.62 337 VAL A N 1
ATOM 2627 C CA . VAL A 1 337 ? -6.698 3.163 17.992 1.00 91.62 337 VAL A CA 1
ATOM 2628 C C . VAL A 1 337 ? -6.473 4.584 17.479 1.00 91.62 337 VAL A C 1
ATOM 2630 O O . VAL A 1 337 ? -7.280 5.087 16.702 1.00 91.62 337 VAL A O 1
ATOM 2633 N N . LYS A 1 338 ? -5.343 5.199 17.843 1.00 90.94 338 LYS A N 1
ATOM 2634 C CA . LYS A 1 338 ? -4.977 6.543 17.389 1.00 90.94 338 LYS A CA 1
ATOM 2635 C C . LYS A 1 338 ? -4.782 6.614 15.874 1.00 90.94 338 LYS A C 1
ATOM 2637 O O . LYS A 1 338 ? -5.240 7.565 15.244 1.00 90.94 338 LYS A O 1
ATOM 2642 N N . ASP A 1 339 ? -4.113 5.626 15.284 1.00 90.00 339 ASP A N 1
ATOM 2643 C CA . ASP A 1 339 ? -3.919 5.568 13.832 1.00 90.00 339 ASP A CA 1
ATOM 2644 C C . ASP A 1 339 ? -5.254 5.391 13.088 1.00 90.00 339 ASP A C 1
ATOM 2646 O O . ASP A 1 339 ? -5.461 6.017 12.048 1.00 90.00 339 ASP A O 1
ATOM 2650 N N . LEU A 1 340 ? -6.173 4.587 13.635 1.00 89.75 340 LEU A N 1
ATOM 2651 C CA . LEU A 1 340 ? -7.513 4.387 13.082 1.00 89.75 340 LEU A CA 1
ATOM 2652 C C . LEU A 1 340 ? -8.368 5.658 13.179 1.00 89.75 340 LEU A C 1
ATOM 2654 O O . LEU A 1 340 ? -8.997 6.033 12.193 1.00 89.75 340 LEU A O 1
ATOM 2658 N N . GLN A 1 341 ? -8.354 6.345 14.325 1.00 89.00 341 GLN A N 1
ATOM 2659 C CA . GLN A 1 341 ? -9.020 7.643 14.491 1.00 89.00 341 GLN A CA 1
ATOM 2660 C C . GLN A 1 341 ? -8.486 8.660 13.479 1.00 89.00 341 GLN A C 1
ATOM 2662 O O . GLN A 1 341 ? -9.256 9.236 12.713 1.00 89.00 341 GLN A O 1
ATOM 2667 N N . LYS A 1 342 ? -7.156 8.775 13.372 1.00 89.25 342 LYS A N 1
ATOM 2668 C CA . LYS A 1 342 ? -6.505 9.661 12.403 1.00 89.25 342 LYS A CA 1
ATOM 2669 C C . LYS A 1 342 ? -6.946 9.372 10.967 1.00 89.25 342 LYS A C 1
ATOM 2671 O O . LYS A 1 342 ? -7.202 10.311 10.220 1.00 89.25 342 LYS A O 1
ATOM 2676 N N . LEU A 1 343 ? -7.022 8.099 10.570 1.00 86.50 343 LEU A N 1
ATOM 2677 C CA . LEU A 1 343 ? -7.514 7.722 9.243 1.00 86.50 343 LEU A CA 1
ATOM 2678 C C . LEU A 1 343 ? -8.954 8.207 9.036 1.00 86.50 343 LEU A C 1
ATOM 2680 O O . LEU A 1 343 ? -9.256 8.822 8.017 1.00 86.50 343 LEU A O 1
ATOM 2684 N N . THR A 1 344 ? -9.831 7.957 10.008 1.00 86.12 344 THR A N 1
ATOM 2685 C CA . THR A 1 344 ? -11.247 8.320 9.895 1.00 86.12 344 THR A CA 1
ATOM 2686 C C . THR A 1 344 ? -11.458 9.829 9.857 1.00 86.12 344 THR A C 1
ATOM 2688 O O . THR A 1 344 ? -12.273 10.306 9.073 1.00 86.12 344 THR A O 1
ATOM 2691 N N . ASP A 1 345 ? -10.676 10.595 10.618 1.00 87.00 345 ASP A N 1
ATOM 2692 C CA . ASP A 1 345 ? -10.759 12.056 10.636 1.00 87.00 345 ASP A CA 1
ATOM 2693 C C . ASP A 1 345 ? -10.267 12.672 9.329 1.00 87.00 345 ASP A C 1
ATOM 2695 O O . ASP A 1 345 ? -10.907 13.582 8.801 1.00 87.00 345 ASP A O 1
ATOM 2699 N N . LEU A 1 346 ? -9.186 12.131 8.756 1.00 87.06 346 LEU A N 1
ATOM 2700 C CA . LEU A 1 346 ? -8.715 12.528 7.428 1.00 87.06 346 LEU A CA 1
ATOM 2701 C C . LEU A 1 346 ? -9.774 12.238 6.358 1.00 87.06 346 LEU A C 1
ATOM 2703 O O . LEU A 1 346 ? -10.042 13.091 5.515 1.00 87.06 346 LEU A O 1
ATOM 2707 N N . ASN A 1 347 ? -10.440 11.082 6.429 1.00 83.62 347 ASN A N 1
ATOM 2708 C CA . ASN A 1 347 ? -11.515 10.743 5.496 1.00 83.62 347 ASN A CA 1
ATOM 2709 C C . ASN A 1 347 ? -12.712 11.700 5.620 1.00 83.62 347 ASN A C 1
ATOM 2711 O O . ASN A 1 347 ? -13.216 12.178 4.602 1.00 83.62 347 ASN A O 1
ATOM 2715 N N . LYS A 1 348 ? -13.147 12.020 6.851 1.00 82.50 348 LYS A N 1
ATOM 2716 C CA . LYS A 1 348 ? -14.203 13.018 7.103 1.00 82.50 348 LYS A CA 1
ATOM 2717 C C . LYS A 1 348 ? -13.811 14.377 6.512 1.00 82.50 348 LYS A C 1
ATOM 2719 O O . LYS A 1 348 ? -14.606 14.994 5.806 1.00 82.50 348 LYS A O 1
ATOM 2724 N N . GLN A 1 349 ? -12.586 14.834 6.782 1.00 84.56 349 GLN A N 1
ATOM 2725 C CA . GLN A 1 349 ? -12.085 16.126 6.315 1.00 84.56 349 GLN A CA 1
ATOM 2726 C C . GLN A 1 349 ? -12.064 16.206 4.783 1.00 84.56 349 GLN A C 1
ATOM 2728 O O . GLN A 1 349 ? -12.578 17.176 4.225 1.00 84.56 349 GLN A O 1
ATOM 2733 N N . ASN A 1 350 ? -11.525 15.187 4.110 1.00 79.56 350 ASN A N 1
ATOM 2734 C CA . ASN A 1 350 ? -11.468 15.136 2.648 1.00 79.56 350 ASN A CA 1
ATOM 2735 C C . ASN A 1 350 ? -12.870 15.116 2.029 1.00 79.56 350 ASN A C 1
ATOM 2737 O O . ASN A 1 350 ? -13.128 15.836 1.069 1.00 79.56 350 ASN A O 1
ATOM 2741 N N . SER A 1 351 ? -13.801 14.358 2.615 1.00 77.25 351 SER A N 1
ATOM 2742 C CA . SER A 1 351 ? -15.187 14.315 2.143 1.00 77.25 351 SER A CA 1
ATOM 2743 C C . SER A 1 351 ? -15.882 15.677 2.240 1.00 77.25 351 SER A C 1
ATOM 2745 O O . SER A 1 351 ? -16.568 16.092 1.305 1.00 77.25 351 SER A O 1
ATOM 2747 N N . ILE A 1 352 ? -15.659 16.413 3.334 1.00 81.06 352 ILE A N 1
ATOM 2748 C CA . ILE A 1 352 ? -16.186 17.773 3.506 1.00 81.06 352 ILE A CA 1
ATOM 2749 C C . ILE A 1 352 ? -15.568 18.732 2.479 1.00 81.06 352 ILE A C 1
ATOM 2751 O O . ILE A 1 352 ? -16.279 19.547 1.892 1.00 81.06 352 ILE A O 1
ATOM 2755 N N . GLN A 1 353 ? -14.258 18.638 2.238 1.00 81.25 353 GLN A N 1
ATOM 2756 C CA . GLN A 1 353 ? -13.578 19.462 1.233 1.00 81.25 353 GLN A CA 1
ATOM 2757 C C . GLN A 1 353 ? -14.118 19.201 -0.176 1.00 81.25 353 GLN A C 1
ATOM 2759 O O . GLN A 1 353 ? -14.425 20.151 -0.894 1.00 81.25 353 GLN A O 1
ATOM 2764 N N . GLU A 1 354 ? -14.293 17.932 -0.553 1.00 74.19 354 GLU A N 1
ATOM 2765 C CA . GLU A 1 354 ? -14.860 17.553 -1.848 1.00 74.19 354 GLU A CA 1
ATOM 2766 C C . GLU A 1 354 ? -16.310 18.038 -1.997 1.00 74.19 354 GLU A C 1
ATOM 2768 O O . GLU A 1 354 ? -16.698 18.519 -3.063 1.00 74.19 354 GLU A O 1
ATOM 2773 N N . PHE A 1 355 ? -17.106 17.965 -0.925 1.00 75.94 355 PHE A N 1
ATOM 2774 C CA . PHE A 1 355 ? -18.468 18.498 -0.907 1.00 75.94 355 PHE A CA 1
ATOM 2775 C C . PHE A 1 355 ? -18.496 20.002 -1.216 1.00 75.94 355 PHE A C 1
ATOM 2777 O O . PHE A 1 355 ? -19.249 20.431 -2.093 1.00 75.94 355 PHE A O 1
ATOM 2784 N N . PHE A 1 356 ? -17.656 20.799 -0.546 1.00 78.19 356 PHE A N 1
ATOM 2785 C CA . PHE A 1 356 ? -17.599 22.243 -0.785 1.00 78.19 356 PHE A CA 1
ATOM 2786 C C . PHE A 1 356 ? -17.042 22.597 -2.167 1.00 78.19 356 PHE A C 1
ATOM 2788 O O . PHE A 1 356 ? -17.562 23.515 -2.798 1.00 78.19 356 PHE A O 1
ATOM 2795 N N . ALA A 1 357 ? -16.046 21.856 -2.664 1.00 76.50 357 ALA A N 1
ATOM 2796 C CA . ALA A 1 357 ? -15.519 22.045 -4.015 1.00 76.50 357 ALA A CA 1
ATOM 2797 C C . ALA A 1 357 ? -16.618 21.841 -5.071 1.00 76.50 357 ALA A C 1
ATOM 2799 O O . ALA A 1 357 ? -16.873 22.727 -5.882 1.00 76.50 357 ALA A O 1
ATOM 2800 N N . LYS A 1 358 ? -17.371 20.736 -4.979 1.00 71.50 358 LYS A N 1
ATOM 2801 C CA . LYS A 1 358 ? -18.493 20.454 -5.892 1.00 71.50 358 LYS A CA 1
ATOM 2802 C C . LYS A 1 358 ? -19.615 21.483 -5.793 1.00 71.50 358 LYS A C 1
ATOM 2804 O O . LYS A 1 358 ? -20.252 21.791 -6.796 1.00 71.50 358 LYS A O 1
ATOM 2809 N N . GLN A 1 359 ? -19.880 22.002 -4.595 1.00 72.12 359 GLN A N 1
ATOM 2810 C CA . GLN A 1 359 ? -20.875 23.054 -4.408 1.00 72.12 359 GLN A CA 1
ATOM 2811 C C . GLN A 1 359 ? -20.441 24.362 -5.084 1.00 72.12 359 GLN A C 1
ATOM 2813 O O . GLN A 1 359 ? -21.264 25.028 -5.706 1.00 72.12 359 GLN A O 1
ATOM 2818 N N . GLN A 1 360 ? -19.161 24.722 -4.985 1.00 70.94 360 GLN A N 1
ATOM 2819 C CA . GLN A 1 360 ? -18.614 25.917 -5.622 1.00 70.94 360 GLN A CA 1
ATOM 2820 C C . GLN A 1 360 ? -18.589 25.796 -7.153 1.00 70.94 360 GLN A C 1
ATOM 2822 O O . GLN A 1 360 ? -18.966 26.743 -7.844 1.00 70.94 360 GLN A O 1
ATOM 2827 N N . ASP A 1 361 ? -18.227 24.627 -7.681 1.00 66.56 361 ASP A N 1
ATOM 2828 C CA . ASP A 1 361 ? -18.239 24.359 -9.122 1.00 66.56 361 ASP A CA 1
ATOM 2829 C C . ASP A 1 361 ? -19.663 24.430 -9.699 1.00 66.56 361 ASP A C 1
ATOM 2831 O O . ASP A 1 361 ? -19.868 25.027 -10.754 1.00 66.56 361 ASP A O 1
ATOM 2835 N N . ALA A 1 362 ? -20.664 23.919 -8.971 1.00 59.56 362 ALA A N 1
ATOM 2836 C CA . ALA A 1 362 ? -22.072 24.004 -9.368 1.00 59.56 362 ALA A CA 1
ATOM 2837 C C . ALA A 1 362 ? -22.598 25.451 -9.396 1.00 59.56 362 ALA A C 1
ATOM 2839 O O . ALA A 1 362 ? -23.295 25.833 -10.328 1.00 59.56 362 ALA A O 1
ATOM 2840 N N . ILE A 1 363 ? -22.210 26.286 -8.424 1.00 58.00 363 ILE A N 1
ATOM 2841 C CA . ILE A 1 363 ? -22.575 27.717 -8.398 1.00 58.00 363 ILE A CA 1
ATOM 2842 C C . ILE A 1 363 ? -21.969 28.478 -9.591 1.00 58.00 363 ILE A C 1
ATOM 2844 O O . ILE A 1 363 ? -22.499 29.507 -9.999 1.00 58.00 363 ILE A O 1
ATOM 2848 N N . THR A 1 364 ? -20.870 27.980 -10.161 1.00 57.03 364 THR A N 1
ATOM 2849 C CA . THR A 1 364 ? -20.164 28.625 -11.279 1.00 57.03 364 THR A CA 1
ATOM 2850 C C . THR A 1 364 ? -20.680 28.160 -12.652 1.00 57.03 364 THR A C 1
ATOM 2852 O O . THR A 1 364 ? -20.347 28.776 -13.659 1.00 57.03 364 THR A O 1
ATOM 2855 N N . GLN A 1 365 ? -21.484 27.089 -12.714 1.00 53.28 365 GLN A N 1
ATOM 2856 C CA . GLN A 1 365 ? -22.003 26.507 -13.963 1.00 53.28 365 GLN A CA 1
ATOM 2857 C C . GLN A 1 365 ? -23.474 26.858 -14.274 1.00 53.28 365 GLN A C 1
ATOM 2859 O O . GLN A 1 365 ? -23.914 26.608 -15.393 1.00 53.28 365 GLN A O 1
ATOM 2864 N N . ASP A 1 366 ? -24.209 27.494 -13.354 1.00 45.34 366 ASP A N 1
ATOM 2865 C CA . ASP A 1 366 ? -25.604 27.929 -13.559 1.00 45.34 366 ASP A CA 1
ATOM 2866 C C . ASP A 1 366 ? -25.706 29.333 -14.211 1.00 45.34 366 ASP A C 1
ATOM 2868 O O . ASP A 1 366 ? -26.219 30.278 -13.609 1.00 45.34 366 ASP A O 1
ATOM 2872 N N . GLU A 1 367 ? -25.248 29.482 -15.461 1.00 47.84 367 GLU A N 1
ATOM 2873 C CA . GLU A 1 367 ? -25.721 30.571 -16.350 1.00 47.84 367 GLU A CA 1
ATOM 2874 C C . GLU A 1 367 ? -26.572 30.079 -17.539 1.00 47.84 367 GLU A C 1
ATOM 2876 O O . GLU A 1 367 ? -27.267 30.896 -18.130 1.00 47.84 367 GLU A O 1
ATOM 2881 N N . ASP A 1 368 ? -26.634 28.773 -17.836 1.00 43.72 368 ASP A N 1
ATOM 2882 C CA . ASP A 1 368 ? -27.428 28.232 -18.955 1.00 43.72 368 ASP A CA 1
ATOM 2883 C C . ASP A 1 368 ? -28.085 26.878 -18.601 1.00 43.72 368 ASP A C 1
ATOM 2885 O O . ASP A 1 368 ? -27.607 25.825 -19.009 1.00 43.72 368 ASP A O 1
ATOM 2889 N N . ASP A 1 369 ? -29.169 26.882 -17.818 1.00 36.84 369 ASP A N 1
ATOM 2890 C CA . ASP A 1 369 ? -30.401 26.140 -18.157 1.00 36.84 369 ASP A CA 1
ATOM 2891 C C . ASP A 1 369 ? -31.503 26.380 -17.112 1.00 36.84 369 ASP A C 1
ATOM 2893 O O . ASP A 1 369 ? -31.365 26.132 -15.911 1.00 36.84 369 ASP A O 1
ATOM 2897 N N . GLU A 1 370 ? -32.648 26.865 -17.586 1.00 42.91 370 GLU A N 1
ATOM 2898 C CA . GLU A 1 370 ? -33.843 27.065 -16.780 1.00 42.91 370 GLU A CA 1
ATOM 2899 C C . GLU A 1 370 ? -34.504 25.722 -16.409 1.00 42.91 370 GLU A C 1
ATOM 2901 O O . GLU A 1 370 ? -34.676 24.818 -17.222 1.00 42.91 370 GLU A O 1
ATOM 2906 N N . THR A 1 371 ? -35.027 25.666 -15.182 1.00 42.31 371 THR A N 1
ATOM 2907 C CA . THR A 1 371 ? -36.017 24.702 -14.665 1.00 42.31 371 THR A CA 1
ATOM 2908 C C . THR A 1 371 ? -35.546 23.277 -14.343 1.00 42.31 371 THR A C 1
ATOM 2910 O O . THR A 1 371 ? -35.745 22.311 -15.073 1.00 42.31 371 THR A O 1
ATOM 2913 N N . SER A 1 372 ? -35.105 23.093 -13.098 1.00 36.94 372 SER A N 1
ATOM 2914 C CA . SER A 1 372 ? -35.361 21.859 -12.348 1.00 36.94 372 SER A CA 1
ATOM 2915 C C . SER A 1 372 ? -35.568 22.185 -10.874 1.00 36.94 372 SER A C 1
ATOM 2917 O O . SER A 1 372 ? -34.625 22.384 -10.119 1.00 36.94 372 SER A O 1
ATOM 2919 N N . GLU A 1 373 ? -36.845 22.273 -10.513 1.00 35.97 373 GLU A N 1
ATOM 2920 C CA . GLU A 1 373 ? -37.438 22.198 -9.177 1.00 35.97 373 GLU A CA 1
ATOM 2921 C C . GLU A 1 373 ? -36.441 21.908 -8.033 1.00 35.97 373 GLU A C 1
ATOM 2923 O O . GLU A 1 373 ? -36.019 20.773 -7.780 1.00 35.97 373 GLU A O 1
ATOM 2928 N N . PHE A 1 374 ? -36.072 22.984 -7.334 1.00 40.94 374 PHE A N 1
ATOM 2929 C CA . PHE A 1 374 ? -35.319 22.978 -6.085 1.00 40.94 374 PHE A CA 1
ATOM 2930 C C . PHE A 1 374 ? -36.098 22.223 -5.000 1.00 40.94 374 PHE A C 1
ATOM 2932 O O . PHE A 1 374 ? -36.856 22.792 -4.216 1.00 40.94 374 PHE A O 1
ATOM 2939 N N . GLY A 1 375 ? -35.878 20.916 -4.924 1.00 30.16 375 GLY A N 1
ATOM 2940 C CA . GLY A 1 375 ? -36.131 20.143 -3.723 1.00 30.16 375 GLY A CA 1
ATOM 2941 C C . GLY A 1 375 ? -34.903 20.205 -2.824 1.00 30.16 375 GLY A C 1
ATOM 2942 O O . GLY A 1 375 ? -33.877 19.620 -3.158 1.00 30.16 375 GLY A O 1
ATOM 2943 N N . PHE A 1 376 ? -35.036 20.812 -1.643 1.00 37.69 376 PHE A N 1
ATOM 2944 C CA . PHE A 1 376 ? -34.156 20.625 -0.476 1.00 37.69 376 PHE A CA 1
ATOM 2945 C C . PHE A 1 376 ? -34.247 19.177 0.073 1.00 37.69 376 PHE A C 1
ATOM 2947 O O . PHE A 1 376 ? -34.319 18.932 1.272 1.00 37.69 376 PHE A O 1
ATOM 2954 N N . HIS A 1 377 ? -34.272 18.190 -0.818 1.00 31.39 377 HIS A N 1
ATOM 2955 C CA . HIS A 1 377 ? -34.024 16.790 -0.528 1.00 31.39 377 HIS A CA 1
ATOM 2956 C C . HIS A 1 377 ? -32.576 16.582 -0.946 1.00 31.39 377 HIS A C 1
ATOM 2958 O O . HIS A 1 377 ? -32.296 16.611 -2.143 1.00 31.39 377 HIS A O 1
ATOM 2964 N N . GLY A 1 378 ? -31.650 16.477 0.011 1.00 32.62 378 GLY A N 1
ATOM 2965 C CA . GLY A 1 378 ? -30.226 16.315 -0.284 1.00 32.62 378 GLY A CA 1
ATOM 2966 C C . GLY A 1 378 ? -30.022 15.257 -1.370 1.00 32.62 378 GLY A C 1
ATOM 2967 O O . GLY A 1 378 ? -30.200 14.071 -1.116 1.00 32.62 378 GLY A O 1
ATOM 2968 N N . ARG A 1 379 ? -29.676 15.680 -2.597 1.00 35.47 379 ARG A N 1
ATOM 2969 C CA . ARG A 1 379 ? -29.364 14.762 -3.711 1.00 35.47 379 ARG A CA 1
ATOM 2970 C C . ARG A 1 379 ? -28.068 13.979 -3.466 1.00 35.47 379 ARG A C 1
ATOM 2972 O O . ARG A 1 379 ? -27.779 13.037 -4.191 1.00 35.47 379 ARG A O 1
ATOM 2979 N N . TYR A 1 380 ? -27.362 14.309 -2.387 1.00 41.19 380 TYR A N 1
ATOM 2980 C CA . TYR A 1 380 ? -26.499 13.402 -1.648 1.00 41.19 380 TYR A CA 1
ATOM 2981 C C . TYR A 1 380 ? -27.221 13.023 -0.350 1.00 41.19 380 TYR A C 1
ATOM 2983 O O . TYR A 1 380 ? -26.982 13.615 0.701 1.00 41.19 380 TYR A O 1
ATOM 2991 N N . GLY A 1 381 ? -28.128 12.043 -0.398 1.00 33.31 381 GLY A N 1
ATOM 2992 C CA . GLY A 1 381 ? -28.360 11.240 0.799 1.00 33.31 381 GLY A CA 1
ATOM 2993 C C . GLY A 1 381 ? -26.980 10.749 1.219 1.00 33.31 381 GLY A C 1
ATOM 2994 O O . GLY A 1 381 ? -26.284 10.185 0.374 1.00 33.31 381 GLY A O 1
ATOM 2995 N N . GLY A 1 382 ? -26.551 11.114 2.432 1.00 40.47 382 GLY A N 1
ATOM 2996 C CA . GLY A 1 382 ? -25.165 11.014 2.879 1.00 40.47 382 GLY A CA 1
ATOM 2997 C C . GLY A 1 382 ? -24.499 9.754 2.351 1.00 40.47 382 GLY A C 1
ATOM 2998 O O . GLY A 1 382 ? -24.995 8.652 2.590 1.00 40.47 382 GLY A O 1
ATOM 2999 N N . ILE A 1 383 ? -23.407 9.915 1.599 1.00 45.69 383 ILE A N 1
ATOM 3000 C CA . ILE A 1 383 ? -22.545 8.786 1.267 1.00 45.69 383 ILE A CA 1
ATOM 3001 C C . ILE A 1 383 ? -22.027 8.298 2.619 1.00 45.69 383 ILE A C 1
ATOM 3003 O O . ILE A 1 383 ? -21.089 8.856 3.183 1.00 45.69 383 ILE A O 1
ATOM 3007 N N . HIS A 1 384 ? -22.724 7.322 3.199 1.00 50.00 384 HIS A N 1
ATOM 3008 C CA . HIS A 1 384 ? -22.328 6.669 4.431 1.00 50.00 384 HIS A CA 1
ATOM 3009 C C . HIS A 1 384 ? -21.136 5.799 4.084 1.00 50.00 384 HIS A C 1
ATOM 3011 O O . HIS A 1 384 ? -21.265 4.624 3.745 1.00 50.00 384 HIS A O 1
ATOM 3017 N N . TYR A 1 385 ? -19.969 6.423 4.111 1.00 63.09 385 TYR A N 1
ATOM 3018 C CA . TYR A 1 385 ? -18.730 5.733 3.869 1.00 63.09 385 TYR A CA 1
ATOM 3019 C C . TYR A 1 385 ? -18.291 5.045 5.162 1.00 63.09 385 TYR A C 1
ATOM 3021 O O . TYR A 1 385 ? -18.173 5.714 6.197 1.00 63.09 385 TYR A O 1
ATOM 3029 N N . PRO A 1 386 ? -18.062 3.718 5.155 1.00 64.38 386 PRO A N 1
ATOM 3030 C CA . PRO A 1 386 ? -17.738 2.995 6.377 1.00 64.38 386 PRO A CA 1
ATOM 3031 C C . PRO A 1 386 ? -16.521 3.571 7.113 1.00 64.38 386 PRO A C 1
ATOM 3033 O O . PRO A 1 386 ? -16.513 3.604 8.339 1.00 64.38 386 PRO A O 1
ATOM 3036 N N . SER A 1 387 ? -15.523 4.094 6.393 1.00 71.38 387 SER A N 1
ATOM 3037 C CA . SER A 1 387 ? -14.273 4.574 6.999 1.00 71.38 387 SER A CA 1
ATOM 3038 C C . SER A 1 387 ? -14.304 6.019 7.493 1.00 71.38 387 SER A C 1
ATOM 3040 O O . SER A 1 387 ? -13.256 6.567 7.827 1.00 71.38 387 SER A O 1
ATOM 3042 N N . PHE A 1 388 ? -15.487 6.630 7.608 1.00 75.44 388 PHE A N 1
ATOM 3043 C CA . PHE A 1 388 ? -15.657 7.879 8.360 1.00 75.44 388 PHE A CA 1
ATOM 3044 C C . PHE A 1 388 ? -15.709 7.664 9.868 1.00 75.44 388 PHE A C 1
ATOM 3046 O O . PHE A 1 388 ? -15.561 8.620 10.620 1.00 75.44 388 PHE A O 1
ATOM 3053 N N . PHE A 1 389 ? -15.893 6.428 10.327 1.00 78.56 389 PHE A N 1
ATOM 3054 C CA . PHE A 1 389 ? -15.905 6.113 11.748 1.00 78.56 389 PHE A CA 1
ATOM 3055 C C . PHE A 1 389 ? -14.997 4.913 12.028 1.00 78.56 389 PHE A C 1
ATOM 3057 O O . PHE A 1 389 ? -14.909 4.014 11.191 1.00 78.56 389 PHE A O 1
ATOM 3064 N N . PRO A 1 390 ? -14.351 4.842 13.207 1.00 80.31 390 PRO A N 1
ATOM 3065 C CA . PRO A 1 390 ? -13.511 3.701 13.569 1.00 80.31 390 PRO A CA 1
ATOM 3066 C C . PRO A 1 390 ? -14.254 2.358 13.571 1.00 80.31 390 PRO A C 1
ATOM 3068 O O . PRO A 1 390 ? -13.634 1.322 13.352 1.00 80.31 390 PRO A O 1
ATOM 3071 N N . GLN A 1 391 ? -15.569 2.366 13.835 1.00 81.19 391 GLN A N 1
ATOM 3072 C CA . GLN A 1 391 ? -16.455 1.189 13.831 1.00 81.19 391 GLN A CA 1
ATOM 3073 C C . GLN A 1 391 ? -15.889 -0.028 14.587 1.00 81.19 391 GLN A C 1
ATOM 3075 O O . GLN A 1 391 ? -16.029 -1.163 14.137 1.00 81.19 391 GLN A O 1
ATOM 3080 N N . ILE A 1 392 ? -15.213 0.196 15.721 1.00 85.81 392 ILE A N 1
ATOM 3081 C CA . ILE A 1 392 ? -14.579 -0.886 16.487 1.00 85.81 392 ILE A CA 1
ATOM 3082 C C . ILE A 1 392 ? -15.666 -1.859 16.982 1.00 85.81 392 ILE A C 1
ATOM 3084 O O . ILE A 1 392 ? -16.588 -1.428 17.676 1.00 85.81 392 ILE A O 1
ATOM 3088 N N . PRO A 1 393 ? -15.580 -3.164 16.657 1.00 88.50 393 PRO A N 1
ATOM 3089 C CA . PRO A 1 393 ? -16.544 -4.153 17.115 1.00 88.50 393 PRO A CA 1
ATOM 3090 C C . PRO A 1 393 ? -16.552 -4.265 18.640 1.00 88.50 393 PRO A C 1
ATOM 3092 O O . PRO A 1 393 ? -15.486 -4.319 19.259 1.00 88.50 393 PRO A O 1
ATOM 3095 N N . VAL A 1 394 ? -17.744 -4.403 19.229 1.00 87.56 394 VAL A N 1
ATOM 3096 C CA . VAL A 1 394 ? -17.935 -4.508 20.689 1.00 87.56 394 VAL A CA 1
ATOM 3097 C C . VAL A 1 394 ? -17.038 -5.565 21.344 1.00 87.56 394 VAL A C 1
ATOM 3099 O O . VAL A 1 394 ? -16.430 -5.240 22.358 1.00 87.56 394 VAL A O 1
ATOM 3102 N N . PRO A 1 395 ? -16.832 -6.774 20.776 1.00 88.94 395 PRO A N 1
ATOM 3103 C CA . PRO A 1 395 ? -15.921 -7.749 21.380 1.00 88.94 395 PRO A CA 1
ATOM 3104 C C . PRO A 1 395 ? -14.469 -7.262 21.486 1.00 88.94 395 PRO A C 1
ATOM 3106 O O . PRO A 1 395 ? -13.809 -7.516 22.482 1.00 88.94 395 PRO A O 1
ATOM 3109 N N . ILE A 1 396 ? -13.968 -6.531 20.482 1.00 91.25 396 ILE A N 1
ATOM 3110 C CA . ILE A 1 396 ? -12.593 -6.003 20.499 1.00 91.25 396 ILE A CA 1
ATOM 3111 C C . ILE A 1 396 ? -12.483 -4.854 21.505 1.00 91.25 396 ILE A C 1
ATOM 3113 O O . ILE A 1 396 ? -11.468 -4.723 22.184 1.00 91.25 396 ILE A O 1
ATOM 3117 N N . LEU A 1 397 ? -13.529 -4.032 21.611 1.00 90.81 397 LEU A N 1
ATOM 3118 C CA . LEU A 1 397 ? -13.600 -2.959 22.597 1.00 90.81 397 LEU A CA 1
ATOM 3119 C C . LEU A 1 397 ? -13.667 -3.513 24.030 1.00 90.81 397 LEU A C 1
ATOM 3121 O O . LEU A 1 397 ? -12.983 -2.996 24.907 1.00 90.81 397 LEU A O 1
ATOM 3125 N N . ALA A 1 398 ? -14.418 -4.594 24.251 1.00 90.00 398 ALA A N 1
ATOM 3126 C CA . ALA A 1 398 ? -14.476 -5.307 25.524 1.00 90.00 398 ALA A CA 1
ATOM 3127 C C . ALA A 1 398 ? -13.103 -5.867 25.926 1.00 90.00 398 ALA A C 1
ATOM 3129 O O . ALA A 1 398 ? -12.644 -5.617 27.041 1.00 90.00 398 ALA A O 1
ATOM 3130 N N . ASP A 1 399 ? -12.407 -6.532 24.996 1.00 93.31 399 ASP A N 1
ATOM 3131 C CA . ASP A 1 399 ? -11.045 -7.028 25.224 1.00 93.31 399 ASP A CA 1
ATOM 3132 C C . ASP A 1 399 ? -10.057 -5.871 25.508 1.00 93.31 399 ASP A C 1
ATOM 3134 O O . ASP A 1 399 ? -9.150 -6.009 26.329 1.00 93.31 399 ASP A O 1
ATOM 3138 N N . LEU A 1 400 ? -10.232 -4.707 24.865 1.00 94.06 400 LEU A N 1
ATOM 3139 C CA . LEU A 1 400 ? -9.421 -3.512 25.126 1.00 94.06 400 LEU A CA 1
ATOM 3140 C C . LEU A 1 400 ? -9.660 -2.957 26.536 1.00 94.06 400 LEU A C 1
ATOM 3142 O O . LEU A 1 400 ? -8.701 -2.601 27.215 1.00 94.06 400 LEU A O 1
ATOM 3146 N N . VAL A 1 401 ? -10.915 -2.890 26.987 1.00 93.31 401 VAL A N 1
ATOM 3147 C CA . VAL A 1 401 ? -11.255 -2.439 28.346 1.00 93.31 401 VAL A CA 1
ATOM 3148 C C . VAL A 1 401 ? -10.661 -3.385 29.389 1.00 93.31 401 VAL A C 1
ATOM 3150 O O . VAL A 1 401 ? -10.055 -2.913 30.348 1.00 93.31 401 VAL A O 1
ATOM 3153 N N . HIS A 1 402 ? -10.740 -4.701 29.174 1.00 92.44 402 HIS A N 1
ATOM 3154 C CA . HIS A 1 402 ? -10.051 -5.668 30.032 1.00 92.44 402 HIS A CA 1
ATOM 3155 C C . HIS A 1 402 ? -8.542 -5.424 30.077 1.00 92.44 402 HIS A C 1
ATOM 3157 O O . HIS A 1 402 ? -7.981 -5.331 31.163 1.00 92.44 402 HIS A O 1
ATOM 3163 N N . LEU A 1 403 ? -7.898 -5.224 28.922 1.00 93.88 403 LEU A N 1
ATOM 3164 C CA . LEU A 1 403 ? -6.467 -4.925 28.865 1.00 93.88 403 LEU A CA 1
ATOM 3165 C C . LEU A 1 403 ? -6.097 -3.654 29.646 1.00 93.88 403 LEU A C 1
ATOM 3167 O O . LEU A 1 403 ? -5.040 -3.601 30.269 1.00 93.88 403 LEU A O 1
ATOM 3171 N N . VAL A 1 404 ? -6.944 -2.624 29.604 1.00 93.88 404 VAL A N 1
ATOM 3172 C CA . VAL A 1 404 ? -6.746 -1.375 30.356 1.00 93.88 404 VAL A CA 1
ATOM 3173 C C . VAL A 1 404 ? -6.808 -1.621 31.863 1.00 93.88 404 VAL A C 1
ATOM 3175 O O . VAL A 1 404 ? -5.964 -1.097 32.593 1.00 93.88 404 VAL A O 1
ATOM 3178 N N . VAL A 1 405 ? -7.767 -2.434 32.317 1.00 91.81 405 VAL A N 1
ATOM 3179 C CA . VAL A 1 405 ? -7.897 -2.839 33.724 1.00 91.81 405 VAL A CA 1
ATOM 3180 C C . VAL A 1 405 ? -6.701 -3.688 34.159 1.00 91.81 405 VAL A C 1
ATOM 3182 O O . VAL A 1 405 ? -6.070 -3.372 35.165 1.00 91.81 405 VAL A O 1
ATOM 3185 N N . ASP A 1 406 ? -6.325 -4.696 33.368 1.00 91.06 406 ASP A N 1
ATOM 3186 C CA . ASP A 1 406 ? -5.188 -5.582 33.650 1.00 91.06 406 ASP A CA 1
ATOM 3187 C C . ASP A 1 406 ? -3.859 -4.807 33.710 1.00 91.06 406 ASP A C 1
ATOM 3189 O O . ASP A 1 406 ? -2.986 -5.102 34.526 1.00 91.06 406 ASP A O 1
ATOM 3193 N N . ALA A 1 407 ? -3.707 -3.776 32.875 1.00 90.69 407 ALA A N 1
ATOM 3194 C CA . ALA A 1 407 ? -2.553 -2.879 32.881 1.00 90.69 407 ALA A CA 1
ATOM 3195 C C . ALA A 1 407 ? -2.627 -1.771 33.952 1.00 90.69 407 ALA A C 1
ATOM 3197 O O . ALA A 1 407 ? -1.719 -0.941 34.017 1.00 90.69 407 ALA A O 1
ATOM 3198 N N . GLN A 1 408 ? -3.695 -1.726 34.760 1.00 90.00 408 GLN A N 1
ATOM 3199 C CA . GLN A 1 408 ? -3.973 -0.695 35.771 1.00 90.00 408 GLN A CA 1
ATOM 3200 C C . GLN A 1 408 ? -3.953 0.745 35.223 1.00 90.00 408 GLN A C 1
ATOM 3202 O O . GLN A 1 408 ? -3.662 1.705 35.938 1.00 90.00 408 GLN A O 1
ATOM 3207 N N . ALA A 1 409 ? -4.290 0.926 33.945 1.00 91.69 409 ALA A N 1
ATOM 3208 C CA . ALA A 1 409 ? -4.296 2.226 33.279 1.00 91.69 409 ALA A CA 1
ATOM 3209 C C . ALA A 1 409 ? -5.638 2.953 33.491 1.00 91.69 409 ALA A C 1
ATOM 3211 O O . ALA A 1 409 ? -6.373 3.237 32.548 1.00 91.69 409 ALA A O 1
ATOM 3212 N N . LEU A 1 410 ? -5.973 3.254 34.747 1.00 89.94 410 LEU A N 1
ATOM 3213 C CA . LEU A 1 410 ? -7.298 3.750 35.142 1.00 89.94 410 LEU A CA 1
ATOM 3214 C C . LEU A 1 410 ? -7.678 5.098 34.510 1.00 89.94 410 LEU A C 1
ATOM 3216 O O . LEU A 1 410 ? -8.827 5.279 34.118 1.00 89.94 410 LEU A O 1
ATOM 3220 N N . GLU A 1 411 ? -6.722 6.013 34.333 1.00 90.06 411 GLU A N 1
ATOM 3221 C CA . GLU A 1 411 ? -6.951 7.286 33.625 1.00 90.06 411 GLU A CA 1
ATOM 3222 C C . GLU A 1 411 ? -7.365 7.073 32.163 1.00 90.06 411 GLU A C 1
ATOM 3224 O O . GLU A 1 411 ? -8.199 7.792 31.620 1.00 90.06 411 GLU A O 1
ATOM 3229 N N . LEU A 1 412 ? -6.805 6.050 31.516 1.00 89.94 412 LEU A N 1
ATOM 3230 C CA . LEU A 1 412 ? -7.200 5.681 30.163 1.00 89.94 412 LEU A CA 1
ATOM 3231 C C . LEU A 1 412 ? -8.593 5.040 30.162 1.00 89.94 412 LEU A C 1
ATOM 3233 O O . LEU A 1 412 ? -9.391 5.307 29.267 1.00 89.94 412 LEU A O 1
ATOM 3237 N N . GLY A 1 413 ? -8.902 4.231 31.177 1.00 89.00 413 GLY A N 1
ATOM 3238 C CA . GLY A 1 413 ? -10.231 3.654 31.371 1.00 89.00 413 GLY A CA 1
ATOM 3239 C C . GLY A 1 413 ? -11.316 4.714 31.567 1.00 89.00 413 GLY A C 1
ATOM 3240 O O . GLY A 1 413 ? -12.377 4.616 30.953 1.00 89.00 413 GLY A O 1
ATOM 3241 N N . SER A 1 414 ? -11.039 5.763 32.348 1.00 89.88 414 SER A N 1
ATOM 3242 C CA . SER A 1 414 ? -11.969 6.884 32.510 1.00 89.88 414 SER A CA 1
ATOM 3243 C C . SER A 1 414 ? -12.124 7.680 31.212 1.00 89.88 414 SER A C 1
ATOM 3245 O O . SER A 1 414 ? -13.251 7.995 30.835 1.00 89.88 414 SER A O 1
ATOM 3247 N N . TRP A 1 415 ? -11.037 7.923 30.470 1.00 91.00 415 TRP A N 1
ATOM 3248 C CA . TRP A 1 415 ? -11.104 8.573 29.156 1.00 91.00 415 TRP A CA 1
ATOM 3249 C C . TRP A 1 415 ? -11.958 7.778 28.152 1.00 91.00 415 TRP A C 1
ATOM 3251 O O . TRP A 1 415 ? -12.767 8.363 27.436 1.00 91.00 415 TRP A O 1
ATOM 3261 N N . LEU A 1 416 ? -11.867 6.443 28.137 1.00 89.88 416 LEU A N 1
ATOM 3262 C CA . LEU A 1 416 ? -12.671 5.599 27.240 1.00 89.88 416 LEU A CA 1
ATOM 3263 C C . LEU A 1 416 ? -14.190 5.727 27.465 1.00 89.88 416 LEU A C 1
ATOM 3265 O O . LEU A 1 416 ? -14.949 5.569 26.506 1.00 89.88 416 LEU A O 1
ATOM 3269 N N . LEU A 1 417 ? -14.620 6.000 28.702 1.00 89.88 417 LEU A N 1
ATOM 3270 C CA . LEU A 1 417 ? -16.030 6.074 29.114 1.00 89.88 417 LEU A CA 1
ATOM 3271 C C . LEU A 1 417 ? -16.587 7.499 29.155 1.00 89.88 417 LEU A C 1
ATOM 3273 O O . LEU A 1 417 ? -17.762 7.720 28.858 1.00 89.88 417 LEU A O 1
ATOM 3277 N N . TYR A 1 418 ? -15.751 8.457 29.550 1.00 90.12 418 TYR A N 1
ATOM 3278 C CA . TYR A 1 418 ? -16.170 9.807 29.924 1.00 90.12 418 TYR A CA 1
ATOM 3279 C C . TYR A 1 418 ? -15.485 10.906 29.118 1.00 90.12 418 TYR A C 1
ATOM 3281 O O . TYR A 1 418 ? -15.588 12.070 29.492 1.00 90.12 418 TYR A O 1
ATOM 3289 N N . SER A 1 419 ? -14.782 10.571 28.031 1.00 87.06 419 SER A N 1
ATOM 3290 C CA . SER A 1 419 ? -14.209 11.600 27.165 1.00 87.06 419 SER A CA 1
ATOM 3291 C C . SER A 1 419 ? -15.293 12.564 26.661 1.00 87.06 419 SER A C 1
ATOM 3293 O O . SER A 1 419 ? -16.316 12.154 26.110 1.00 87.06 419 SER A O 1
ATOM 3295 N N . GLU A 1 420 ? -15.031 13.857 26.855 1.00 82.81 420 GLU A N 1
ATOM 3296 C CA . GLU A 1 420 ? -15.807 14.984 26.324 1.00 82.81 420 GLU A CA 1
ATOM 3297 C C . GLU A 1 420 ? -15.176 15.549 25.037 1.00 82.81 420 GLU A C 1
ATOM 3299 O O . GLU A 1 420 ? -15.479 16.670 24.624 1.00 82.81 420 GLU A O 1
ATOM 3304 N N . ASP A 1 421 ? -14.273 14.791 24.407 1.00 78.69 421 ASP A N 1
ATOM 3305 C CA . ASP A 1 421 ? -13.657 15.176 23.139 1.00 78.69 421 ASP A CA 1
ATOM 3306 C C . ASP A 1 421 ? -14.717 15.282 22.023 1.00 78.69 421 ASP A C 1
ATOM 3308 O O . ASP A 1 421 ? -15.837 14.784 22.142 1.00 78.69 421 ASP A O 1
ATOM 3312 N N . LEU A 1 422 ? -14.364 15.922 20.901 1.00 72.56 422 LEU A N 1
ATOM 3313 C CA . LEU A 1 422 ? -15.287 16.198 19.784 1.00 72.56 422 LEU A CA 1
ATOM 3314 C C . LEU A 1 422 ? -15.997 14.949 19.232 1.00 72.56 422 LEU A C 1
ATOM 3316 O O . LEU A 1 422 ? -17.138 15.048 18.784 1.00 72.56 422 LEU A O 1
ATOM 3320 N N . ASP A 1 423 ? -15.339 13.790 19.267 1.00 69.19 423 ASP A N 1
ATOM 3321 C CA . ASP A 1 423 ? -15.908 12.514 18.817 1.00 69.19 423 ASP A CA 1
ATOM 3322 C C . ASP A 1 423 ? -16.716 11.785 19.911 1.00 69.19 423 ASP A C 1
ATOM 3324 O O . ASP A 1 423 ? -17.417 10.813 19.620 1.00 69.19 423 ASP A O 1
ATOM 3328 N N . GLY A 1 424 ? -16.648 12.260 21.159 1.00 80.56 424 GLY A N 1
ATOM 3329 C CA . GLY A 1 424 ? -17.235 11.629 22.337 1.00 80.56 424 GLY A CA 1
ATOM 3330 C C . GLY A 1 424 ? -16.465 10.397 22.836 1.00 80.56 424 GLY A C 1
ATOM 3331 O O . GLY A 1 424 ? -15.392 10.060 22.324 1.00 80.56 424 GLY A O 1
ATOM 3332 N N . PRO A 1 425 ? -17.003 9.691 23.847 1.00 86.69 425 PRO A N 1
ATOM 3333 C CA . PRO A 1 425 ? -16.349 8.521 24.417 1.00 86.69 425 PRO A CA 1
ATOM 3334 C C . PRO A 1 425 ? -16.372 7.340 23.444 1.00 86.69 425 PRO A C 1
ATOM 3336 O O . PRO A 1 425 ? -17.396 7.042 22.819 1.00 86.69 425 PRO A O 1
ATOM 3339 N N . LEU A 1 426 ? -15.252 6.613 23.365 1.00 84.50 426 LEU A N 1
ATOM 3340 C CA . LEU A 1 426 ? -15.143 5.418 22.523 1.00 84.50 426 LEU A CA 1
ATOM 3341 C C . LEU A 1 426 ? -16.149 4.342 22.961 1.00 84.50 426 LEU A C 1
ATOM 3343 O O . LEU A 1 426 ? -16.758 3.672 22.122 1.00 84.50 426 LEU A O 1
ATOM 3347 N N . VAL A 1 427 ? -16.364 4.212 24.276 1.00 86.62 427 VAL A N 1
ATOM 3348 C CA . VAL A 1 427 ? -17.418 3.381 24.860 1.00 86.62 427 VAL A CA 1
ATOM 3349 C C . VAL A 1 427 ? -18.636 4.255 25.170 1.00 86.62 427 VAL A C 1
ATOM 3351 O O . VAL A 1 427 ? -18.819 4.751 26.278 1.00 86.62 427 VAL A O 1
ATOM 3354 N N . HIS A 1 428 ? -19.498 4.453 24.176 1.00 85.19 428 HIS A N 1
ATOM 3355 C CA . HIS A 1 428 ? -20.726 5.227 24.356 1.00 85.19 428 HIS A CA 1
ATOM 3356 C C . HIS A 1 428 ? -21.758 4.479 25.218 1.00 85.19 428 HIS A C 1
ATOM 3358 O O . HIS A 1 428 ? -21.844 3.252 25.186 1.00 85.19 428 HIS A O 1
ATOM 3364 N N . LYS A 1 429 ? -22.626 5.224 25.920 1.00 83.88 429 LYS A N 1
ATOM 3365 C CA . LYS A 1 429 ? -23.649 4.674 26.839 1.00 83.88 429 LYS A CA 1
ATOM 3366 C C . LYS A 1 429 ? -24.573 3.618 26.216 1.00 83.88 429 LYS A C 1
ATOM 3368 O O . LYS A 1 429 ? -25.102 2.771 26.927 1.00 83.88 429 LYS A O 1
ATOM 3373 N N . GLY A 1 430 ? -24.762 3.643 24.894 1.00 80.50 430 GLY A N 1
ATOM 3374 C CA . GLY A 1 430 ? -25.506 2.604 24.172 1.00 80.50 430 GLY A CA 1
ATOM 3375 C C . GLY A 1 430 ? -24.904 1.203 24.347 1.00 80.50 430 GLY A C 1
ATOM 3376 O O . GLY A 1 430 ? -25.646 0.232 24.487 1.00 80.50 430 GLY A O 1
ATOM 3377 N N . LEU A 1 431 ? -23.575 1.104 24.449 1.00 82.00 431 LEU A N 1
ATOM 3378 C CA . LEU A 1 431 ? -22.855 -0.162 24.623 1.00 82.00 431 LEU A CA 1
ATOM 3379 C C . LEU A 1 431 ? -22.969 -0.743 26.030 1.00 82.00 431 LEU A C 1
ATOM 3381 O O . LEU A 1 431 ? -22.674 -1.917 26.215 1.00 82.00 431 LEU A O 1
ATOM 3385 N N . TYR A 1 432 ? -23.438 0.025 27.018 1.00 85.06 432 TYR A N 1
ATOM 3386 C CA . TYR A 1 432 ? -23.593 -0.474 28.393 1.00 85.06 432 TYR A CA 1
ATOM 3387 C C . TYR A 1 432 ? -24.683 -1.551 28.482 1.00 85.06 432 TYR A C 1
ATOM 3389 O O . TYR A 1 432 ? -24.733 -2.333 29.430 1.00 85.06 432 TYR A O 1
ATOM 3397 N N . THR A 1 433 ? -25.570 -1.583 27.483 1.00 79.88 433 THR A N 1
ATOM 3398 C CA . THR A 1 433 ? -26.617 -2.596 27.351 1.00 79.88 433 THR A CA 1
ATOM 3399 C C . THR A 1 433 ? -26.121 -3.899 26.726 1.00 79.88 433 THR A C 1
ATOM 3401 O O . THR A 1 433 ? -26.797 -4.917 26.859 1.00 79.88 433 THR A O 1
ATOM 3404 N N . ASP A 1 434 ? -24.952 -3.898 26.077 1.00 80.56 434 ASP A N 1
ATOM 3405 C CA . ASP A 1 434 ? -24.423 -5.087 25.415 1.00 80.56 434 ASP A CA 1
ATOM 3406 C C . ASP A 1 434 ? -23.895 -6.091 26.462 1.00 80.56 434 ASP A C 1
ATOM 3408 O O . ASP A 1 434 ? -23.063 -5.730 27.304 1.00 80.56 434 ASP A O 1
ATOM 3412 N N . PRO A 1 435 ? -24.348 -7.359 26.440 1.00 80.44 435 PRO A N 1
ATOM 3413 C CA . PRO A 1 435 ? -23.915 -8.368 27.405 1.00 80.44 435 PRO A CA 1
ATOM 3414 C C . PRO A 1 435 ? -22.409 -8.661 27.349 1.00 80.44 435 PRO A C 1
ATOM 3416 O O . PRO A 1 435 ? -21.836 -9.046 28.366 1.00 80.44 435 PRO A O 1
ATOM 3419 N N . ILE A 1 436 ? -21.756 -8.478 26.196 1.00 83.44 436 ILE A N 1
ATOM 3420 C CA . ILE A 1 436 ? -20.310 -8.701 26.040 1.00 83.44 436 ILE A CA 1
ATOM 3421 C C . ILE A 1 436 ? -19.519 -7.612 26.770 1.00 83.44 436 ILE A C 1
ATOM 3423 O O . ILE A 1 436 ? -18.448 -7.878 27.307 1.00 83.44 436 ILE A O 1
ATOM 3427 N N . MET A 1 437 ? -20.060 -6.395 26.818 1.00 86.12 437 MET A N 1
ATOM 3428 C CA . MET A 1 437 ? -19.406 -5.242 27.430 1.00 86.12 437 MET A CA 1
ATOM 3429 C C . MET A 1 437 ? -19.635 -5.177 28.949 1.00 86.12 437 MET A C 1
ATOM 3431 O O . MET A 1 437 ? -18.858 -4.562 29.671 1.00 86.12 437 MET A O 1
ATOM 3435 N N . ALA A 1 438 ? -20.670 -5.842 29.464 1.00 84.12 438 ALA A N 1
ATOM 3436 C CA . ALA A 1 438 ? -21.059 -5.766 30.870 1.00 84.12 438 ALA A CA 1
ATOM 3437 C C . ALA A 1 438 ? -19.943 -6.165 31.851 1.00 84.12 438 ALA A C 1
ATOM 3439 O O . ALA A 1 438 ? -19.641 -5.398 32.762 1.00 84.12 438 ALA A O 1
ATOM 3440 N N . ALA A 1 439 ? -19.319 -7.331 31.656 1.00 84.38 439 ALA A N 1
ATOM 3441 C CA . ALA A 1 439 ? -18.263 -7.827 32.544 1.00 84.38 439 ALA A CA 1
ATOM 3442 C C . ALA A 1 439 ? -17.025 -6.902 32.567 1.00 84.38 439 ALA A C 1
ATOM 3444 O O . ALA A 1 439 ? -16.682 -6.419 33.647 1.00 84.38 439 ALA A O 1
ATOM 3445 N N . PRO A 1 440 ? -16.413 -6.533 31.421 1.00 88.00 440 PRO A N 1
ATOM 3446 C CA . PRO A 1 440 ? -15.288 -5.598 31.435 1.00 88.00 440 PRO A CA 1
ATOM 3447 C C . PRO A 1 440 ? -15.630 -4.228 32.035 1.00 88.00 440 PRO A C 1
ATOM 3449 O O . PRO A 1 440 ? -14.783 -3.626 32.693 1.00 88.00 440 PRO A O 1
ATOM 3452 N N . LEU A 1 441 ? -16.861 -3.731 31.852 1.00 88.75 441 LEU A N 1
ATOM 3453 C CA . LEU A 1 441 ? -17.291 -2.469 32.461 1.00 88.75 441 LEU A CA 1
ATOM 3454 C C . LEU A 1 441 ? -17.470 -2.559 33.973 1.00 88.75 441 LEU A C 1
ATOM 3456 O O . LEU A 1 441 ? -17.089 -1.621 34.663 1.00 88.75 441 LEU A O 1
ATOM 3460 N N . ILE A 1 442 ? -18.032 -3.653 34.494 1.00 86.62 442 ILE A N 1
ATOM 3461 C CA . ILE A 1 442 ? -18.114 -3.891 35.944 1.00 86.62 442 ILE A CA 1
ATOM 3462 C C . ILE A 1 442 ? -16.705 -3.930 36.521 1.00 86.62 442 ILE A C 1
ATOM 3464 O O . ILE A 1 442 ? -16.423 -3.257 37.517 1.00 86.62 442 ILE A O 1
ATOM 3468 N N . ARG A 1 443 ? -15.804 -4.632 35.823 1.00 85.56 443 ARG A N 1
ATOM 3469 C CA . ARG A 1 443 ? -14.418 -4.764 36.242 1.00 85.56 443 ARG A CA 1
ATOM 3470 C C . ARG A 1 443 ? -13.736 -3.402 36.371 1.00 85.56 443 ARG A C 1
ATOM 3472 O O . ARG A 1 443 ? -13.193 -3.059 37.423 1.00 85.56 443 ARG A O 1
ATOM 3479 N N . LEU A 1 444 ? -13.875 -2.586 35.326 1.00 87.88 444 LEU A N 1
ATOM 3480 C CA . LEU A 1 444 ? -13.373 -1.217 35.281 1.00 87.88 444 LEU A CA 1
ATOM 3481 C C . LEU A 1 444 ? -14.049 -0.301 36.314 1.00 87.88 444 LEU A C 1
ATOM 3483 O O . LEU A 1 444 ? -13.354 0.463 36.980 1.00 87.88 444 LEU A O 1
ATOM 3487 N N . ALA A 1 445 ? -15.371 -0.385 36.484 1.00 87.75 445 ALA A N 1
ATOM 3488 C CA . ALA A 1 445 ? -16.119 0.423 37.446 1.00 87.75 445 ALA A CA 1
ATOM 3489 C C . ALA A 1 445 ? -15.631 0.181 38.876 1.00 87.75 445 ALA A C 1
ATOM 3491 O O . ALA A 1 445 ? -15.426 1.139 39.618 1.00 87.75 445 ALA A O 1
ATOM 3492 N N . ALA A 1 446 ? -15.372 -1.073 39.257 1.00 86.12 446 ALA A N 1
ATOM 3493 C CA . ALA A 1 446 ? -14.835 -1.348 40.586 1.00 86.12 446 ALA A CA 1
ATOM 3494 C C . ALA A 1 446 ? -13.383 -0.885 40.728 1.00 86.12 446 ALA A C 1
ATOM 3496 O O . ALA A 1 446 ? -13.034 -0.311 41.756 1.00 86.12 446 ALA A O 1
ATOM 3497 N N . SER A 1 447 ? -12.552 -1.050 39.689 1.00 87.06 447 SER A N 1
ATOM 3498 C CA . SER A 1 447 ? -11.183 -0.511 39.707 1.00 87.06 447 SER A CA 1
ATOM 3499 C C . SER A 1 447 ? -11.155 1.021 39.814 1.00 87.06 447 SER A C 1
ATOM 3501 O O . SER A 1 447 ? -10.252 1.573 40.437 1.00 87.06 447 SER A O 1
ATOM 3503 N N . LEU A 1 448 ? -12.151 1.713 39.251 1.00 86.00 448 LEU A N 1
ATOM 3504 C CA . LEU A 1 448 ? -12.342 3.164 39.371 1.00 86.00 448 LEU A CA 1
ATOM 3505 C C . LEU A 1 448 ? -13.091 3.588 40.646 1.00 86.00 448 LEU A C 1
ATOM 3507 O O . LEU A 1 448 ? -13.152 4.781 40.933 1.00 86.00 448 LEU A O 1
ATOM 3511 N N . SER A 1 449 ? -13.655 2.641 41.406 1.00 85.69 449 SER A N 1
ATOM 3512 C CA . SER A 1 449 ? -14.590 2.904 42.514 1.00 85.69 449 SER A CA 1
ATOM 3513 C C . SER A 1 449 ? -15.797 3.769 42.105 1.00 85.69 449 SER A C 1
ATOM 3515 O O . SER A 1 449 ? -16.271 4.608 42.870 1.00 85.69 449 SER A O 1
ATOM 3517 N N . ASP A 1 450 ? -16.301 3.566 40.886 1.00 86.19 450 ASP A N 1
ATOM 3518 C CA . ASP A 1 450 ? -17.439 4.293 40.324 1.00 86.19 450 ASP A CA 1
ATOM 3519 C C . ASP A 1 450 ? -18.759 3.548 40.592 1.00 86.19 450 ASP A C 1
ATOM 3521 O O . ASP A 1 450 ? -19.225 2.712 39.808 1.00 86.19 450 ASP A O 1
ATOM 3525 N N . GLU A 1 451 ? -19.370 3.856 41.737 1.00 82.19 451 GLU A N 1
ATOM 3526 C CA . GLU A 1 451 ? -20.642 3.261 42.166 1.00 82.19 451 GLU A CA 1
ATOM 3527 C C . GLU A 1 451 ? -21.809 3.612 41.229 1.00 82.19 451 GLU A C 1
ATOM 3529 O O . GLU A 1 451 ? -22.764 2.839 41.101 1.00 82.19 451 GLU A O 1
ATOM 3534 N N . VAL A 1 452 ? -21.741 4.765 40.555 1.00 86.62 452 VAL A N 1
ATOM 3535 C CA . VAL A 1 452 ? -22.805 5.240 39.662 1.00 86.62 452 VAL A CA 1
ATOM 3536 C C . VAL A 1 452 ? -22.824 4.398 38.394 1.00 86.62 452 VAL A C 1
ATOM 3538 O O . VAL A 1 452 ? -23.878 3.877 38.021 1.00 86.62 452 VAL A O 1
ATOM 3541 N N . LEU A 1 453 ? -21.658 4.200 37.773 1.00 85.25 453 LEU A N 1
ATOM 3542 C CA . LEU A 1 453 ? -21.512 3.345 36.596 1.00 85.25 453 LEU A CA 1
ATOM 3543 C C . LEU A 1 453 ? -21.933 1.903 36.897 1.00 85.25 453 LEU A C 1
ATOM 3545 O O . LEU A 1 453 ? -22.684 1.296 36.130 1.00 85.25 453 LEU A O 1
ATOM 3549 N N . MET A 1 454 ? -21.507 1.373 38.046 1.00 82.31 454 MET A N 1
ATOM 3550 C CA . MET A 1 454 ? -21.858 0.020 38.474 1.00 82.31 454 MET A CA 1
ATOM 3551 C C . MET A 1 454 ? -23.374 -0.148 38.661 1.00 82.31 454 MET A C 1
ATOM 3553 O O . MET A 1 454 ? -23.963 -1.108 38.154 1.00 82.31 454 MET A O 1
ATOM 3557 N N . ALA A 1 455 ? -24.033 0.807 39.326 1.00 80.75 455 ALA A N 1
ATOM 3558 C CA . ALA A 1 455 ? -25.483 0.794 39.503 1.00 80.75 455 ALA A CA 1
ATOM 3559 C C . ALA A 1 455 ? -26.238 0.901 38.167 1.00 80.75 455 ALA A C 1
ATOM 3561 O O . ALA A 1 455 ? -27.263 0.233 37.982 1.00 80.75 455 ALA A O 1
ATOM 3562 N N . GLU A 1 456 ? -25.742 1.709 37.223 1.00 83.25 456 GLU A N 1
ATOM 3563 C CA . GLU A 1 456 ? -26.317 1.816 35.882 1.00 83.25 456 GLU A CA 1
ATOM 3564 C C . GLU A 1 456 ? -26.243 0.481 35.130 1.00 83.25 456 GLU A C 1
ATOM 3566 O O . GLU A 1 456 ? -27.275 -0.003 34.658 1.00 83.25 456 GLU A O 1
ATOM 3571 N N . ILE A 1 457 ? -25.071 -0.160 35.072 1.00 82.19 457 ILE A N 1
ATOM 3572 C CA . ILE A 1 457 ? -24.876 -1.428 34.349 1.00 82.19 457 ILE A CA 1
ATOM 3573 C C . ILE A 1 457 ? -25.766 -2.532 34.931 1.00 82.19 457 ILE A C 1
ATOM 3575 O O . ILE A 1 457 ? -26.491 -3.197 34.188 1.00 82.19 457 ILE A O 1
ATOM 3579 N N . LEU A 1 458 ? -25.790 -2.687 36.260 1.00 79.38 458 LEU A N 1
ATOM 3580 C CA . LEU A 1 458 ? -26.619 -3.696 36.930 1.00 79.38 458 LEU A CA 1
ATOM 3581 C C . LEU A 1 458 ? -28.115 -3.485 36.659 1.00 79.38 458 LEU A C 1
ATOM 3583 O O . LEU A 1 458 ? -28.858 -4.445 36.429 1.00 79.38 458 LEU A O 1
ATOM 3587 N N . LYS A 1 459 ? -28.567 -2.226 36.630 1.00 80.81 459 LYS A N 1
ATOM 3588 C CA . LYS A 1 459 ? -29.952 -1.877 36.293 1.00 80.81 459 LYS A CA 1
ATOM 3589 C C . LYS A 1 459 ? -30.289 -2.216 34.839 1.00 80.81 459 LYS A C 1
ATOM 3591 O O . LYS A 1 459 ? -31.392 -2.702 34.581 1.00 80.81 459 LYS A O 1
ATOM 3596 N N . TYR A 1 460 ? -29.373 -1.974 33.899 1.00 75.56 460 TYR A N 1
ATOM 3597 C CA . TYR A 1 460 ? -29.578 -2.307 32.486 1.00 75.56 460 TYR A CA 1
ATOM 3598 C C . TYR A 1 460 ? -29.615 -3.818 32.247 1.00 75.56 460 TYR A C 1
ATOM 3600 O O . TYR A 1 460 ? -30.524 -4.292 31.562 1.00 75.56 460 TYR A O 1
ATOM 3608 N N . GLN A 1 461 ? -28.719 -4.574 32.884 1.00 70.56 461 GLN A N 1
ATOM 3609 C CA . GLN A 1 461 ? -28.690 -6.038 32.803 1.00 70.56 461 GLN A CA 1
ATOM 3610 C C . GLN A 1 461 ? -29.981 -6.660 33.356 1.00 70.56 461 GLN A C 1
ATOM 3612 O O . GLN A 1 461 ? -30.615 -7.479 32.694 1.00 70.56 461 GLN A O 1
ATOM 3617 N N . LYS A 1 462 ? -30.465 -6.179 34.509 1.00 70.50 462 LYS A N 1
ATOM 3618 C CA . LYS A 1 462 ? -31.726 -6.643 35.114 1.00 70.50 462 LYS A CA 1
ATOM 3619 C C . LYS A 1 462 ? -32.970 -6.346 34.263 1.00 70.50 462 LYS A C 1
ATOM 3621 O O . LYS A 1 462 ? -33.996 -7.000 34.417 1.00 70.50 462 LYS A O 1
ATOM 3626 N N . LYS A 1 463 ? -32.912 -5.337 33.388 1.00 67.25 463 LYS A N 1
ATOM 3627 C CA . LYS A 1 463 ? -34.027 -4.962 32.504 1.00 67.25 463 LYS A CA 1
ATOM 3628 C C . LYS A 1 463 ? -34.085 -5.816 31.230 1.00 67.25 463 LYS A C 1
ATOM 3630 O O . LYS A 1 463 ? -35.168 -5.951 30.668 1.00 67.25 463 LYS A O 1
ATOM 3635 N N . HIS A 1 464 ? -32.951 -6.348 30.768 1.00 58.38 464 HIS A N 1
ATOM 3636 C CA . HIS A 1 464 ? -32.866 -7.172 29.553 1.00 58.38 464 HIS A CA 1
ATOM 3637 C C . HIS A 1 464 ? -32.952 -8.677 29.829 1.00 58.38 464 HIS A C 1
ATOM 3639 O O . HIS A 1 464 ? -33.506 -9.408 29.008 1.00 58.38 464 HIS A O 1
ATOM 3645 N N . SER A 1 465 ? -32.475 -9.140 30.982 1.00 54.91 465 SER A N 1
ATOM 3646 C CA . SER A 1 465 ? -32.538 -10.551 31.360 1.00 54.91 465 SER A CA 1
ATOM 3647 C C . SER A 1 465 ? -33.818 -10.825 32.160 1.00 54.91 465 SER A C 1
ATOM 3649 O O . SER A 1 465 ? -33.957 -10.388 33.297 1.00 54.91 465 SER A O 1
ATOM 3651 N N . GLN A 1 466 ? -34.789 -11.533 31.564 1.00 49.34 466 GLN A N 1
ATOM 3652 C CA . GLN A 1 466 ? -35.953 -12.078 32.294 1.00 49.34 466 GLN A CA 1
ATOM 3653 C C . GLN A 1 466 ? -35.585 -13.284 33.185 1.00 49.34 466 GLN A C 1
ATOM 3655 O O . GLN A 1 466 ? -36.405 -13.736 33.981 1.00 49.34 466 GLN A O 1
ATOM 3660 N N . THR A 1 467 ? -34.355 -13.781 33.066 1.00 47.12 467 THR A N 1
ATOM 3661 C CA . THR A 1 467 ? -33.720 -14.816 33.893 1.00 47.12 467 THR A CA 1
ATOM 3662 C C . THR A 1 467 ? -32.447 -14.255 34.532 1.00 47.12 467 THR A C 1
ATOM 3664 O O . THR A 1 467 ? -32.000 -13.183 34.127 1.00 47.12 467 THR A O 1
ATOM 3667 N N . ASP A 1 468 ? -31.898 -14.956 35.529 1.00 55.47 468 ASP A N 1
ATOM 3668 C CA . ASP A 1 468 ? -30.702 -14.567 36.291 1.00 55.47 468 ASP A CA 1
ATOM 3669 C C . ASP A 1 468 ? -29.552 -14.008 35.434 1.00 55.47 468 ASP A C 1
ATOM 3671 O O . ASP A 1 468 ? -29.427 -14.292 34.239 1.00 55.47 468 ASP A O 1
ATOM 3675 N N . HIS A 1 469 ? -28.739 -13.154 36.064 1.00 57.22 469 HIS A N 1
ATOM 3676 C CA . HIS A 1 469 ? -27.575 -12.493 35.472 1.00 57.22 469 HIS A CA 1
ATOM 3677 C C . HIS A 1 469 ? -26.726 -13.464 34.627 1.00 57.22 469 HIS A C 1
ATOM 3679 O O . HIS A 1 469 ? -26.576 -14.631 34.973 1.00 57.22 469 HIS A O 1
ATOM 3685 N N . SER A 1 470 ? -26.157 -12.974 33.518 1.00 63.41 470 SER A N 1
ATOM 3686 C CA . SER A 1 470 ? -25.247 -13.768 32.676 1.00 63.41 470 SER A CA 1
ATOM 3687 C C . SER A 1 470 ? -24.136 -14.388 33.534 1.00 63.41 470 SER A C 1
ATOM 3689 O O . SER A 1 470 ? -23.524 -13.669 34.319 1.00 63.41 470 SER A O 1
ATOM 3691 N N . GLU A 1 471 ? -23.863 -15.686 33.372 1.00 66.94 471 GLU A N 1
ATOM 3692 C CA . GLU A 1 471 ? -22.865 -16.458 34.140 1.00 66.94 471 GLU A CA 1
ATOM 3693 C C . GLU A 1 471 ? -21.517 -15.725 34.227 1.00 66.94 471 GLU A C 1
ATOM 3695 O O . GLU A 1 471 ? -20.997 -15.502 35.309 1.00 66.94 471 GLU A O 1
ATOM 3700 N N . LYS A 1 472 ? -21.048 -15.163 33.105 1.00 64.31 472 LYS A N 1
ATOM 3701 C CA . LYS A 1 472 ? -19.809 -14.366 33.049 1.00 64.31 472 LYS A CA 1
ATOM 3702 C C . LYS A 1 472 ? -19.828 -13.093 33.900 1.00 64.31 472 LYS A C 1
ATOM 3704 O O . LYS A 1 472 ? -18.784 -12.627 34.330 1.00 64.31 472 LYS A O 1
ATOM 3709 N N . VAL A 1 473 ? -20.997 -12.478 34.069 1.00 64.81 473 VAL A N 1
ATOM 3710 C CA . VAL A 1 473 ? -21.168 -11.282 34.906 1.00 64.81 473 VAL A CA 1
ATOM 3711 C C . VAL A 1 473 ? -21.177 -11.673 36.381 1.00 64.81 473 VAL A C 1
ATOM 3713 O O . VAL A 1 473 ? -20.639 -10.937 37.199 1.00 64.81 473 VAL A O 1
ATOM 3716 N N . LEU A 1 474 ? -21.772 -12.820 36.717 1.00 69.00 474 LEU A N 1
ATOM 3717 C CA . LEU A 1 474 ? -21.748 -13.361 38.075 1.00 69.00 474 LEU A CA 1
ATOM 3718 C C . LEU A 1 474 ? -20.337 -13.787 38.480 1.00 69.00 474 LEU A C 1
ATOM 3720 O O . LEU A 1 474 ? -19.901 -13.389 39.555 1.00 69.00 474 LEU A O 1
ATOM 3724 N N . ASP A 1 475 ? -19.627 -14.503 37.605 1.00 73.62 475 ASP A N 1
ATOM 3725 C CA . ASP A 1 475 ? -18.228 -14.893 37.804 1.00 73.62 475 ASP A CA 1
ATOM 3726 C C . ASP A 1 475 ? -17.351 -13.664 38.051 1.00 73.62 475 ASP A C 1
ATOM 3728 O O . ASP A 1 475 ? -16.637 -13.607 39.043 1.00 73.62 475 ASP A O 1
ATOM 3732 N N . GLU A 1 476 ? -17.480 -12.627 37.217 1.00 68.81 476 GLU A N 1
ATOM 3733 C CA . GLU A 1 476 ? -16.696 -11.401 37.375 1.00 68.81 476 GLU A CA 1
ATOM 3734 C C . GLU A 1 476 ? -17.034 -10.665 38.680 1.00 68.81 476 GLU A C 1
ATOM 3736 O O . GLU A 1 476 ? -16.138 -10.243 39.402 1.00 68.81 476 GLU A O 1
ATOM 3741 N N . ILE A 1 477 ? -18.317 -10.536 39.040 1.00 68.75 477 ILE A N 1
ATOM 3742 C CA . ILE A 1 477 ? -18.708 -9.941 40.330 1.00 68.75 477 ILE A CA 1
ATOM 3743 C C . ILE A 1 477 ? -18.091 -10.731 41.491 1.00 68.75 477 ILE A C 1
ATOM 3745 O O . ILE A 1 477 ? -17.644 -10.128 42.467 1.00 68.75 477 ILE A O 1
ATOM 3749 N N . LEU A 1 478 ? -18.064 -12.060 41.396 1.00 73.00 478 LEU A N 1
ATOM 3750 C CA . LEU A 1 478 ? -17.521 -12.944 42.420 1.00 73.00 478 LEU A CA 1
ATOM 3751 C C . LEU A 1 478 ? -15.996 -12.808 42.514 1.00 73.00 478 LEU A C 1
ATOM 3753 O O . LEU A 1 478 ? -15.486 -12.589 43.613 1.00 73.00 478 LEU A O 1
ATOM 3757 N N . ASP A 1 479 ? -15.294 -12.807 41.381 1.00 76.31 479 ASP A N 1
ATOM 3758 C CA . ASP A 1 479 ? -13.852 -12.551 41.285 1.00 76.31 479 ASP A CA 1
ATOM 3759 C C . ASP A 1 479 ? -13.490 -11.179 41.871 1.00 76.31 479 ASP A C 1
ATOM 3761 O O . ASP A 1 479 ? -12.544 -11.059 42.651 1.00 76.31 479 ASP A O 1
ATOM 3765 N N . GLN A 1 480 ? -14.301 -10.149 41.619 1.00 68.19 480 GLN A N 1
ATOM 3766 C CA . GLN A 1 480 ? -14.108 -8.832 42.224 1.00 68.19 480 GLN A CA 1
ATOM 3767 C C . GLN A 1 480 ? -14.330 -8.812 43.736 1.00 68.19 480 GLN A C 1
ATOM 3769 O O . GLN A 1 480 ? -13.601 -8.126 44.455 1.00 68.19 480 GLN A O 1
ATOM 3774 N N . GLN A 1 481 ? -15.325 -9.542 44.252 1.00 69.31 481 GLN A N 1
ATOM 3775 C CA . GLN A 1 481 ? -15.511 -9.661 45.702 1.00 69.31 481 GLN A CA 1
ATOM 3776 C C . GLN A 1 481 ? -14.356 -10.434 46.355 1.00 69.31 481 GLN A C 1
ATOM 3778 O O . GLN A 1 481 ? -13.978 -10.112 47.484 1.00 69.31 481 GLN A O 1
ATOM 3783 N N . VAL A 1 482 ? -13.765 -11.403 45.648 1.00 73.94 482 VAL A N 1
ATOM 3784 C CA . VAL A 1 482 ? -12.546 -12.104 46.078 1.00 73.94 482 VAL A CA 1
ATOM 3785 C C . VAL A 1 482 ? -11.350 -11.147 46.100 1.00 73.94 482 VAL A C 1
ATOM 3787 O O . VAL A 1 482 ? -10.661 -11.073 47.119 1.00 73.94 482 VAL A O 1
ATOM 3790 N N . GLU A 1 483 ? -11.127 -10.364 45.040 1.00 70.38 483 GLU A N 1
ATOM 3791 C CA . GLU A 1 483 ? -10.042 -9.370 44.973 1.00 70.38 483 GLU A CA 1
ATOM 3792 C C . GLU A 1 483 ? -10.181 -8.272 46.040 1.00 70.38 483 GLU A C 1
ATOM 3794 O O . GLU A 1 483 ? -9.191 -7.866 46.651 1.00 70.38 483 GLU A O 1
ATOM 3799 N N . ALA A 1 484 ? -11.410 -7.837 46.336 1.00 62.34 484 ALA A N 1
ATOM 3800 C CA . ALA A 1 484 ? -11.710 -6.884 47.405 1.00 62.34 484 ALA A CA 1
ATOM 3801 C C . ALA A 1 484 ? -11.622 -7.491 48.824 1.00 62.34 484 ALA A C 1
ATOM 3803 O O . ALA A 1 484 ? -11.797 -6.774 49.812 1.00 62.34 484 ALA A O 1
ATOM 3804 N N . GLY A 1 485 ? -11.369 -8.801 48.954 1.00 65.44 485 GLY A N 1
ATOM 3805 C CA . GLY A 1 485 ? -11.283 -9.506 50.237 1.00 65.44 485 GLY A CA 1
ATOM 3806 C C . GLY A 1 485 ? -12.618 -9.598 50.984 1.00 65.44 485 GLY A C 1
ATOM 3807 O O . GLY A 1 485 ? -12.641 -9.752 52.208 1.00 65.44 485 GLY A O 1
ATOM 3808 N N . ASN A 1 486 ? -13.737 -9.497 50.267 1.00 70.06 486 ASN A N 1
ATOM 3809 C CA . ASN A 1 486 ? -15.087 -9.427 50.817 1.00 70.06 486 ASN A CA 1
ATOM 3810 C C . ASN A 1 486 ? -15.701 -10.832 50.970 1.00 70.06 486 ASN A C 1
ATOM 3812 O O . ASN A 1 486 ? -16.790 -11.132 50.475 1.00 70.06 486 ASN A O 1
ATOM 3816 N N . TRP A 1 487 ? -14.980 -11.704 51.683 1.00 69.94 487 TRP A N 1
ATOM 3817 C CA . TRP A 1 487 ? -15.293 -13.127 51.879 1.00 69.94 487 TRP A CA 1
ATOM 3818 C C . TRP A 1 487 ? -16.750 -13.446 52.270 1.00 69.94 487 TRP A C 1
ATOM 3820 O O . TRP A 1 487 ? -17.304 -14.384 51.705 1.00 69.94 487 TRP A O 1
ATOM 3830 N N . PRO A 1 488 ? -17.440 -12.660 53.125 1.00 64.50 488 PRO A N 1
ATOM 3831 C CA . PRO A 1 488 ? -18.828 -12.956 53.495 1.00 64.50 488 PRO A CA 1
ATOM 3832 C C . PRO A 1 488 ? -19.829 -12.879 52.331 1.00 64.50 488 PRO A C 1
ATOM 3834 O O . PRO A 1 488 ? -20.880 -13.515 52.378 1.00 64.50 488 PRO A O 1
ATOM 3837 N N . LEU A 1 489 ? -19.542 -12.069 51.306 1.00 60.16 489 LEU A N 1
ATOM 3838 C CA . LEU A 1 489 ? -20.369 -11.959 50.100 1.00 60.16 489 LEU A CA 1
ATOM 3839 C C . LEU A 1 489 ? -20.017 -13.040 49.077 1.00 60.16 489 LEU A C 1
ATOM 3841 O O . LEU A 1 489 ? -20.916 -13.535 48.404 1.00 60.16 489 LEU A O 1
ATOM 3845 N N . VAL A 1 490 ? -18.743 -13.434 49.014 1.00 60.50 490 VAL A N 1
ATOM 3846 C CA . VAL A 1 490 ? -18.264 -14.555 48.192 1.00 60.50 490 VAL A CA 1
ATOM 3847 C C . VAL A 1 490 ? -18.898 -15.866 48.657 1.00 60.50 490 VAL A C 1
ATOM 3849 O O . VAL A 1 490 ? -19.495 -16.569 47.847 1.00 60.50 490 VAL A O 1
ATOM 3852 N N . ASP A 1 491 ? -18.861 -16.149 49.963 1.00 62.34 491 ASP A N 1
ATOM 3853 C CA . ASP A 1 491 ? -19.448 -17.366 50.542 1.00 62.34 491 ASP A CA 1
ATOM 3854 C C . ASP A 1 491 ? -20.950 -17.455 50.238 1.00 62.34 491 ASP A C 1
ATOM 3856 O O . ASP A 1 491 ? -21.460 -18.491 49.817 1.00 62.34 491 ASP A O 1
ATOM 3860 N N . LYS A 1 492 ? -21.658 -16.328 50.357 1.00 57.50 492 LYS A N 1
ATOM 3861 C CA . LYS A 1 4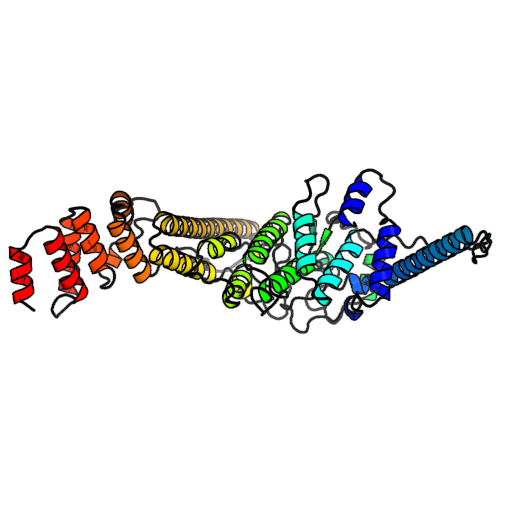92 ? -23.100 -16.251 50.108 1.00 57.50 492 LYS A CA 1
ATOM 3862 C C . LYS A 1 492 ? -23.470 -16.361 48.624 1.00 57.50 492 LYS A C 1
ATOM 3864 O O . LYS A 1 492 ? -24.559 -16.831 48.308 1.00 57.50 492 LYS A O 1
ATOM 3869 N N . ALA A 1 493 ? -22.596 -15.909 47.725 1.00 58.06 493 ALA A N 1
ATOM 3870 C CA . ALA A 1 493 ? -22.779 -16.049 46.283 1.00 58.06 493 ALA A CA 1
ATOM 3871 C C . ALA A 1 493 ? -22.522 -17.496 45.824 1.00 58.06 493 ALA A C 1
ATOM 3873 O O . ALA A 1 493 ? -23.303 -18.027 45.035 1.00 58.06 493 ALA A O 1
ATOM 3874 N N . LEU A 1 494 ? -21.503 -18.162 46.381 1.00 59.75 494 LEU A N 1
ATOM 3875 C CA . LEU A 1 494 ? -21.212 -19.581 46.135 1.00 59.75 494 LEU A CA 1
ATOM 3876 C C . LEU A 1 494 ? -22.306 -20.523 46.664 1.00 59.75 494 LEU A C 1
ATOM 3878 O O . LEU A 1 494 ? -22.511 -21.585 46.092 1.00 59.75 494 LEU A O 1
ATOM 3882 N N . GLU A 1 495 ? -23.029 -20.138 47.720 1.00 56.97 495 GLU A N 1
ATOM 3883 C CA . GLU A 1 495 ? -24.198 -20.878 48.230 1.00 56.97 495 GLU A CA 1
ATOM 3884 C C . GLU A 1 495 ? -25.452 -20.760 47.337 1.00 56.97 495 GLU A C 1
ATOM 3886 O O . GLU A 1 495 ? -26.419 -21.494 47.547 1.00 56.97 495 GLU A O 1
ATOM 3891 N N . SER A 1 496 ? -25.468 -19.814 46.388 1.00 46.91 496 SER A N 1
ATOM 3892 C CA . SER A 1 496 ? -26.628 -19.506 45.532 1.00 46.91 496 SER A CA 1
ATOM 3893 C C . SER A 1 496 ? -26.538 -20.032 44.094 1.00 46.91 496 SER A C 1
ATOM 3895 O O . SER A 1 496 ? -27.526 -19.934 43.363 1.00 46.91 496 SER A O 1
ATOM 3897 N N . PHE A 1 497 ? -25.390 -20.601 43.718 1.00 44.91 497 PHE A N 1
ATOM 3898 C CA . PHE A 1 497 ? -25.223 -21.483 42.558 1.00 44.91 497 PHE A CA 1
ATOM 3899 C C . PHE A 1 497 ? -25.572 -22.927 42.941 1.00 44.91 497 PHE A C 1
ATOM 3901 O O . PHE A 1 497 ? -26.104 -23.653 42.069 1.00 44.91 497 PHE A O 1
#

Secondary structure (DSSP, 8-state):
-HHHHHHHTTS-TT--SPPHHHHHHHHHHHHTT-S-GGGG-----SSTTS----THHHHTHHHHHHHHHHHHHHHHHHHHHHHHHHTTPPPPPS----TT------PPPPPHHHHHHHHHHHHHHTT-HHHHHHHHHHHHT--GGGPPEEE-HHHHHTTTS-TT-GGG--HHHHHHHHHH---SS---S-----SSEEEHHHHHHHHHHHHHTBT--SSTTSB-THHHHHHHHHHHHHHHTTT---SSS-HHHHHHHHHHTT---TTT-HHHHHHHHTTPPPTTHHHHSTTSPPGGG-SS---HHHHS--THHHHHHHHHHHHHHHTT-HHHHHHHHHHHHHHHHHHHHHHHHHHHHHHHHHHHHTTS--------S-SS-----GGGS----HHHHHHHHHHHHHTT-HHHHHHHHH--STT--SS-GGGGG-HHHHHHHHHHHHHHT-HHHHHHHHHHHHHH-SSS--HHHHHHHHHHHHHTT-HHHHHHHHT--

Sequence (497 aa):
MILRDATLANKGRVNQAIKPEILEIIAMLHHSGAMPSTIYSYSPPNDPVSLCQPPTLHLLSNQIITSLTDAAWRAHETNVVEDAKQRGGFYESLRPEIPGSMYKVRVAGLGHEVWLELVLWAMLYGRFYKQGMIALTRLSQLPHDNEWSVLSWRELANPIIQSGQEKSINWDEVKYIFNTGTSDTDQIDNKKKVRRTVSAEVIASMVDAAVSHVSAGVGSRGMSPGNPARFIKQMKLFLERNNMSLGYTSWDAIILRFFESRGVDFEKDPQLAGKISSATSIFGDDISTANAPTRDQLWQPTPAYVLDGSAASIGYYHRLLRAHIKLGSLPGAMGVVKDLQKLTDLNKQNSIQEFFAKQQDAITQDEDDETSEFGFHGRYGGIHYPSFFPQIPVPILADLVHLVVDAQALELGSWLLYSEDLDGPLVHKGLYTDPIMAAPLIRLAASLSDEVLMAEILKYQKKHSQTDHSEKVLDEILDQQVEAGNWPLVDKALESF

pLDDT: mean 74.11, std 16.81, range [28.55, 94.94]

=== Feature glossary ===
The record interleaves many kinds of information about one protein. Here is each kind framed as the question it answers.

Q: Are the domains correctly placed relative to each other?
A: Predicted aligned error is AlphaFold's pairwise confidence. Unlike pLDDT (per-residue), PAE is per-residue-pair and captures whether two parts of the structure are correctly placed relative to each other. Units are ångströms of expected positional error.

Q: Which residues are in helices, strands, or loops?
A: Eight-state secondary structure (DSSP): H is the canonical α-helix, G the tighter 3₁₀-helix, I the wider π-helix; E/B are β-structure, T and S are turns and bends, and '-' is everything else. DSSP derives these from the pattern of main-chain N–H···O=C hydrogen bonds, not from the sequence.

Q: What if only a Cα trace is available?
A: P-SEA three-state annotation labels each residue as helix, strand, or coil based purely on the geometry of the Cα trace. It serves as a fallback when the full backbone (and thus DSSP) is unavailable.

Q: What are the backbone torsion angles?
A: φ (phi) and ψ (psi) are the two rotatable backbone dihedrals per residue: φ is the C(i-1)–N–Cα–C torsion, ψ is the N–Cα–C–N(i+1) torsion, both in degrees on (−180°, 180°]. α-helical residues cluster near (−60°, −45°); β-strand residues near (−120°, +130°). A Ramachandran plot is simply a scatter of (φ, ψ) for every residue.

Q: What known structures does this most resemble?
A: Structural nearest neighbors (via Foldseek easy-search vs the PDB). Reported per hit: target PDB id, E-value, and alignment TM-score. A TM-score above ~0.5 is the conventional threshold for 'same fold'.

Q: What family and function is it annotated with?
A: Database cross-references. InterPro integrates a dozen domain/family signature databases into unified entries with residue-range hits. GO terms attach function/process/location labels with evidence codes. CATH codes position the fold in a four-level structural taxonomy. Organism is the NCBI-taxonomy species name.

Q: Which residues are buried vs exposed?
A: Solvent accessibility: the surface area of each residue that a 1.4 Å water probe can touch, in Å². When only backbone atoms are present the absolute values are lower than full-atom SASA (side chains contribute most of the area) and are flagged as backbone-only.

Q: What do the diagnostic plots show?
A: Three diagnostic plots accompany the record. The Cα contact map visualizes the tertiary structure as a 2D adjacency matrix (8 Å cutoff, sequence-local contacts suppressed). The Ramachandran plot shows the distribution of backbone (φ, ψ) torsions, with points in the α and β basins reflecting secondary structure content. The PAE plot shows AlphaFold's inter-residue confidence as a color matrix.

Q: What is the amino-acid chain?
A: The amino-acid sequence is the protein's primary structure: the linear order of residues from the N-terminus to the C-terminus, written in one-letter code. Everything else here — the 3D coordinates, the secondary structure, the domain annotations — is ultimately a consequence of this string.

Q: What do the rendered images show?
A: The six renders are orthographic views along the three Cartesian axes in both directions. Representation (cartoon, sticks, or surface) and color scheme (sequence-rainbow or by-chain) vary across proteins so the training set covers all the common visualization conventions.

Q: Where is each backbone atom in 3D?
A: The mmCIF table is the protein's shape written out atom by atom. For each backbone N, Cα, C, and carbonyl O, it records an (x, y, z) coordinate triple in Å plus the residue type, chain letter, and residue number.

Q: How mobile is each atom in the crystal?
A: For experimental (PDB) structures, the B-factor (temperature factor) quantifies the positional spread of each atom in the crystal — a combination of thermal vibration and static disorder — in units of Å². High B-factors mark flexible loops or poorly resolved regions; low B-factors mark the rigid, well-ordered core.

Q: How big and how compact is the whole molecule?
A: Three whole-structure scalars: the radius of gyration (RMS distance of Cα from centroid, in Å), the count of Cα–Cα contacts (pairs closer than 8 Å and separated by more than four residues in sequence — i.e. tertiary, not local, contacts), and the bounding-box dimensions. Together they distinguish compact globular folds from extended fibres or disordered chains.

Q: What does the local fold look like, residue by residue?
A: A 3Di character summarizes, for each residue, the relative orientation of the Cα frame of its nearest spatial neighbor. Because it encodes fold topology rather than chemistry, 3Di alignments detect remote structural similarity that sequence alignment misses.

Q: How confident is the AlphaFold model at each residue?
A: For AlphaFold models, the B-factor field carries pLDDT — the model's own estimate of local accuracy on a 0–100 scale. Regions with pLDDT<50 should be treated as essentially unmodeled; they often correspond to intrinsically disordered segments.